Protein AF-B5CRH1-F1 (afdb_monomer)

Organism: NCBI:txid471875

Foldseek 3Di:
DDDDDDDDDDDDDDDDDDDDDDDDDDDDDDDDDDDDDDFDKAKEFEADPQKQKDKDWPQWADDDSGMIIHTAQTKIKIAIGGHPQKDFPFKDKQNHTADDDPRIGIDGHHPYHIYIYTDIDGPDPPPPCCAPPYDDDDDDPDDPQDPVVLLVVLVVVCVVLVNNVQADPNSAGDLVVLAFAFLLVCLVSLNLSRFDADDDDDDFDQWFADWGKFDDPSRIFTWTAGRNFIKAFQARRFRAQGHVQGWDDKDWDPQLQLLLLQCCAQVHVNVVVDDDPDSSLRRQLSRQSNNCRRPVDHSDPDLPDPSVVRSCNVVSSVVSVVCSVVRDPQKIKIWIDSDDRGTIIIGIDGFDKDKDKDADDDPCCVDAPPDPVHALFQFKKFKAQDPVSPHTDDMWTADRRRITDIDIDTDHDIDIDGD

Mean predicted aligned error: 19.17 Å

Secondary structure (DSSP, 8-state):
-------PPPP-PPP------------------PPPP---EEEEEEE-TTEEEEEE-TTEEE-SSSEEEEETT-EEEEEEEEPTTEEEEEEEETTEEPP-BTTEEEEEPPSS-EEEEEEEEE---------STTT----------TTHHHHHHHHHHHHHHT-GGGB-TTSSBPHHHHTT-BHHHHHHTS-GGG-----------SBEEEEEEEEETTEEEEEEEETTEEEEES-TTSBPPPTTPBP---EEE--HHHHHHHHSSTT-TTGGGS--S-HHHHHHHHHHHHHHHHHS--SSSSTTSHHHHHTTHHHHHHHHHHHGGGS-TTEEEEEE---SSB--EEEEEE--EEEE--B---S-HHHHTT-TT--SSS-EEEEESSTTS-SEEEEEEB-TTSBBPPEEEESS--EEEE-

InterPro domains:
  IPR046751 Thioester domain 2 [PF20610] (213-320)

Solvent-accessible surface area (backbone atoms only — not comparable to full-atom values): 24416 Å² total; per-residue (Å²): 134,91,88,85,83,89,82,85,90,76,93,74,88,82,83,85,82,85,82,82,84,81,81,90,79,89,81,93,79,84,83,92,76,80,86,76,77,85,78,55,67,32,45,40,36,56,46,46,77,73,40,47,73,51,78,46,45,70,66,59,43,78,76,51,101,47,32,30,41,30,36,50,65,31,54,37,40,38,39,51,47,58,39,93,69,44,35,82,70,47,41,26,52,71,86,42,80,54,74,70,56,95,53,26,38,77,47,59,39,55,101,50,69,39,43,38,40,54,40,70,38,72,55,76,82,73,84,77,85,64,79,58,99,76,47,84,78,81,91,72,88,79,77,87,56,72,60,58,72,57,44,52,46,30,51,52,49,29,57,76,70,73,41,68,94,37,48,43,99,85,54,28,58,32,74,75,64,51,57,76,39,17,42,40,58,40,34,76,68,64,55,44,83,32,55,63,74,64,98,81,77,89,65,75,50,75,18,27,55,36,76,32,43,31,60,38,90,74,42,43,37,42,45,31,22,47,70,73,35,68,21,22,41,25,30,37,78,33,18,49,67,55,69,68,36,55,51,50,79,74,41,80,51,82,54,47,56,30,42,22,25,49,35,42,16,58,90,19,95,44,20,91,80,47,91,63,95,41,71,42,37,26,47,35,40,22,19,43,44,20,2,31,59,67,64,70,29,53,96,47,99,35,69,80,32,71,68,18,50,75,52,40,36,29,58,52,50,55,50,34,71,73,45,31,88,71,58,55,87,46,50,46,30,29,37,26,42,48,57,93,73,29,27,36,38,34,32,71,51,74,60,58,66,48,81,48,67,54,73,50,80,72,96,53,50,91,75,43,61,96,31,91,92,49,73,49,33,74,50,40,29,40,30,12,68,37,88,86,63,75,52,73,73,48,69,36,42,18,35,77,84,6,41,28,48,72,43,76,39,62,81,78,75,74,34,77,43,80,108

Radius of gyration: 31.12 Å; Cα contacts (8 Å, |Δi|>4): 767; chains: 1; bounding box: 87×79×69 Å

Sequence (419 aa):
MKVGKRLTAFFLAAILILTSNVTGFAEETTADQQPEEAKSTYLLTVDAEDSTVTVKGDHVEQKTASTYQIEVRSEVVASVVPADGKEIKEVRVNEEQMDLADGTVTFSMPEKDSLLQVILKEKEQAAEETEEPKQEVTQTEEWELPDEKEYQQRLQLAKALGMEDWLDEEGWLDDGYFAGKSDLELTESGVVPLIRNSITNPKMSRAVTLYNKITYNNISSAEFAVDGKLAFCLEYAKTTPPAGTATGTPTEITNSGVKAAMYYGYTGPAAAQYNFSSTSQAVLVTATLSSYYYSGQSPFSSATSGNAQSTGFTAFYNFVEAHKASVPSSFKAYAVSTGSNTQHLGYWTYAPTGTMYLTKTSANTAMTDNNSCYSLGNAVYGVYSNSACTTKVGTLTTGTNGVSNPISVNEGTYYRSAI

Nearest PDB structures (foldseek):
  4c0z-assembly3_C  TM=6.028E-01  e=2.564E-04  Streptococcus pyogenes
  6fwy-assembly4_D  TM=4.168E-01  e=1.624E-04  Enterococcus faecium
  2y24-assembly1_A  TM=3.758E-01  e=1.502E+00  Dickeya chrysanthemi
  5iku-assembly1_A  TM=5.731E-01  e=6.623E+00  Hathewaya histolytica

Structure (mmCIF, N/CA/C/O backbone):
data_AF-B5CRH1-F1
#
_entry.id   AF-B5CRH1-F1
#
loop_
_atom_site.group_PDB
_atom_site.id
_atom_site.type_symbol
_atom_site.label_atom_id
_atom_site.label_alt_id
_atom_site.label_comp_id
_atom_site.label_asym_id
_atom_site.label_entity_id
_atom_site.label_seq_id
_atom_site.pdbx_PDB_ins_code
_atom_site.Cartn_x
_atom_site.Cartn_y
_atom_site.Cartn_z
_atom_site.occupancy
_atom_site.B_iso_or_equiv
_atom_site.auth_seq_id
_atom_site.auth_comp_id
_atom_site.auth_asym_id
_atom_site.auth_atom_id
_atom_site.pdbx_PDB_model_num
ATOM 1 N N . MET A 1 1 ? -55.158 28.550 12.873 1.00 31.53 1 MET A N 1
ATOM 2 C CA . MET A 1 1 ? -54.609 28.150 14.190 1.00 31.53 1 MET A CA 1
ATOM 3 C C . MET A 1 1 ? -53.584 27.045 13.960 1.00 31.53 1 MET A C 1
ATOM 5 O O . MET A 1 1 ? -53.900 26.134 13.215 1.00 31.53 1 MET A O 1
ATOM 9 N N . LYS A 1 2 ? -52.411 27.136 14.607 1.00 32.44 2 LYS A N 1
ATOM 10 C CA . LYS A 1 2 ? -51.286 26.169 14.630 1.00 32.44 2 LYS A CA 1
ATOM 11 C C . LYS A 1 2 ? -50.442 25.939 13.355 1.00 32.44 2 LYS A C 1
ATOM 13 O O . LYS A 1 2 ? -50.923 25.785 12.243 1.00 32.44 2 LYS A O 1
ATOM 18 N N . VAL A 1 3 ? -49.139 25.926 13.634 1.00 35.81 3 VAL A N 1
ATOM 19 C CA . VAL A 1 3 ? -47.938 25.770 12.798 1.00 35.81 3 VAL A CA 1
ATOM 20 C C . VAL A 1 3 ? -47.558 24.285 12.649 1.00 35.81 3 VAL A C 1
ATOM 22 O O . VAL A 1 3 ? -47.773 23.519 13.584 1.00 35.81 3 VAL A O 1
ATOM 25 N N . GLY A 1 4 ? -46.876 23.911 11.560 1.00 30.67 4 GLY A N 1
ATOM 26 C CA . GLY A 1 4 ? -46.083 22.671 11.442 1.00 30.67 4 GLY A CA 1
ATOM 27 C C . GLY A 1 4 ? -45.485 22.545 10.033 1.00 30.67 4 GLY A C 1
ATOM 28 O O . GLY A 1 4 ? -46.233 22.402 9.081 1.00 30.67 4 GLY A O 1
ATOM 29 N N . LYS A 1 5 ? -44.209 22.885 9.806 1.00 33.38 5 LYS A N 1
ATOM 30 C CA . LYS A 1 5 ? -42.948 22.138 10.056 1.00 33.38 5 LYS A CA 1
ATOM 31 C C . LYS A 1 5 ? -42.502 21.298 8.843 1.00 33.38 5 LYS A C 1
ATOM 33 O O . LYS A 1 5 ? -43.208 20.408 8.393 1.00 33.38 5 LYS A O 1
ATOM 38 N N . ARG A 1 6 ? -41.285 21.591 8.366 1.00 40.31 6 ARG A N 1
ATOM 39 C CA . ARG A 1 6 ? -40.505 20.794 7.400 1.00 40.31 6 ARG A CA 1
ATOM 40 C C . ARG A 1 6 ? -40.115 19.444 8.019 1.00 40.31 6 ARG A C 1
ATOM 42 O O . ARG A 1 6 ? -39.808 19.434 9.211 1.00 40.31 6 ARG A O 1
ATOM 49 N N . LEU A 1 7 ? -39.947 18.395 7.209 1.00 30.81 7 LEU A N 1
ATOM 50 C CA . LEU A 1 7 ? -38.875 17.418 7.439 1.00 30.81 7 LEU A CA 1
ATOM 51 C C . LEU A 1 7 ? -38.424 16.712 6.150 1.00 30.81 7 LEU A C 1
ATOM 53 O O . LEU A 1 7 ? -39.200 16.521 5.219 1.00 30.81 7 LEU A O 1
ATOM 57 N N . THR A 1 8 ? -37.137 16.378 6.130 1.00 31.67 8 THR A N 1
ATOM 58 C CA . THR A 1 8 ? -36.380 15.736 5.051 1.00 31.67 8 THR A CA 1
ATOM 59 C C . THR A 1 8 ? -36.684 14.237 4.969 1.00 31.67 8 THR A C 1
ATOM 61 O O . THR A 1 8 ? -36.822 13.589 6.005 1.00 31.67 8 THR A O 1
ATOM 64 N N . ALA A 1 9 ? -36.731 13.670 3.762 1.00 30.19 9 ALA A N 1
ATOM 65 C CA . ALA A 1 9 ? -36.846 12.225 3.572 1.00 30.19 9 ALA A CA 1
ATOM 66 C C . ALA A 1 9 ? -35.487 11.527 3.768 1.00 30.19 9 ALA A C 1
ATOM 68 O O . ALA A 1 9 ? -34.501 11.902 3.137 1.00 30.19 9 ALA A O 1
ATOM 69 N N . PHE A 1 10 ? -35.460 10.494 4.611 1.00 31.78 10 PHE A N 1
ATOM 70 C CA . PHE A 1 10 ? -34.377 9.513 4.693 1.00 31.78 10 PHE A CA 1
ATOM 71 C C . PHE A 1 10 ? -34.833 8.218 4.014 1.00 31.78 10 PHE A C 1
ATOM 73 O O . PHE A 1 10 ? -35.934 7.737 4.285 1.00 31.78 10 PHE A O 1
ATOM 80 N N . PHE A 1 11 ? -33.983 7.639 3.167 1.00 30.14 11 PHE A N 1
ATOM 81 C CA . PHE A 1 11 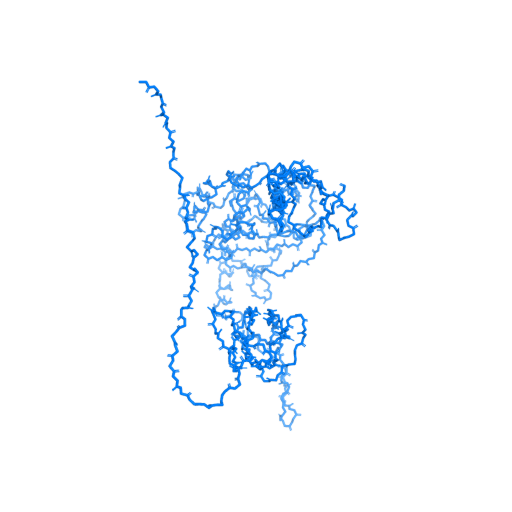? -34.142 6.255 2.724 1.00 30.14 11 PHE A CA 1
ATOM 82 C C . PHE A 1 11 ? -33.787 5.321 3.887 1.00 30.14 11 PHE A C 1
ATOM 84 O O . PHE A 1 11 ? -32.683 5.401 4.422 1.00 30.14 11 PHE A O 1
ATOM 91 N N . LEU A 1 12 ? -34.695 4.412 4.243 1.00 28.64 12 LEU A N 1
ATOM 92 C CA . LEU A 1 12 ? -34.381 3.246 5.065 1.00 28.64 12 LEU A CA 1
ATOM 93 C C . LEU A 1 12 ? -35.052 2.025 4.432 1.00 28.64 12 LEU A C 1
ATOM 95 O O . LEU A 1 12 ? -36.267 2.016 4.238 1.00 28.64 12 LEU A O 1
ATOM 99 N N . ALA A 1 13 ? -34.257 1.020 4.070 1.00 30.31 13 ALA A N 1
ATOM 100 C CA . ALA A 1 13 ? -34.768 -0.215 3.492 1.00 30.31 13 ALA A CA 1
ATOM 101 C C . ALA A 1 13 ? -35.465 -1.051 4.576 1.00 30.31 13 ALA A C 1
ATOM 103 O O . ALA A 1 13 ? -34.885 -1.325 5.626 1.00 30.31 13 ALA A O 1
ATOM 104 N N . ALA A 1 14 ? -36.706 -1.461 4.319 1.00 27.64 14 ALA A N 1
ATOM 105 C CA . ALA A 1 14 ? -37.432 -2.374 5.191 1.00 27.64 14 ALA A CA 1
ATOM 106 C C . ALA A 1 14 ? -37.053 -3.823 4.853 1.00 27.64 14 ALA A C 1
ATOM 108 O O . ALA A 1 14 ? -37.301 -4.284 3.740 1.00 27.64 14 ALA A O 1
ATOM 109 N N . ILE A 1 15 ? -36.483 -4.545 5.820 1.00 33.00 15 ILE A N 1
ATOM 110 C CA . ILE A 1 15 ? -36.318 -5.999 5.729 1.00 33.00 15 ILE A CA 1
ATOM 111 C C . ILE A 1 15 ? -37.668 -6.646 6.051 1.00 33.00 15 ILE A C 1
ATOM 113 O O . ILE A 1 15 ? -38.247 -6.417 7.114 1.00 33.00 15 ILE A O 1
ATOM 117 N N . LEU A 1 16 ? -38.177 -7.435 5.106 1.00 26.06 16 LEU A N 1
ATOM 118 C CA . LEU A 1 16 ? -39.450 -8.136 5.215 1.00 26.06 16 LEU A CA 1
ATOM 119 C C . LEU A 1 16 ? -39.269 -9.405 6.066 1.00 26.06 16 LEU A C 1
ATOM 121 O O . LEU A 1 16 ? -38.605 -10.344 5.635 1.00 26.06 16 LEU A O 1
ATOM 125 N N . ILE A 1 17 ? -39.871 -9.454 7.256 1.00 33.38 17 ILE A N 1
ATOM 126 C CA . ILE A 1 17 ? -39.944 -10.687 8.054 1.00 33.38 17 ILE A CA 1
ATOM 127 C C . ILE A 1 17 ? -41.229 -11.425 7.668 1.00 33.38 17 ILE A C 1
ATOM 129 O O . ILE A 1 17 ? -42.326 -11.008 8.036 1.00 33.38 17 ILE A O 1
ATOM 133 N N . LEU A 1 18 ? -41.089 -12.522 6.923 1.00 28.75 18 LEU A N 1
ATOM 134 C CA . LEU A 1 18 ? -42.172 -13.466 6.652 1.00 28.75 18 LEU A CA 1
ATOM 135 C C . LEU A 1 18 ? -42.235 -14.507 7.774 1.00 28.75 18 LEU A C 1
ATOM 137 O O . LEU A 1 18 ? -41.385 -15.389 7.860 1.00 28.75 18 LEU A O 1
ATOM 141 N N . THR A 1 19 ? -43.262 -14.421 8.618 1.00 35.78 19 THR A N 1
ATOM 142 C CA . THR A 1 19 ? -43.660 -15.508 9.519 1.00 35.78 19 THR A CA 1
ATOM 143 C C . THR A 1 19 ? -44.752 -16.344 8.855 1.00 35.78 19 THR A C 1
ATOM 145 O O . THR A 1 19 ? -45.849 -15.858 8.581 1.00 35.78 19 THR A O 1
ATOM 148 N N . SER A 1 20 ? -44.474 -17.620 8.594 1.00 31.84 20 SER A N 1
ATOM 149 C CA . SER A 1 20 ? -45.466 -18.567 8.080 1.00 31.84 20 SER A CA 1
ATOM 150 C C . SER A 1 20 ? -46.147 -19.318 9.225 1.00 31.84 20 SER A C 1
ATOM 152 O O . SER A 1 20 ? -45.557 -20.213 9.827 1.00 31.84 20 SER A O 1
ATOM 154 N N . ASN A 1 21 ? -47.415 -18.993 9.486 1.00 33.44 21 ASN A N 1
ATOM 155 C CA . ASN A 1 21 ? -48.325 -19.918 10.160 1.00 33.44 21 ASN A CA 1
ATOM 156 C C . ASN A 1 21 ? -48.707 -21.027 9.169 1.00 33.44 21 ASN A C 1
ATOM 158 O O . ASN A 1 21 ? -49.127 -20.712 8.055 1.00 33.44 21 ASN A O 1
ATOM 162 N N . VAL A 1 22 ? -48.630 -22.296 9.574 1.00 30.00 22 VAL A N 1
ATOM 163 C CA . VAL A 1 22 ? -49.201 -23.412 8.803 1.00 30.00 22 VAL A CA 1
ATOM 164 C C . VAL A 1 22 ? -50.462 -23.900 9.505 1.00 30.00 22 VAL A C 1
ATOM 166 O O . VAL A 1 22 ? -50.425 -24.364 10.642 1.00 30.00 22 VAL A O 1
ATOM 169 N N . THR A 1 23 ? -51.591 -23.768 8.816 1.00 32.97 23 THR A N 1
ATOM 170 C CA . THR A 1 23 ? -52.893 -24.270 9.258 1.00 32.97 23 THR A CA 1
ATOM 171 C C . THR A 1 23 ? -52.990 -25.755 8.918 1.00 32.97 23 THR A C 1
ATOM 173 O O . THR A 1 23 ? -52.855 -26.122 7.753 1.00 32.97 23 THR A O 1
ATOM 176 N N . GLY A 1 24 ? -53.235 -26.611 9.910 1.00 29.62 24 GLY A N 1
ATOM 177 C CA . GLY A 1 24 ?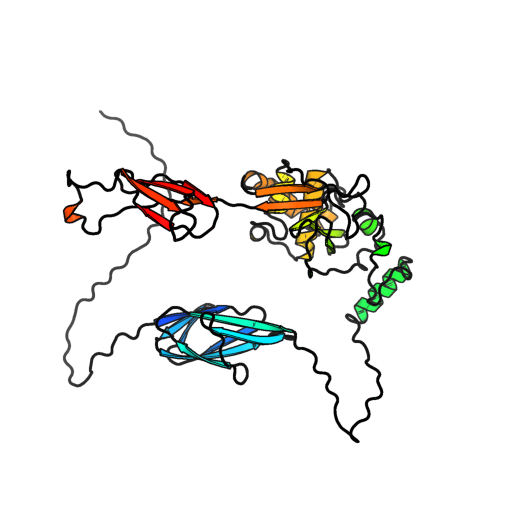 -53.409 -28.043 9.671 1.00 29.62 24 GLY A CA 1
ATOM 178 C C . GLY A 1 24 ? -54.731 -28.351 8.965 1.00 29.62 24 GLY A C 1
ATOM 179 O O . GLY A 1 24 ? -55.797 -28.033 9.491 1.00 29.62 24 GLY A O 1
ATOM 180 N N . PHE A 1 25 ? -54.656 -29.019 7.815 1.00 31.84 25 PHE A N 1
ATOM 181 C CA . PHE A 1 25 ? -55.749 -29.824 7.272 1.00 31.84 25 PHE A CA 1
ATOM 182 C C . PHE A 1 25 ? -55.388 -31.296 7.458 1.00 31.84 25 PHE A C 1
ATOM 184 O O . PHE A 1 25 ? -54.271 -31.703 7.145 1.00 31.84 25 PHE A O 1
ATOM 191 N N . ALA A 1 26 ? -56.323 -32.072 8.000 1.00 36.06 26 ALA A N 1
ATOM 192 C CA . ALA A 1 26 ? -56.171 -33.508 8.177 1.00 36.06 26 ALA A CA 1
ATOM 193 C C . ALA A 1 26 ? -56.823 -34.247 7.004 1.00 36.06 26 ALA A C 1
ATOM 195 O O . ALA A 1 26 ? -57.981 -33.982 6.683 1.00 36.06 26 ALA A O 1
ATOM 1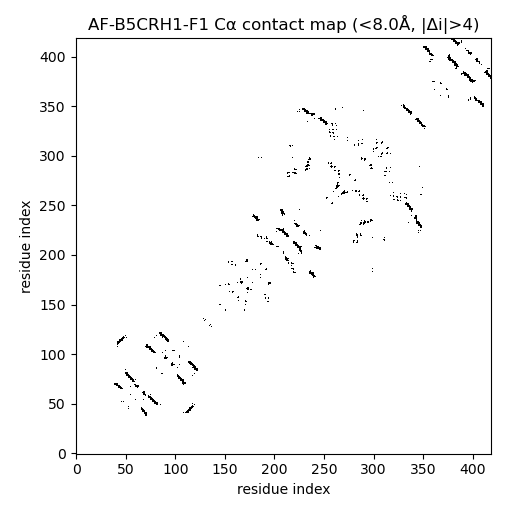96 N N . GLU A 1 27 ? -56.101 -35.203 6.429 1.00 28.56 27 GLU A N 1
ATOM 197 C CA . GLU A 1 27 ? -56.660 -36.264 5.594 1.00 28.56 27 GLU A CA 1
ATOM 198 C C . GLU A 1 27 ? -56.023 -37.593 6.029 1.00 28.56 27 GLU A C 1
ATOM 200 O O . GLU A 1 27 ? -54.873 -37.633 6.470 1.00 28.56 27 GLU A O 1
ATOM 205 N N . GLU A 1 28 ? -56.818 -38.660 6.037 1.00 40.28 28 GLU A N 1
ATOM 206 C CA . GLU A 1 28 ? -56.555 -39.879 6.804 1.00 40.28 28 GLU A CA 1
ATOM 207 C C . GLU A 1 28 ? -56.071 -41.019 5.895 1.00 40.28 28 GLU A C 1
ATOM 209 O O . GLU A 1 28 ? -56.869 -41.634 5.190 1.00 40.28 28 GLU A O 1
ATOM 214 N N . THR A 1 29 ? -54.776 -41.359 5.948 1.00 26.75 29 THR A N 1
ATOM 215 C CA . THR A 1 29 ? -54.249 -42.607 5.360 1.00 26.75 29 THR A CA 1
ATOM 216 C C . THR A 1 29 ? -53.201 -43.283 6.247 1.00 26.75 29 THR A C 1
ATOM 218 O O . THR A 1 29 ? -52.063 -42.840 6.355 1.00 26.75 29 THR A O 1
ATOM 221 N N . THR A 1 30 ? -53.644 -44.381 6.856 1.00 35.03 30 THR A N 1
ATOM 222 C CA . THR A 1 30 ? -52.933 -45.565 7.379 1.00 35.03 30 THR A CA 1
ATOM 223 C C . THR A 1 30 ? -51.392 -45.662 7.367 1.00 35.03 30 THR A C 1
ATOM 225 O O . THR A 1 30 ? -50.780 -45.725 6.305 1.00 35.03 30 THR A O 1
ATOM 228 N N . ALA A 1 31 ? -50.890 -46.016 8.560 1.00 43.41 31 ALA A N 1
ATOM 229 C CA . ALA A 1 31 ? -49.787 -46.946 8.870 1.00 43.41 31 ALA A CA 1
ATOM 230 C C . ALA A 1 31 ? -48.312 -46.490 8.743 1.00 43.41 31 ALA A C 1
ATOM 232 O O . ALA A 1 31 ? -47.813 -46.162 7.675 1.00 43.41 31 ALA A O 1
ATOM 233 N N . ASP A 1 32 ? -47.620 -46.615 9.884 1.00 44.00 32 ASP A N 1
ATOM 234 C CA . ASP A 1 32 ? -46.173 -46.780 10.084 1.00 44.00 32 ASP A CA 1
ATOM 235 C C . ASP A 1 32 ? -45.206 -45.808 9.388 1.00 44.00 32 ASP A C 1
ATOM 237 O O . ASP A 1 32 ? -44.417 -46.199 8.529 1.00 44.00 32 ASP A O 1
ATOM 241 N N . GLN A 1 33 ? -45.127 -44.577 9.909 1.00 34.50 33 GLN A N 1
ATOM 242 C CA . GLN A 1 33 ? -43.858 -43.841 9.952 1.00 34.50 33 GLN A CA 1
ATOM 243 C C . GLN A 1 33 ? -43.604 -43.239 11.342 1.00 34.50 33 GLN A C 1
ATOM 245 O O . GLN A 1 33 ? -44.379 -42.435 11.860 1.00 34.50 33 GLN A O 1
ATOM 250 N N . GLN A 1 34 ? -42.487 -43.653 11.943 1.00 35.72 34 GLN A N 1
ATOM 251 C CA . GLN A 1 34 ? -41.857 -42.983 13.079 1.00 35.72 34 GLN A CA 1
ATOM 252 C C . GLN A 1 34 ? -41.430 -41.571 12.633 1.00 35.72 34 GLN A C 1
ATOM 254 O O . GLN A 1 34 ? -40.945 -41.443 11.509 1.00 35.72 34 GLN A O 1
ATOM 259 N N . PRO A 1 35 ? -41.584 -40.514 13.453 1.00 38.78 35 PRO A N 1
ATOM 260 C CA . PRO A 1 35 ? -41.110 -39.193 13.059 1.00 38.78 35 PRO A CA 1
ATOM 261 C C . PRO A 1 35 ? -39.581 -39.218 12.951 1.00 38.78 35 PRO A C 1
ATOM 263 O O . PRO A 1 35 ? -38.903 -39.482 13.945 1.00 38.78 35 PRO A O 1
ATOM 266 N N . GLU A 1 36 ? -39.043 -38.967 11.754 1.00 42.25 36 GLU A N 1
ATOM 267 C CA . GLU A 1 36 ? -37.605 -38.746 11.594 1.00 42.25 36 GLU A CA 1
ATOM 268 C C . GLU A 1 36 ? -37.186 -37.490 12.365 1.00 42.25 36 GLU A C 1
ATOM 270 O O . GLU A 1 36 ? -37.860 -36.455 12.331 1.00 42.25 36 GLU A O 1
ATOM 275 N N . GLU A 1 37 ? -36.061 -37.586 13.070 1.00 48.25 37 GLU A N 1
ATOM 276 C CA . GLU A 1 37 ? -35.435 -36.432 13.704 1.00 48.25 37 GLU A CA 1
ATOM 277 C C . GLU A 1 37 ? -35.014 -35.426 12.626 1.00 48.25 37 GLU A C 1
ATOM 279 O O . GLU A 1 37 ? -34.496 -35.800 11.573 1.00 48.25 37 GLU A O 1
ATOM 284 N N . ALA A 1 38 ? -35.224 -34.133 12.883 1.00 49.06 38 ALA A N 1
ATOM 285 C CA . ALA A 1 38 ? -34.801 -33.084 11.964 1.00 49.06 38 ALA A CA 1
ATOM 286 C C . ALA A 1 38 ? -33.265 -33.051 11.883 1.00 49.06 38 ALA A C 1
ATOM 288 O O . ALA A 1 38 ? -32.597 -32.485 12.747 1.00 49.06 38 ALA A O 1
ATOM 289 N N . LYS A 1 39 ? -32.728 -33.679 10.835 1.00 56.97 39 LYS A N 1
ATOM 290 C CA . LYS A 1 39 ? -31.304 -33.772 10.501 1.00 56.97 39 LYS A CA 1
ATOM 291 C C . LYS A 1 39 ? -30.651 -32.379 10.462 1.00 56.97 39 LYS A C 1
ATOM 293 O O . LYS A 1 39 ? -30.928 -31.574 9.573 1.00 56.97 39 LYS A O 1
ATOM 298 N N . SER A 1 40 ? -29.794 -32.082 11.441 1.00 75.81 40 SER A N 1
ATOM 299 C CA . SER A 1 40 ? -29.066 -30.807 11.530 1.00 75.81 40 SER A CA 1
ATOM 300 C C . SER A 1 40 ? -28.025 -30.680 10.417 1.00 75.81 40 SER A C 1
ATOM 302 O O . SER A 1 40 ? -27.280 -31.621 10.161 1.00 75.81 40 SER A O 1
ATOM 304 N N . THR A 1 41 ? -27.914 -29.503 9.799 1.00 81.44 41 THR A N 1
ATOM 305 C CA . THR A 1 41 ? -26.914 -29.213 8.754 1.00 81.44 41 THR A CA 1
ATOM 306 C C . THR A 1 41 ? -25.976 -28.083 9.167 1.00 81.44 41 THR A C 1
ATOM 308 O O . THR A 1 41 ? -26.443 -27.104 9.750 1.00 81.44 41 THR A O 1
ATOM 311 N N . TYR A 1 42 ? -24.708 -28.164 8.769 1.00 80.44 42 TYR A N 1
ATOM 312 C CA . TYR A 1 42 ? -23.660 -27.175 9.047 1.00 80.44 42 TYR A CA 1
ATOM 313 C C . TYR A 1 42 ? -22.951 -26.733 7.759 1.00 80.44 42 TYR A C 1
ATOM 315 O O . TYR A 1 42 ? -23.083 -27.379 6.716 1.00 80.44 42 TYR A O 1
ATOM 323 N N . LEU A 1 43 ? -22.210 -25.625 7.815 1.00 80.44 43 LEU A N 1
ATOM 324 C CA . LEU A 1 43 ? -21.447 -25.105 6.679 1.00 80.44 43 LEU A CA 1
ATOM 325 C C . LEU A 1 43 ? -20.014 -25.639 6.665 1.00 80.44 43 LEU A C 1
ATOM 327 O O . LEU A 1 43 ? -19.291 -25.526 7.651 1.00 80.44 43 LEU A O 1
ATOM 331 N N . LEU A 1 44 ? -19.579 -26.142 5.513 1.00 82.38 44 LEU A N 1
ATOM 332 C CA . LEU A 1 44 ? -18.176 -26.364 5.181 1.00 82.38 44 LEU A CA 1
ATOM 333 C C . LEU A 1 44 ? -17.696 -25.226 4.273 1.00 82.38 44 LEU A C 1
ATOM 335 O O . LEU A 1 44 ? -18.265 -25.003 3.204 1.00 82.38 44 LEU A O 1
ATOM 339 N N . THR A 1 45 ? -16.641 -24.530 4.686 1.00 84.50 45 THR A N 1
ATOM 340 C CA . THR A 1 45 ? -15.918 -23.544 3.869 1.00 84.50 45 THR A CA 1
ATOM 341 C C . THR A 1 45 ? -14.612 -24.158 3.383 1.00 84.50 45 THR A C 1
ATOM 343 O O . THR A 1 45 ? -13.949 -24.863 4.140 1.00 84.50 45 THR A O 1
ATOM 346 N N . VAL A 1 46 ? -14.246 -23.893 2.133 1.00 84.06 46 VAL A N 1
ATOM 347 C CA . VAL A 1 46 ? -13.010 -24.366 1.507 1.00 84.06 46 VAL A CA 1
ATOM 348 C C . VAL A 1 46 ? -12.084 -23.183 1.241 1.00 84.06 46 VAL A C 1
ATOM 350 O O . VAL A 1 46 ? -12.469 -22.225 0.573 1.00 84.06 46 VAL A O 1
ATOM 353 N N . ASP A 1 47 ? -10.864 -23.287 1.752 1.00 85.50 47 ASP A N 1
ATOM 354 C CA . ASP A 1 47 ? -9.764 -22.339 1.607 1.00 85.50 47 ASP A CA 1
ATOM 355 C C . ASP A 1 47 ? -8.619 -23.058 0.876 1.00 85.50 47 ASP A C 1
ATOM 357 O O . ASP A 1 47 ? -8.010 -23.997 1.397 1.00 85.50 47 ASP A O 1
ATOM 361 N N . ALA A 1 48 ? -8.447 -22.716 -0.400 1.00 76.56 48 ALA A N 1
ATOM 362 C CA . ALA A 1 48 ? -7.690 -23.500 -1.372 1.00 76.56 48 ALA A CA 1
ATOM 363 C C . ALA A 1 48 ? -7.107 -22.597 -2.474 1.00 76.56 48 ALA A C 1
ATOM 365 O O . ALA A 1 48 ? -7.485 -22.687 -3.642 1.00 76.56 48 ALA A O 1
ATOM 366 N N . GLU A 1 49 ? -6.202 -21.689 -2.097 1.00 73.31 49 GLU A N 1
ATOM 367 C CA . GLU A 1 49 ? -5.372 -20.968 -3.072 1.00 73.31 49 GLU A CA 1
ATOM 368 C C . GLU A 1 49 ? -4.560 -21.958 -3.933 1.00 73.31 49 GLU A C 1
ATOM 370 O O . GLU A 1 49 ? -4.200 -23.052 -3.486 1.00 73.31 49 GLU A O 1
ATOM 375 N N . ASP A 1 50 ? -4.337 -21.597 -5.201 1.00 76.81 50 ASP A N 1
ATOM 376 C CA . ASP A 1 50 ? -3.612 -22.384 -6.213 1.00 76.81 50 ASP A CA 1
ATOM 377 C C . ASP A 1 50 ? -4.014 -23.873 -6.326 1.00 76.81 50 ASP A C 1
ATOM 379 O O . ASP A 1 50 ? -3.228 -24.728 -6.740 1.00 76.81 50 ASP A O 1
ATOM 383 N N . SER A 1 51 ? -5.258 -24.215 -5.985 1.00 78.06 51 SER A N 1
ATOM 384 C CA . SER A 1 51 ? -5.809 -25.564 -6.136 1.00 78.06 51 SER A CA 1
ATOM 385 C C . SER A 1 51 ? -7.309 -25.535 -6.427 1.00 78.06 51 SER A C 1
ATOM 387 O O . SER A 1 51 ? -8.001 -24.546 -6.201 1.00 78.06 51 SER A O 1
ATOM 389 N N . THR A 1 52 ? -7.832 -26.638 -6.959 1.00 79.25 52 THR A N 1
ATOM 390 C CA . THR A 1 52 ? -9.277 -26.848 -7.107 1.00 79.25 52 THR A CA 1
ATOM 391 C C . THR A 1 52 ? -9.722 -27.978 -6.190 1.00 79.25 52 THR A C 1
ATOM 393 O O . THR A 1 52 ? -9.069 -29.017 -6.106 1.00 79.25 52 THR A O 1
ATOM 396 N N . VAL A 1 53 ? -10.833 -27.773 -5.482 1.00 82.81 53 VAL A N 1
ATOM 397 C CA . VAL A 1 53 ? -11.368 -28.740 -4.517 1.00 82.81 53 VAL A CA 1
ATOM 398 C C . VAL A 1 53 ? -12.807 -29.066 -4.878 1.00 82.81 53 VAL A C 1
ATOM 400 O O . VAL A 1 53 ? -13.672 -28.191 -4.899 1.00 82.81 53 VAL A O 1
ATOM 403 N N . THR A 1 54 ? -13.070 -30.342 -5.142 1.00 83.56 54 THR A N 1
ATOM 404 C CA . THR A 1 54 ? -14.415 -30.857 -5.417 1.00 83.56 54 THR A CA 1
ATOM 405 C C . THR A 1 54 ? -14.915 -31.627 -4.204 1.00 83.56 54 THR A C 1
ATOM 407 O O . THR A 1 54 ? -14.384 -32.693 -3.895 1.00 83.56 54 THR A O 1
ATOM 410 N N . VAL A 1 55 ? -15.950 -31.114 -3.537 1.00 85.44 55 VAL A N 1
ATOM 411 C CA . VAL A 1 55 ? -16.589 -31.785 -2.394 1.00 85.44 55 VAL A CA 1
ATOM 412 C C . VAL A 1 55 ? -17.778 -32.619 -2.874 1.00 85.44 55 VAL A C 1
ATOM 414 O O . VAL A 1 55 ? -18.618 -32.142 -3.636 1.00 85.44 55 VAL A O 1
ATOM 417 N N . LYS A 1 56 ? -17.844 -33.874 -2.429 1.00 82.94 56 LYS A N 1
ATOM 418 C CA . LYS A 1 56 ? -18.928 -34.832 -2.681 1.00 82.94 56 LYS A CA 1
ATOM 419 C C . LYS A 1 56 ? -19.290 -35.555 -1.385 1.00 82.94 56 LYS A C 1
ATOM 421 O O . LYS A 1 56 ? -18.503 -35.588 -0.447 1.00 82.94 56 LYS A O 1
ATOM 426 N N . GLY A 1 57 ? -20.474 -36.146 -1.352 1.00 79.19 57 GLY A N 1
ATOM 427 C CA . GLY A 1 57 ? -20.989 -36.901 -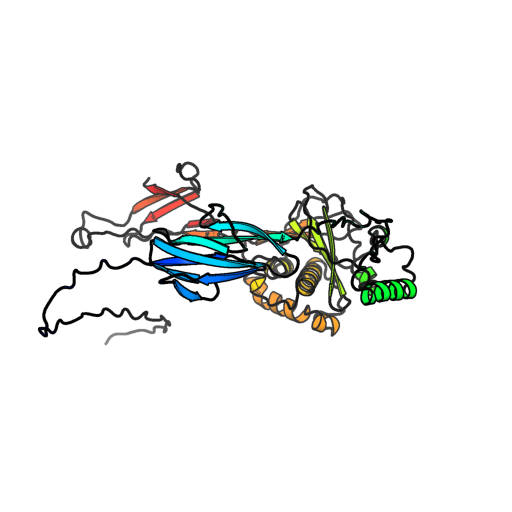0.214 1.00 79.19 57 GLY A CA 1
ATOM 428 C C . GLY A 1 57 ? -22.508 -36.954 -0.270 1.00 79.19 57 GLY A C 1
ATOM 429 O O . GLY A 1 57 ? -23.131 -36.181 -1.008 1.00 79.19 57 GLY A O 1
ATOM 430 N N . ASP A 1 58 ? -23.105 -37.847 0.510 1.00 68.88 58 ASP A N 1
ATOM 431 C CA . ASP A 1 58 ? -24.550 -37.823 0.708 1.00 68.88 58 ASP A CA 1
ATOM 432 C C . ASP A 1 58 ? -24.939 -36.540 1.459 1.00 68.88 58 ASP A C 1
ATOM 434 O O . ASP A 1 58 ? -24.225 -36.067 2.342 1.00 68.88 58 ASP A O 1
ATOM 438 N N . HIS A 1 59 ? -26.067 -35.940 1.072 1.00 80.81 59 HIS A N 1
ATOM 439 C CA . HIS A 1 59 ? -26.588 -34.698 1.662 1.00 80.81 59 HIS A CA 1
ATOM 440 C C . HIS A 1 59 ? -25.647 -33.467 1.592 1.00 80.81 59 HIS A C 1
ATOM 442 O O . HIS A 1 59 ? -25.807 -32.526 2.370 1.00 80.81 59 HIS A O 1
ATOM 448 N N . VAL A 1 60 ? -24.706 -33.430 0.637 1.00 83.94 60 VAL A N 1
ATOM 449 C CA . VAL A 1 60 ? -23.877 -32.246 0.330 1.00 83.94 60 VAL A CA 1
ATOM 450 C C . VAL A 1 60 ? -24.585 -31.331 -0.679 1.00 83.94 60 VAL A C 1
ATOM 452 O O . VAL A 1 60 ? -24.822 -31.722 -1.821 1.00 83.94 60 VAL A O 1
ATOM 455 N N . GLU A 1 61 ? -24.866 -30.082 -0.296 1.00 80.62 61 GLU A N 1
ATOM 456 C CA . GLU A 1 61 ? -25.435 -29.055 -1.180 1.00 80.62 61 GLU A CA 1
ATOM 457 C C . GLU A 1 61 ? -24.481 -27.856 -1.325 1.00 80.62 61 GLU A C 1
ATOM 459 O O . GLU A 1 61 ? -24.232 -27.115 -0.372 1.00 80.62 61 GLU A O 1
ATOM 464 N N . GLN A 1 62 ? -23.954 -27.623 -2.529 1.00 82.31 62 GLN A N 1
ATOM 465 C CA . GLN A 1 62 ? -23.085 -26.475 -2.806 1.00 82.31 62 GLN A CA 1
ATOM 466 C C . GLN A 1 62 ? -23.880 -25.156 -2.796 1.00 82.31 62 GLN A C 1
ATOM 468 O O . GLN A 1 62 ? -24.895 -25.030 -3.479 1.00 82.31 62 GLN A O 1
ATOM 473 N N . LYS A 1 63 ? -23.403 -24.153 -2.047 1.00 73.38 63 LYS A N 1
ATOM 474 C CA . LYS A 1 63 ? -24.047 -22.830 -1.908 1.00 73.38 63 LYS A CA 1
ATOM 475 C C . LYS A 1 63 ? -23.293 -21.718 -2.628 1.00 73.38 63 LYS A C 1
ATOM 477 O O . LYS A 1 63 ? -23.915 -20.798 -3.153 1.00 73.38 63 LYS A O 1
ATOM 482 N N . THR A 1 64 ? -21.966 -21.798 -2.666 1.00 75.38 64 THR A N 1
ATOM 483 C CA . THR A 1 64 ? -21.098 -20.904 -3.449 1.00 75.38 64 THR A CA 1
ATOM 484 C C . THR A 1 64 ? -19.933 -21.698 -4.048 1.00 75.38 64 THR A C 1
ATOM 486 O O . THR A 1 64 ? -19.833 -22.906 -3.842 1.00 75.38 64 THR A O 1
ATOM 489 N N . ALA A 1 65 ? -19.019 -21.037 -4.764 1.00 71.06 65 ALA A N 1
ATOM 490 C CA . ALA A 1 65 ? -17.807 -21.679 -5.276 1.00 71.06 65 ALA A CA 1
ATOM 491 C C . ALA A 1 65 ? -16.955 -22.350 -4.174 1.00 71.06 65 ALA A C 1
ATOM 493 O O . ALA A 1 65 ? -16.321 -23.364 -4.447 1.00 71.06 65 ALA A O 1
ATOM 494 N N . SER A 1 66 ? -16.981 -21.829 -2.940 1.00 71.94 66 SER A N 1
ATOM 495 C CA . SER A 1 66 ? -16.151 -22.293 -1.818 1.00 71.94 66 SER A CA 1
ATOM 496 C C . SER A 1 66 ? -16.936 -22.676 -0.555 1.00 71.94 66 SER A C 1
ATOM 498 O O . SER A 1 66 ? -16.325 -22.929 0.481 1.00 71.94 66 SER A O 1
ATOM 500 N N . THR A 1 67 ? -18.275 -22.744 -0.599 1.00 77.00 67 THR A N 1
ATOM 501 C CA . THR A 1 67 ? -19.092 -23.134 0.567 1.00 77.00 67 THR A CA 1
ATOM 502 C C . THR A 1 67 ? -20.162 -24.171 0.244 1.00 77.00 67 THR A C 1
ATOM 504 O O . THR A 1 67 ? -20.859 -24.087 -0.772 1.00 77.00 67 THR A O 1
ATOM 507 N N . TYR A 1 68 ? -20.319 -25.128 1.159 1.00 86.88 68 TYR A N 1
ATOM 508 C CA . TYR A 1 68 ? -21.227 -26.270 1.068 1.00 86.88 68 TYR A CA 1
ATOM 509 C C . TYR A 1 68 ? -22.044 -26.382 2.362 1.00 86.88 68 TYR A C 1
ATOM 511 O O . TYR A 1 68 ? -21.505 -26.192 3.449 1.00 86.88 68 TYR A O 1
ATOM 519 N N . GLN A 1 69 ? -23.335 -26.690 2.262 1.00 85.50 69 GLN A N 1
ATOM 520 C CA . GLN A 1 69 ? -24.186 -27.052 3.397 1.00 85.50 69 GLN A CA 1
ATOM 521 C C . GLN A 1 69 ? -24.292 -28.578 3.442 1.00 85.50 69 GLN A C 1
ATOM 523 O O . GLN A 1 69 ? -24.604 -29.195 2.425 1.00 85.50 69 GLN A O 1
ATOM 528 N N . ILE A 1 70 ? -23.989 -29.178 4.592 1.00 87.81 70 ILE A N 1
ATOM 529 C CA . ILE A 1 70 ? -23.831 -30.630 4.739 1.00 87.81 70 ILE A CA 1
ATOM 530 C C . ILE A 1 70 ? -24.556 -31.099 6.001 1.00 87.81 70 ILE A C 1
ATOM 532 O O . ILE A 1 70 ? -24.493 -30.439 7.040 1.00 87.81 70 ILE A O 1
ATOM 536 N N . GLU A 1 71 ? -25.250 -32.233 5.922 1.00 85.19 71 GLU A N 1
ATOM 537 C CA . GLU A 1 71 ? -25.862 -32.877 7.087 1.00 85.19 71 GLU A CA 1
ATOM 538 C C . GLU A 1 71 ? -24.805 -33.392 8.081 1.00 85.19 71 GLU A C 1
ATOM 540 O O . GLU A 1 71 ? -23.798 -34.000 7.716 1.00 85.19 71 GLU A O 1
ATOM 545 N N . VAL A 1 72 ? -25.054 -33.168 9.370 1.00 82.25 72 VAL A N 1
ATOM 546 C CA . VAL A 1 72 ? -24.185 -33.597 10.465 1.00 82.25 72 VAL A CA 1
ATOM 547 C C . VAL A 1 72 ? -23.947 -35.111 10.441 1.00 82.25 72 VAL A C 1
ATOM 549 O O . VAL A 1 72 ? -24.850 -35.897 10.173 1.00 82.25 72 VAL A O 1
ATOM 552 N N . ARG A 1 73 ? -22.715 -35.528 10.738 1.00 80.19 73 ARG A N 1
ATOM 553 C CA . ARG A 1 73 ? -22.218 -36.916 10.698 1.00 80.19 73 ARG A CA 1
ATOM 554 C C . ARG A 1 73 ? -22.249 -37.594 9.320 1.00 80.19 73 ARG A C 1
ATOM 556 O O . ARG A 1 73 ? -21.778 -38.725 9.228 1.00 80.19 73 ARG A O 1
ATOM 563 N N . SER A 1 74 ? -22.722 -36.928 8.262 1.00 83.75 74 SER A N 1
ATOM 564 C CA . SER A 1 74 ? -22.611 -37.447 6.892 1.00 83.75 74 SER A CA 1
ATOM 565 C C . SER A 1 74 ? -21.150 -37.486 6.446 1.00 83.75 74 SER A C 1
ATOM 567 O O . SER A 1 74 ? -20.339 -36.659 6.875 1.00 83.75 74 SER A O 1
ATOM 569 N N . GLU A 1 75 ? -20.813 -38.464 5.607 1.00 87.69 75 GLU A N 1
ATOM 570 C CA . GLU A 1 75 ? -19.473 -38.612 5.043 1.00 87.69 75 GLU A CA 1
ATOM 571 C C . GLU A 1 75 ? -19.234 -37.571 3.943 1.00 87.69 75 GLU A C 1
ATOM 573 O O . GLU A 1 75 ? -20.039 -37.403 3.026 1.00 87.69 75 GLU A O 1
ATOM 578 N N . VAL A 1 76 ? -18.108 -36.873 4.053 1.00 89.25 76 VAL A N 1
ATOM 579 C CA . VAL A 1 76 ? -17.653 -35.837 3.133 1.00 89.25 76 VAL A CA 1
ATOM 580 C C . VAL A 1 76 ? -16.355 -36.302 2.497 1.00 89.25 76 VAL A C 1
ATOM 582 O O . VAL A 1 76 ? -15.384 -36.585 3.194 1.00 89.25 76 VAL A O 1
ATOM 585 N N . VAL A 1 77 ? -16.341 -36.336 1.169 1.00 89.25 77 VAL A N 1
ATOM 586 C CA . VAL A 1 77 ? -15.206 -36.714 0.328 1.00 89.25 77 VAL A CA 1
ATOM 587 C C . VAL A 1 77 ? -14.784 -35.479 -0.463 1.00 89.25 77 VAL A C 1
ATOM 589 O O . VAL A 1 77 ? -15.489 -35.049 -1.379 1.00 89.25 77 VAL A O 1
ATOM 592 N N . ALA A 1 78 ? -13.647 -34.881 -0.112 1.00 86.69 78 ALA A N 1
ATOM 593 C CA . ALA A 1 78 ? -13.101 -33.719 -0.807 1.00 86.69 78 ALA A CA 1
ATOM 594 C C . ALA A 1 78 ? -11.860 -34.123 -1.612 1.00 86.69 78 ALA A C 1
ATOM 596 O O . ALA A 1 78 ? -10.843 -34.527 -1.052 1.00 86.69 78 ALA A O 1
ATOM 597 N N . SER A 1 79 ? -11.957 -34.017 -2.937 1.00 86.44 79 SER A N 1
ATOM 598 C CA . SER A 1 79 ? -10.859 -34.295 -3.866 1.00 86.44 79 SER A CA 1
ATOM 599 C C . SER A 1 79 ? -10.151 -32.993 -4.229 1.00 86.44 79 SER A C 1
ATOM 601 O O . SER A 1 79 ? -10.804 -32.035 -4.651 1.00 86.44 79 SER A O 1
ATOM 603 N N . VAL A 1 80 ? -8.834 -32.959 -4.036 1.00 85.06 80 VAL A N 1
ATOM 604 C CA . VAL A 1 80 ? -7.969 -31.786 -4.182 1.00 85.06 80 VAL A CA 1
ATOM 605 C C . VAL A 1 80 ? -7.049 -31.983 -5.385 1.00 85.06 80 VAL A C 1
ATOM 607 O O . VAL A 1 80 ? -6.288 -32.946 -5.448 1.00 85.06 80 VAL A O 1
ATOM 610 N N . VAL A 1 81 ? -7.081 -31.038 -6.322 1.00 86.62 81 VAL A N 1
ATOM 611 C CA . VAL A 1 81 ? -6.193 -30.994 -7.489 1.00 86.62 81 VAL A CA 1
ATOM 612 C C . VAL A 1 81 ? -5.372 -29.701 -7.420 1.00 86.62 81 VAL A C 1
ATOM 614 O O . VAL A 1 81 ? -5.931 -28.626 -7.661 1.00 86.62 81 VAL A O 1
ATOM 617 N N . PRO A 1 82 ? -4.076 -29.767 -7.062 1.00 83.19 82 PRO A N 1
ATOM 618 C CA . PRO A 1 82 ? -3.167 -28.622 -7.119 1.00 83.19 82 PRO A CA 1
ATOM 619 C C . PRO A 1 82 ? -3.024 -28.068 -8.539 1.00 83.19 82 PRO A C 1
ATOM 621 O O . PRO A 1 82 ? -3.138 -28.817 -9.509 1.00 83.19 82 PRO A O 1
ATOM 624 N N . ALA A 1 83 ? -2.730 -26.773 -8.657 1.00 75.44 83 ALA A N 1
ATOM 625 C CA . ALA A 1 83 ? -2.282 -26.180 -9.912 1.00 75.44 83 ALA A CA 1
ATOM 626 C C . ALA A 1 83 ? -0.923 -26.756 -10.361 1.00 75.44 83 ALA A C 1
ATOM 628 O O . ALA A 1 83 ? -0.170 -27.333 -9.567 1.00 75.44 83 ALA A O 1
ATOM 629 N N . ASP A 1 84 ? -0.597 -26.584 -11.643 1.00 73.75 84 ASP A N 1
ATOM 630 C CA . ASP A 1 84 ? 0.668 -27.051 -12.213 1.00 73.75 84 ASP A CA 1
ATOM 631 C C . ASP A 1 84 ? 1.878 -26.482 -11.450 1.00 73.75 84 ASP A C 1
ATOM 633 O O . ASP A 1 84 ? 1.887 -25.334 -11.009 1.00 73.75 84 ASP A O 1
ATOM 637 N N . GLY A 1 85 ? 2.896 -27.323 -11.247 1.00 66.69 85 GLY A N 1
ATOM 638 C CA . GLY A 1 85 ? 4.063 -27.020 -10.409 1.00 66.69 85 GLY A CA 1
ATOM 639 C C . GLY A 1 85 ? 3.870 -27.252 -8.902 1.00 66.69 85 GLY A C 1
ATOM 640 O O . GLY A 1 85 ? 4.859 -27.449 -8.203 1.00 66.69 85 GLY A O 1
ATOM 641 N N . LYS A 1 86 ? 2.633 -27.333 -8.392 1.00 75.25 86 LYS A N 1
ATOM 642 C CA . LYS A 1 86 ? 2.349 -27.542 -6.960 1.00 75.25 86 LYS A CA 1
ATOM 643 C C . LYS A 1 86 ? 2.099 -29.012 -6.609 1.00 75.25 86 LYS A C 1
ATOM 645 O O . LYS A 1 86 ? 1.609 -29.802 -7.421 1.00 75.25 86 LYS A O 1
ATOM 650 N N . GLU A 1 87 ? 2.366 -29.370 -5.359 1.00 84.62 87 GLU A N 1
ATOM 651 C CA . GLU A 1 87 ? 1.872 -30.587 -4.708 1.00 84.62 87 GLU A CA 1
ATOM 652 C C . GLU A 1 87 ? 1.288 -30.279 -3.328 1.00 84.62 87 GLU A C 1
ATOM 654 O O . GLU A 1 87 ? 1.567 -29.242 -2.722 1.00 84.62 87 GLU A O 1
ATOM 659 N N . ILE A 1 88 ? 0.449 -31.184 -2.825 1.00 83.75 88 ILE A N 1
ATOM 660 C CA . ILE A 1 88 ? -0.194 -31.008 -1.526 1.00 83.75 88 ILE A CA 1
ATOM 661 C C . ILE A 1 88 ? 0.838 -31.262 -0.429 1.00 83.75 88 ILE A C 1
ATOM 663 O O . ILE A 1 88 ? 1.369 -32.362 -0.305 1.00 83.75 88 ILE A O 1
ATOM 667 N N . LYS A 1 89 ? 1.100 -30.242 0.388 1.00 83.94 89 LYS A N 1
ATOM 668 C CA . LYS A 1 89 ? 1.925 -30.363 1.592 1.00 83.94 89 LYS A CA 1
ATOM 669 C C . LYS A 1 89 ? 1.101 -30.883 2.766 1.00 83.94 89 LYS A C 1
ATOM 671 O O . LYS A 1 89 ? 1.592 -31.687 3.551 1.00 83.94 89 LYS A O 1
ATOM 676 N N . GLU A 1 90 ? -0.123 -30.381 2.911 1.00 86.19 90 GLU A N 1
ATOM 677 C CA . GLU A 1 90 ? -1.010 -30.679 4.035 1.00 86.19 90 GLU A CA 1
ATOM 678 C C . GLU A 1 90 ? -2.461 -30.320 3.670 1.00 86.19 90 GLU A C 1
ATOM 680 O O . GLU A 1 90 ? -2.691 -29.326 2.982 1.00 86.19 90 GLU A O 1
ATOM 685 N N . VAL A 1 91 ? -3.445 -31.074 4.167 1.00 84.12 91 VAL A N 1
ATOM 686 C CA . VAL A 1 91 ? -4.844 -30.615 4.234 1.00 84.12 91 VAL A CA 1
ATOM 687 C C . VAL A 1 91 ? -5.284 -30.652 5.686 1.00 84.12 91 VAL A C 1
ATOM 689 O O . VAL A 1 91 ? -4.989 -31.607 6.407 1.00 84.12 91 VAL A O 1
ATOM 692 N N . ARG A 1 92 ? -5.988 -29.606 6.117 1.00 83.12 92 ARG A N 1
ATOM 693 C CA . ARG A 1 92 ? -6.554 -29.504 7.462 1.00 83.12 92 ARG A CA 1
ATOM 694 C C . ARG A 1 92 ? -8.060 -29.375 7.411 1.00 83.12 92 ARG A C 1
ATOM 696 O O . ARG A 1 92 ? -8.578 -28.670 6.550 1.00 83.12 92 ARG A O 1
ATOM 703 N N . VAL A 1 93 ? -8.746 -29.968 8.381 1.00 85.88 93 VAL A N 1
ATOM 704 C CA . VAL A 1 93 ? -10.145 -29.658 8.687 1.00 85.88 93 VAL A CA 1
ATOM 705 C C . VAL A 1 93 ? -10.198 -29.136 10.118 1.00 85.88 93 VAL A C 1
ATOM 707 O O . VAL A 1 93 ? -9.849 -29.842 11.053 1.00 85.88 93 VAL A O 1
ATOM 710 N N . ASN A 1 94 ? -10.630 -27.887 10.311 1.00 82.50 94 ASN A N 1
ATOM 711 C CA . ASN A 1 94 ? -10.697 -27.242 11.631 1.00 82.50 94 ASN A CA 1
ATOM 712 C C . ASN A 1 94 ? -9.375 -27.271 12.422 1.00 82.50 94 ASN A C 1
ATOM 714 O O . ASN A 1 94 ? -9.379 -27.606 13.605 1.00 82.50 94 ASN A O 1
ATOM 718 N N . GLU A 1 95 ? -8.268 -26.913 11.765 1.00 73.69 95 GLU A N 1
ATOM 719 C CA . GLU A 1 95 ? -6.890 -26.949 12.298 1.00 73.69 95 GLU A CA 1
ATOM 720 C C . GLU A 1 95 ? -6.300 -28.361 12.510 1.00 73.69 95 GLU A C 1
ATOM 722 O O . GLU A 1 95 ? -5.090 -28.481 12.692 1.00 73.69 95 GLU A O 1
ATOM 727 N N . GLU A 1 96 ? -7.099 -29.429 12.413 1.00 75.75 96 GLU A N 1
ATOM 728 C CA . GLU A 1 96 ? -6.638 -30.819 12.505 1.00 75.75 96 GLU A CA 1
ATOM 729 C C . GLU A 1 96 ? -6.095 -31.302 11.152 1.00 75.75 96 GLU A C 1
ATOM 731 O O . GLU A 1 96 ? -6.766 -31.175 10.126 1.00 75.75 96 GLU A O 1
ATOM 736 N N . GLN A 1 97 ? -4.862 -31.821 11.138 1.00 86.81 97 GLN A N 1
ATOM 737 C CA . GLN A 1 97 ? -4.240 -32.396 9.943 1.00 86.81 97 GLN A CA 1
ATOM 738 C C . GLN A 1 97 ? -4.936 -33.707 9.572 1.00 86.81 97 GLN A C 1
ATOM 740 O O . GLN A 1 97 ? -5.079 -34.594 10.411 1.00 86.81 97 GLN A O 1
ATOM 745 N N . MET A 1 98 ? -5.320 -33.835 8.305 1.00 84.88 98 MET A N 1
ATOM 746 C CA . MET A 1 98 ? -6.012 -35.009 7.784 1.00 84.88 98 MET A CA 1
ATOM 747 C C . MET A 1 98 ? -5.073 -35.903 6.970 1.00 84.88 98 MET A C 1
ATOM 749 O O . MET A 1 98 ? -4.170 -35.409 6.292 1.00 84.88 98 MET A O 1
ATOM 753 N N . ASP A 1 99 ? -5.336 -37.210 6.976 1.00 84.12 99 ASP A N 1
ATOM 754 C CA . ASP A 1 99 ? -4.702 -38.150 6.051 1.00 84.12 99 ASP A CA 1
ATOM 755 C C . ASP A 1 99 ? -5.259 -37.961 4.629 1.00 84.12 99 ASP A C 1
ATOM 757 O O . ASP A 1 99 ? -6.473 -37.856 4.430 1.00 84.12 99 ASP A O 1
ATOM 761 N N . LEU A 1 100 ? -4.370 -37.944 3.630 1.00 80.75 100 LEU A N 1
ATOM 762 C CA . LEU A 1 100 ? -4.740 -37.941 2.214 1.00 80.75 100 LEU A CA 1
ATOM 763 C C . LEU A 1 100 ? -4.462 -39.304 1.585 1.00 80.75 100 LEU A C 1
ATOM 765 O O . LEU A 1 100 ? -3.344 -39.810 1.658 1.00 80.75 100 LEU A O 1
ATOM 769 N N . ALA A 1 101 ? -5.453 -39.830 0.869 1.00 79.12 101 ALA A N 1
ATOM 770 C CA . ALA A 1 101 ? -5.298 -40.960 -0.039 1.00 79.12 101 ALA A CA 1
ATOM 771 C C . ALA A 1 101 ? -5.637 -40.492 -1.460 1.00 79.12 101 ALA A C 1
ATOM 773 O O . ALA A 1 101 ? -6.711 -39.938 -1.684 1.00 79.12 101 ALA A O 1
ATOM 774 N N . ASP A 1 102 ? -4.715 -40.665 -2.411 1.00 78.56 102 ASP A N 1
ATOM 775 C CA . ASP A 1 102 ? -4.903 -40.332 -3.834 1.00 78.56 102 ASP A CA 1
ATOM 776 C C . ASP A 1 102 ? -5.490 -38.922 -4.083 1.00 78.56 102 ASP A C 1
ATOM 778 O O . ASP A 1 102 ? -6.449 -38.731 -4.834 1.00 78.56 102 ASP A O 1
ATOM 782 N N . GLY A 1 103 ? -4.943 -37.911 -3.393 1.00 77.56 103 GLY A N 1
ATOM 783 C CA . GLY A 1 103 ? -5.395 -36.512 -3.488 1.00 77.56 103 GLY A CA 1
ATOM 784 C C . GLY A 1 103 ? -6.773 -36.239 -2.871 1.00 77.56 103 GLY A C 1
ATOM 785 O O . GLY A 1 103 ? -7.347 -35.174 -3.087 1.00 77.56 103 GLY A O 1
ATOM 786 N N . THR A 1 104 ? -7.324 -37.186 -2.112 1.00 82.62 104 THR A N 1
ATOM 787 C CA . THR A 1 104 ? -8.660 -37.109 -1.518 1.00 82.62 104 THR A CA 1
ATOM 788 C C . THR A 1 104 ? -8.582 -37.201 0.004 1.00 82.62 104 THR A C 1
ATOM 790 O O . THR A 1 104 ? -7.826 -38.004 0.551 1.00 82.62 104 THR A O 1
ATOM 793 N N . VAL A 1 105 ? -9.382 -36.381 0.686 1.00 86.75 105 VAL A N 1
ATOM 794 C CA . VAL A 1 105 ? -9.615 -36.454 2.133 1.00 86.75 105 VAL A CA 1
ATOM 795 C C . VAL A 1 105 ? -11.064 -36.853 2.404 1.00 86.75 105 VAL A C 1
ATOM 797 O O . VAL A 1 105 ? -11.984 -36.336 1.764 1.00 86.75 105 VAL A O 1
ATOM 800 N N . THR A 1 106 ? -11.263 -37.748 3.373 1.00 88.31 106 THR A N 1
ATOM 801 C CA . THR A 1 106 ? -12.588 -38.202 3.816 1.00 88.31 106 THR A CA 1
ATOM 802 C C . THR A 1 106 ? -12.770 -37.916 5.302 1.00 88.31 106 THR A C 1
ATOM 804 O O . THR A 1 106 ? -11.895 -38.234 6.106 1.00 88.31 106 THR A O 1
ATOM 807 N N . PHE A 1 107 ? -13.901 -37.321 5.685 1.00 89.00 107 PHE A N 1
ATOM 808 C CA . PHE A 1 107 ? -14.249 -37.056 7.086 1.00 89.00 107 PHE A CA 1
ATOM 809 C C . PHE A 1 107 ? -15.766 -37.036 7.300 1.00 89.00 107 PHE A C 1
ATOM 811 O O . PHE A 1 107 ? -16.531 -36.808 6.367 1.00 89.00 107 PHE A O 1
ATOM 818 N N . SER A 1 108 ? -16.223 -37.240 8.537 1.00 87.62 108 SER A N 1
ATOM 819 C CA . SER A 1 108 ? -17.633 -37.038 8.901 1.00 87.62 108 SER A CA 1
ATOM 820 C C . SER A 1 10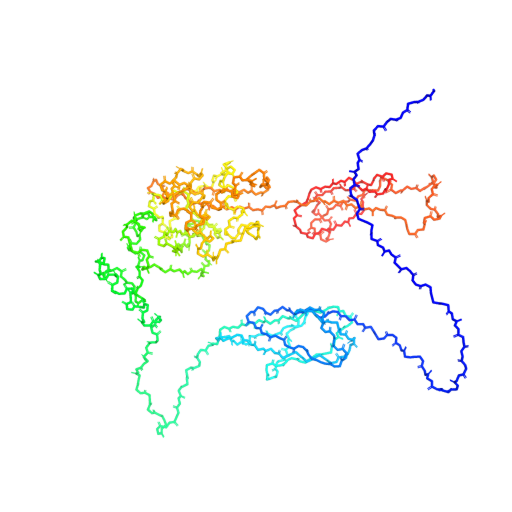8 ? -17.870 -35.590 9.326 1.00 87.62 108 SER A C 1
ATOM 822 O O . SER A 1 108 ? -17.132 -35.071 10.166 1.00 87.62 108 SER A O 1
ATOM 824 N N . MET A 1 109 ? -18.911 -34.939 8.800 1.00 87.00 109 MET A N 1
ATOM 825 C CA . MET A 1 109 ? -19.218 -33.544 9.139 1.00 87.00 109 MET A CA 1
ATOM 826 C C . MET A 1 109 ? -19.502 -33.391 10.652 1.00 87.00 109 MET A C 1
ATOM 828 O O . MET A 1 109 ? -20.427 -34.033 11.159 1.00 87.00 109 MET A O 1
ATOM 832 N N . PRO A 1 110 ? -18.749 -32.573 11.412 1.00 81.00 110 PRO A N 1
ATOM 833 C CA . PRO A 1 110 ? -18.951 -32.437 12.855 1.00 81.00 110 PRO A CA 1
ATOM 834 C C . PRO A 1 110 ? -20.184 -31.579 13.183 1.00 81.00 110 PRO A C 1
ATOM 836 O O . PRO A 1 110 ? -20.753 -30.916 12.320 1.00 81.00 110 PRO A O 1
ATOM 839 N N . GLU A 1 111 ? -20.573 -31.530 14.461 1.00 84.88 111 GLU A N 1
ATOM 840 C CA . GLU A 1 111 ? -21.724 -30.743 14.958 1.00 84.88 111 GLU A CA 1
ATOM 841 C C . GLU A 1 111 ? -21.423 -29.225 15.059 1.00 84.88 111 GLU A C 1
ATOM 843 O O . GLU A 1 111 ? -21.830 -28.544 16.002 1.00 84.88 111 GLU A O 1
ATOM 848 N N . LYS A 1 112 ? -20.643 -28.702 14.105 1.00 80.38 112 LYS A N 1
ATOM 849 C CA . LYS A 1 112 ? -20.216 -27.303 13.983 1.00 80.38 112 LYS A CA 1
ATOM 850 C C . LYS A 1 112 ? -19.852 -26.968 12.534 1.00 80.38 112 LYS A C 1
ATOM 852 O O . LYS A 1 112 ? -19.422 -27.840 11.775 1.00 80.38 112 LYS A O 1
ATOM 857 N N . ASP A 1 113 ? -19.931 -25.685 12.190 1.00 82.38 113 ASP A N 1
ATOM 858 C CA . ASP A 1 113 ? -19.352 -25.177 10.944 1.00 82.38 113 ASP A CA 1
ATOM 859 C C . ASP A 1 113 ? -17.852 -25.495 10.884 1.00 82.38 113 ASP A C 1
ATOM 861 O O . ASP A 1 113 ? -17.165 -25.532 11.912 1.00 82.38 113 ASP A O 1
ATOM 865 N N . SER A 1 114 ? -17.367 -25.777 9.677 1.00 77.88 114 SER A N 1
ATOM 866 C CA . SER A 1 114 ? -16.038 -26.328 9.443 1.00 77.88 114 SER A CA 1
ATOM 867 C C . SER A 1 114 ? -15.277 -25.618 8.328 1.00 77.88 114 SER A C 1
ATOM 869 O O . SER A 1 114 ? -15.864 -25.163 7.347 1.00 77.88 114 SER A O 1
ATOM 871 N N . LEU A 1 115 ? -13.954 -25.559 8.468 1.00 81.31 115 LEU A N 1
ATOM 872 C CA . LEU A 1 115 ? -13.030 -25.011 7.474 1.00 81.31 115 LEU A CA 1
ATOM 873 C C . LEU A 1 115 ? -12.088 -26.111 6.977 1.00 81.31 115 LEU A C 1
ATOM 875 O O . LEU A 1 115 ? -11.384 -26.707 7.791 1.00 81.31 115 LEU A O 1
ATOM 879 N N . LEU A 1 116 ? -12.062 -26.348 5.665 1.00 87.00 116 LEU A N 1
ATOM 880 C CA . LEU A 1 116 ? -11.073 -27.182 4.982 1.00 87.00 116 LEU A CA 1
ATOM 881 C C . LEU A 1 116 ? -10.008 -26.274 4.362 1.00 87.00 116 LEU A C 1
ATOM 883 O O . LEU A 1 116 ? -10.334 -25.458 3.505 1.00 87.00 116 LEU A O 1
ATOM 887 N N . GLN A 1 117 ? -8.756 -26.431 4.788 1.00 78.12 117 GLN A N 1
ATOM 888 C CA . GLN A 1 117 ? -7.597 -25.689 4.289 1.00 78.12 117 GLN A CA 1
ATOM 889 C C . GLN A 1 117 ? -6.663 -26.598 3.499 1.00 78.12 117 GLN A C 1
ATOM 891 O O . GLN A 1 117 ? -6.236 -27.630 4.018 1.00 78.12 117 GLN A O 1
ATOM 896 N N . VAL A 1 118 ? -6.304 -26.195 2.280 1.00 84.62 118 VAL A N 1
ATOM 897 C CA . VAL A 1 118 ? -5.278 -26.853 1.461 1.00 84.62 118 VAL A CA 1
ATOM 898 C C . VAL A 1 118 ? -3.986 -26.045 1.532 1.00 84.62 118 VAL A C 1
ATOM 900 O O . VAL A 1 118 ? -3.946 -24.885 1.135 1.00 84.62 118 VAL A O 1
ATOM 903 N N . ILE A 1 119 ? -2.910 -26.664 2.015 1.00 82.12 119 ILE A N 1
ATOM 904 C CA . ILE A 1 119 ? -1.570 -26.076 2.037 1.00 82.12 119 ILE A CA 1
ATOM 905 C C . ILE A 1 119 ? -0.735 -26.789 0.975 1.00 82.12 119 ILE A C 1
ATOM 907 O O . ILE A 1 119 ? -0.542 -28.006 1.026 1.00 82.12 119 ILE A O 1
ATOM 911 N N . LEU A 1 120 ? -0.214 -26.025 0.021 1.00 83.12 120 LEU A N 1
ATOM 912 C CA . LEU A 1 120 ? 0.621 -26.533 -1.064 1.00 83.12 120 LEU A CA 1
ATOM 913 C C . LEU A 1 120 ? 2.113 -26.287 -0.789 1.00 83.12 120 LEU A C 1
ATOM 915 O O . LEU A 1 120 ? 2.489 -25.396 -0.023 1.00 83.12 120 LEU A O 1
ATOM 919 N N . LYS A 1 121 ? 2.969 -27.076 -1.439 1.00 80.44 121 LYS A N 1
ATOM 920 C CA . LYS A 1 121 ? 4.380 -26.750 -1.687 1.00 80.44 121 LYS A CA 1
ATOM 921 C C . LYS A 1 121 ? 4.648 -26.791 -3.191 1.00 80.44 121 LYS A C 1
ATOM 923 O O . LYS A 1 121 ? 3.862 -27.374 -3.936 1.00 80.44 121 LYS A O 1
ATOM 928 N N . GLU A 1 122 ? 5.736 -26.171 -3.638 1.00 75.44 122 GLU A N 1
ATOM 929 C CA . GLU A 1 122 ? 6.260 -26.480 -4.973 1.00 75.44 122 GLU A CA 1
ATOM 930 C C . GLU A 1 122 ? 6.635 -27.965 -5.013 1.00 75.44 122 GLU A C 1
ATOM 932 O O . GLU A 1 122 ? 7.162 -28.489 -4.025 1.00 75.44 122 GLU A O 1
ATOM 937 N N . LYS A 1 123 ? 6.384 -28.632 -6.141 1.00 65.88 123 LYS A N 1
ATOM 938 C CA . LYS A 1 123 ? 6.932 -29.963 -6.400 1.00 65.88 123 LYS A CA 1
ATOM 939 C C . LYS A 1 123 ? 8.447 -29.861 -6.408 1.00 65.88 123 LYS A C 1
ATOM 941 O O . LYS A 1 123 ? 9.025 -29.224 -7.287 1.00 65.88 123 LYS A O 1
ATOM 946 N N . GLU A 1 124 ? 9.088 -30.516 -5.448 1.00 52.47 124 GLU A N 1
ATOM 947 C CA . GLU A 1 124 ? 10.519 -30.778 -5.546 1.00 52.47 124 GLU A CA 1
ATOM 948 C C . GLU A 1 124 ? 10.730 -31.666 -6.778 1.00 52.47 124 GLU A C 1
ATOM 950 O O . GLU A 1 124 ? 10.154 -32.751 -6.868 1.00 52.47 124 GLU A O 1
ATOM 955 N N . GLN A 1 125 ? 11.513 -31.192 -7.754 1.00 40.66 125 GLN A N 1
ATOM 956 C CA . GLN A 1 125 ? 11.914 -32.022 -8.885 1.00 40.66 125 GLN A CA 1
ATOM 957 C C . GLN A 1 125 ? 12.735 -33.189 -8.336 1.00 40.66 125 GLN A C 1
ATOM 959 O O . GLN A 1 125 ? 13.881 -33.025 -7.915 1.00 40.66 125 GLN A O 1
ATOM 964 N N . ALA A 1 126 ? 12.118 -34.368 -8.299 1.00 34.91 126 ALA A N 1
ATOM 965 C CA . ALA A 1 126 ? 12.805 -35.593 -7.948 1.00 34.91 126 ALA A CA 1
ATOM 966 C C . ALA A 1 126 ? 13.891 -35.848 -8.998 1.00 34.91 126 ALA A C 1
ATOM 968 O O . ALA A 1 126 ? 13.592 -35.996 -10.183 1.00 34.91 126 ALA A O 1
ATOM 969 N N . ALA A 1 127 ? 15.144 -35.903 -8.551 1.00 36.84 127 ALA A N 1
ATOM 970 C CA . ALA A 1 127 ? 16.249 -36.377 -9.365 1.00 36.84 127 ALA A CA 1
ATOM 971 C C . ALA A 1 127 ? 16.025 -37.867 -9.664 1.00 36.84 127 ALA A C 1
ATOM 973 O O . ALA A 1 127 ? 16.377 -38.733 -8.862 1.00 36.84 127 ALA A O 1
ATOM 974 N N . GLU A 1 128 ? 15.396 -38.165 -10.801 1.00 30.75 128 GLU A N 1
ATOM 975 C CA . GLU A 1 128 ? 15.199 -39.533 -11.274 1.00 30.75 128 GLU A CA 1
ATOM 976 C C . GLU A 1 128 ? 16.514 -40.070 -11.869 1.00 30.75 128 GLU A C 1
ATOM 978 O O . GLU A 1 128 ? 16.689 -40.192 -13.083 1.00 30.75 128 GLU A O 1
ATOM 983 N N . GLU A 1 129 ? 17.451 -40.437 -10.983 1.00 30.20 129 GLU A N 1
ATOM 984 C CA . GLU A 1 129 ? 18.443 -41.478 -11.277 1.00 30.20 129 GLU A CA 1
ATOM 985 C C . GLU A 1 129 ? 17.689 -42.744 -11.730 1.00 30.20 129 GLU A 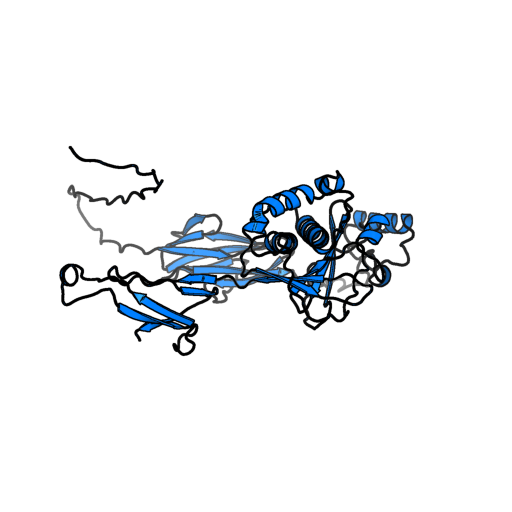C 1
ATOM 987 O O . GLU A 1 129 ? 17.190 -43.526 -10.921 1.00 30.20 129 GLU A O 1
ATOM 992 N N . THR A 1 130 ? 17.566 -42.930 -13.045 1.00 27.50 130 THR A N 1
ATOM 993 C CA . THR A 1 130 ? 16.966 -44.127 -13.661 1.00 27.50 130 THR A CA 1
ATOM 994 C C . THR A 1 130 ? 18.015 -45.244 -13.860 1.00 27.50 130 THR A C 1
ATOM 996 O O . THR A 1 130 ? 19.209 -44.959 -13.792 1.00 27.50 130 THR A O 1
ATOM 999 N N . GLU A 1 131 ? 17.592 -46.504 -14.132 1.00 33.88 131 GLU A N 1
ATOM 1000 C CA . GLU A 1 131 ? 18.440 -47.729 -14.191 1.00 33.88 131 GLU A CA 1
ATOM 1001 C C . GLU A 1 131 ? 18.401 -48.621 -15.502 1.00 33.88 131 GLU A C 1
ATOM 1003 O O . GLU A 1 131 ? 17.646 -49.593 -15.498 1.00 33.88 131 GLU A O 1
ATOM 1008 N N . GLU A 1 132 ? 19.267 -48.456 -16.537 1.00 28.77 132 GLU A N 1
ATOM 1009 C CA . GLU A 1 132 ? 20.010 -49.499 -17.347 1.00 28.77 132 GLU A CA 1
ATOM 1010 C C . GLU A 1 132 ? 21.349 -48.968 -17.974 1.00 28.77 132 GLU A C 1
ATOM 1012 O O . GLU A 1 132 ? 21.437 -47.778 -18.261 1.00 28.77 132 GLU A O 1
ATOM 1017 N N . PRO A 1 133 ? 22.449 -49.767 -18.127 1.00 37.12 133 PRO A N 1
ATOM 1018 C CA . PRO A 1 133 ? 22.528 -51.215 -17.941 1.00 37.12 133 PRO A CA 1
ATOM 1019 C C . PRO A 1 133 ? 22.577 -51.609 -16.464 1.00 37.12 133 PRO A C 1
ATOM 1021 O O . PRO A 1 133 ? 22.358 -52.782 -16.188 1.00 37.12 133 PRO A O 1
ATOM 1024 N N . LYS A 1 134 ? 22.941 -50.663 -15.567 1.00 42.84 134 LYS A N 1
ATOM 1025 C CA . LYS A 1 134 ? 22.125 -49.973 -14.526 1.00 42.84 134 LYS A CA 1
ATOM 1026 C C . LYS A 1 134 ? 23.020 -48.942 -13.785 1.00 42.84 134 LYS A C 1
ATOM 1028 O O . LYS A 1 134 ? 23.709 -49.324 -12.847 1.00 42.84 134 LYS A O 1
ATOM 1033 N N . GLN A 1 135 ? 23.149 -47.666 -14.183 1.00 36.44 135 GLN A N 1
ATOM 1034 C CA . GLN A 1 135 ? 22.815 -46.984 -15.452 1.00 36.44 135 GLN A CA 1
ATOM 1035 C C . GLN A 1 135 ? 23.963 -46.089 -15.943 1.00 36.44 135 GLN A C 1
ATOM 1037 O O . GLN A 1 135 ? 24.851 -45.704 -15.186 1.00 36.44 135 GLN A O 1
ATOM 1042 N N . GLU A 1 136 ? 23.917 -45.739 -17.225 1.00 31.69 136 GLU A N 1
ATOM 1043 C CA . GLU A 1 136 ? 24.595 -44.563 -17.764 1.00 31.69 136 GLU A CA 1
ATOM 1044 C C . GLU A 1 136 ? 23.907 -43.250 -17.340 1.00 31.69 136 GLU A C 1
ATOM 1046 O O . GLU A 1 136 ? 22.893 -42.852 -17.912 1.00 31.69 136 GLU A O 1
ATOM 1051 N N . VAL A 1 137 ? 24.500 -42.527 -16.387 1.00 28.70 137 VAL A N 1
ATOM 1052 C CA . VAL A 1 137 ? 24.333 -41.067 -16.289 1.00 28.70 137 VAL A CA 1
ATOM 1053 C C . VAL A 1 137 ? 25.714 -40.420 -16.299 1.00 28.70 137 VAL A C 1
ATOM 1055 O O . VAL A 1 137 ? 26.331 -40.158 -15.268 1.00 28.70 137 VAL A O 1
ATOM 1058 N N . THR A 1 138 ? 26.226 -40.155 -17.502 1.00 24.02 138 THR A N 1
ATOM 1059 C CA . THR A 1 138 ? 27.232 -39.106 -17.684 1.00 24.02 138 THR A CA 1
ATOM 1060 C C . THR A 1 138 ? 26.552 -37.755 -17.524 1.00 24.02 138 THR A C 1
ATOM 1062 O O . THR A 1 138 ? 25.693 -37.390 -18.324 1.00 24.02 138 THR A O 1
ATOM 1065 N N . GLN A 1 139 ? 26.963 -37.025 -16.491 1.00 34.62 139 GLN A N 1
ATOM 1066 C CA . GLN A 1 139 ? 26.493 -35.687 -16.159 1.00 34.62 139 GLN A CA 1
ATOM 1067 C C . GLN A 1 139 ? 26.575 -34.726 -17.358 1.00 34.62 139 GLN A C 1
ATOM 1069 O O . GLN A 1 139 ? 27.662 -34.324 -17.771 1.00 34.62 139 GLN A O 1
ATOM 1074 N N . THR A 1 140 ? 25.408 -34.323 -17.859 1.00 28.17 140 THR A N 1
ATOM 1075 C CA . THR A 1 140 ? 25.200 -33.083 -18.620 1.00 28.17 140 THR A CA 1
ATOM 1076 C C . THR A 1 140 ? 23.744 -32.674 -18.412 1.00 28.17 140 THR A C 1
ATOM 1078 O O . THR A 1 140 ? 22.871 -33.032 -19.195 1.00 28.17 140 THR A O 1
ATOM 1081 N N . GLU A 1 141 ? 23.472 -31.994 -17.297 1.00 29.95 141 GLU A N 1
ATOM 1082 C CA . GLU A 1 141 ? 22.195 -31.307 -17.097 1.00 29.95 141 GLU A CA 1
ATOM 1083 C C . GLU A 1 141 ? 22.136 -30.137 -18.083 1.00 29.95 141 GLU A C 1
ATOM 1085 O O . GLU A 1 141 ? 22.941 -29.205 -18.009 1.00 29.95 141 GLU A O 1
ATOM 1090 N N . GLU A 1 142 ? 21.216 -30.210 -19.041 1.00 29.06 142 GLU A N 1
ATOM 1091 C CA . GLU A 1 142 ? 20.903 -29.103 -19.939 1.00 29.06 142 GLU A CA 1
ATOM 1092 C C . GLU A 1 142 ? 19.937 -28.167 -19.201 1.00 29.06 142 GLU A C 1
ATOM 1094 O O . GLU A 1 142 ? 18.834 -28.560 -18.824 1.00 29.06 142 GLU A O 1
ATOM 1099 N N . TRP A 1 143 ? 20.397 -26.949 -18.908 1.00 26.05 143 TRP A N 1
ATOM 1100 C CA . TRP A 1 143 ? 19.632 -25.957 -18.155 1.00 26.05 143 TRP A CA 1
ATOM 1101 C C . TRP A 1 143 ? 18.449 -25.467 -19.000 1.00 26.05 143 TRP A C 1
ATOM 1103 O O . TRP A 1 143 ? 18.670 -24.904 -20.074 1.00 26.05 143 TRP A O 1
ATOM 1113 N N . GLU A 1 144 ? 17.208 -25.581 -18.513 1.00 30.03 144 GLU A N 1
ATOM 1114 C CA . GLU A 1 144 ? 16.094 -24.838 -19.121 1.00 30.03 144 GLU A CA 1
ATOM 1115 C C . GLU A 1 144 ? 16.209 -23.350 -18.761 1.00 30.03 144 GLU A C 1
ATOM 1117 O O . GLU A 1 144 ? 15.782 -22.881 -17.704 1.00 30.03 144 GLU A O 1
ATOM 1122 N N . LEU A 1 145 ? 16.840 -22.612 -19.675 1.00 31.45 145 LEU A N 1
ATOM 1123 C CA . LEU A 1 145 ? 16.969 -21.160 -19.649 1.00 31.45 145 LEU A CA 1
ATOM 1124 C C . LEU A 1 145 ? 15.586 -20.471 -19.633 1.00 31.45 145 LEU A C 1
ATOM 1126 O O . LEU A 1 145 ? 14.627 -20.975 -20.222 1.00 31.45 145 LEU A O 1
ATOM 1130 N N . PRO A 1 146 ? 15.467 -19.291 -18.992 1.00 41.09 146 PRO A N 1
ATOM 1131 C CA . PRO A 1 146 ? 14.195 -18.580 -18.840 1.00 41.09 146 PRO A CA 1
ATOM 1132 C C . PRO A 1 146 ? 13.640 -18.135 -20.200 1.00 41.09 146 PRO A C 1
ATOM 1134 O O . PRO A 1 146 ? 14.161 -17.151 -20.730 1.00 41.09 146 PRO A O 1
ATOM 1137 N N . ASP A 1 147 ? 12.615 -18.856 -20.705 1.00 51.28 147 ASP A N 1
ATOM 1138 C CA . ASP A 1 147 ? 12.124 -18.893 -22.106 1.00 51.28 147 ASP A CA 1
ATOM 1139 C C . ASP A 1 147 ? 13.223 -18.438 -23.060 1.00 51.28 147 ASP A C 1
ATOM 1141 O O . ASP A 1 147 ? 13.370 -17.240 -23.277 1.00 51.28 147 ASP A O 1
ATOM 1145 N N . GLU A 1 148 ? 14.008 -19.373 -23.605 1.00 57.34 148 GLU A N 1
ATOM 1146 C CA . GLU A 1 148 ? 15.209 -19.117 -24.422 1.00 57.34 148 GLU A CA 1
ATOM 1147 C C . GLU A 1 148 ? 15.080 -17.894 -25.352 1.00 57.34 148 GLU A C 1
ATOM 1149 O O . GLU A 1 148 ? 16.003 -17.100 -25.523 1.00 57.34 148 GLU A O 1
ATOM 1154 N N . LYS A 1 149 ? 13.888 -17.673 -25.906 1.00 62.53 149 LYS A N 1
ATOM 1155 C CA . LYS A 1 149 ? 13.540 -16.519 -26.732 1.00 62.53 149 LYS A CA 1
ATOM 1156 C C . LYS A 1 149 ? 13.608 -15.158 -26.018 1.00 62.53 149 LYS A C 1
ATOM 1158 O O . LYS A 1 149 ? 14.038 -14.185 -26.639 1.00 62.53 149 LYS A O 1
ATOM 1163 N N . GLU A 1 150 ? 13.155 -15.052 -24.772 1.00 61.03 150 GLU A N 1
ATOM 1164 C CA . GLU A 1 150 ? 13.325 -13.880 -23.909 1.00 61.03 150 GLU A CA 1
ATOM 1165 C C . GLU A 1 150 ? 14.766 -13.726 -23.414 1.00 61.03 150 GLU A C 1
ATOM 1167 O O . GLU A 1 150 ? 15.283 -12.609 -23.417 1.00 61.03 150 GLU A O 1
ATOM 1172 N N . TYR A 1 151 ? 15.436 -14.818 -23.025 1.00 67.62 151 TYR A N 1
ATOM 1173 C CA . TYR A 1 151 ? 16.847 -14.776 -22.622 1.00 67.62 151 TYR A CA 1
ATOM 1174 C C . TYR A 1 151 ? 17.726 -14.230 -23.756 1.00 67.62 151 TYR A C 1
ATOM 1176 O O . TYR A 1 151 ? 18.438 -13.241 -23.577 1.00 67.62 151 TYR A O 1
ATOM 1184 N N . GLN A 1 152 ? 17.570 -14.757 -24.973 1.00 76.62 152 GLN A N 1
ATOM 1185 C CA . GLN A 1 152 ? 18.266 -14.248 -26.157 1.00 76.62 152 GLN A CA 1
ATOM 1186 C C . GLN A 1 152 ? 17.858 -12.809 -26.521 1.00 76.62 152 GLN A C 1
ATOM 1188 O O . GLN A 1 152 ? 18.692 -12.051 -27.017 1.00 76.62 152 GLN A O 1
ATOM 1193 N N . GLN A 1 153 ? 16.617 -12.380 -26.252 1.00 77.94 153 GLN A N 1
ATOM 1194 C CA . GLN A 1 153 ? 16.226 -10.969 -26.399 1.00 77.94 153 GLN A CA 1
ATOM 1195 C C . GLN A 1 153 ? 16.929 -10.062 -25.381 1.00 77.94 153 GLN A C 1
ATOM 1197 O O . GLN A 1 153 ? 17.387 -8.983 -25.763 1.00 77.94 153 GLN A O 1
ATOM 1202 N N . ARG A 1 154 ? 17.072 -10.496 -24.119 1.00 80.44 154 ARG A N 1
ATOM 1203 C CA . ARG A 1 154 ? 17.849 -9.777 -23.096 1.00 80.44 154 ARG A CA 1
ATOM 1204 C C . ARG A 1 154 ? 19.319 -9.681 -23.496 1.00 80.44 154 ARG A C 1
ATOM 1206 O O . ARG A 1 154 ? 19.849 -8.576 -23.522 1.00 80.44 154 ARG A O 1
ATOM 1213 N N . LEU A 1 155 ? 19.949 -10.774 -23.933 1.00 83.44 155 LEU A N 1
ATOM 1214 C CA . LEU A 1 155 ? 21.337 -10.749 -24.415 1.00 83.44 155 LEU A CA 1
ATOM 1215 C C . LEU A 1 155 ? 21.524 -9.840 -25.645 1.00 83.44 155 LEU A C 1
ATOM 1217 O O . LEU A 1 155 ? 22.479 -9.064 -25.704 1.00 83.44 155 LEU A O 1
ATOM 1221 N N . GLN A 1 156 ? 20.602 -9.868 -26.614 1.00 86.12 156 GLN A N 1
ATOM 1222 C CA . GLN A 1 156 ? 20.648 -8.975 -27.781 1.00 86.12 156 GLN A CA 1
ATOM 1223 C C . GLN A 1 156 ? 20.488 -7.500 -27.398 1.00 86.12 156 GLN A C 1
ATOM 1225 O O . GLN A 1 156 ? 21.201 -6.649 -27.932 1.00 86.12 156 GLN A O 1
ATOM 1230 N N . LEU A 1 157 ? 19.584 -7.189 -26.465 1.00 84.31 157 LEU A N 1
ATOM 1231 C CA . LEU A 1 157 ? 19.398 -5.834 -25.954 1.00 84.31 157 LEU A CA 1
ATOM 1232 C C . LEU A 1 157 ? 20.612 -5.373 -25.135 1.00 84.31 157 LEU A C 1
ATOM 1234 O O . LEU A 1 157 ? 21.080 -4.254 -25.331 1.00 84.31 157 LEU A O 1
ATOM 1238 N N . ALA A 1 158 ? 21.172 -6.232 -24.283 1.00 87.25 158 ALA A N 1
ATOM 1239 C CA . ALA A 1 158 ? 22.382 -5.939 -23.525 1.00 87.25 158 ALA A CA 1
ATOM 1240 C C . ALA A 1 158 ? 23.560 -5.633 -24.458 1.00 87.25 158 ALA A C 1
ATOM 1242 O O . ALA A 1 158 ? 24.209 -4.599 -24.307 1.00 87.25 158 ALA A O 1
ATOM 1243 N N . LYS A 1 159 ? 23.764 -6.445 -25.501 1.00 90.25 159 LYS A N 1
ATOM 1244 C CA . LYS A 1 159 ? 24.753 -6.192 -26.557 1.00 90.25 159 LYS A CA 1
ATOM 1245 C C . LYS A 1 159 ? 24.512 -4.877 -27.301 1.00 90.25 159 LYS A C 1
ATOM 1247 O O . LYS A 1 159 ? 25.456 -4.136 -27.559 1.00 90.25 159 LYS A O 1
ATOM 1252 N N . ALA A 1 160 ? 23.259 -4.558 -27.628 1.00 89.69 160 ALA A N 1
ATOM 1253 C CA . ALA A 1 160 ? 22.905 -3.302 -28.291 1.00 89.69 160 ALA A CA 1
ATOM 1254 C C . ALA A 1 160 ? 23.148 -2.061 -27.408 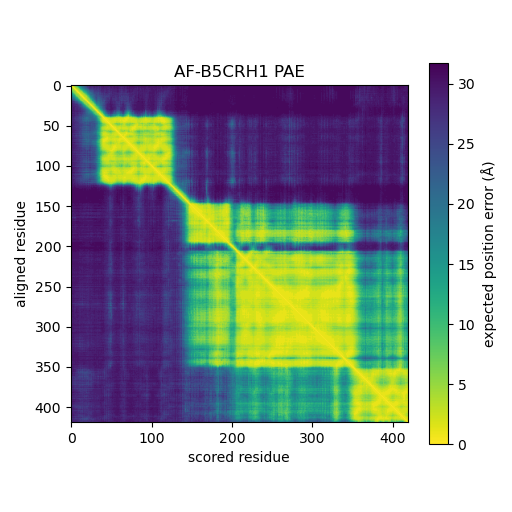1.00 89.69 160 ALA A C 1
ATOM 1256 O O . ALA A 1 160 ? 23.422 -0.983 -27.936 1.00 89.69 160 ALA A O 1
ATOM 1257 N N . LEU A 1 161 ? 23.064 -2.215 -26.082 1.00 87.69 161 LEU A N 1
ATOM 1258 C CA . LEU A 1 161 ? 23.273 -1.154 -25.092 1.00 87.69 161 LEU A CA 1
ATOM 1259 C C . LEU A 1 161 ? 24.700 -1.122 -24.504 1.00 87.69 161 LEU A C 1
ATOM 1261 O O . LEU A 1 161 ? 25.004 -0.225 -23.723 1.00 87.69 161 LEU A O 1
ATOM 1265 N N . GLY A 1 162 ? 25.584 -2.057 -24.877 1.00 88.50 162 GLY A N 1
ATOM 1266 C CA . GLY A 1 162 ? 26.944 -2.156 -24.327 1.00 88.50 162 GLY A CA 1
ATOM 1267 C C . GLY A 1 162 ? 26.988 -2.639 -22.872 1.00 88.50 162 GLY A C 1
ATOM 1268 O O . GLY A 1 162 ? 27.871 -2.245 -22.117 1.00 88.50 162 GLY A O 1
ATOM 1269 N N . MET A 1 163 ? 26.015 -3.464 -22.481 1.00 88.69 163 MET A N 1
ATOM 1270 C CA . MET A 1 163 ? 25.777 -3.927 -21.112 1.00 88.69 163 MET A CA 1
ATOM 1271 C C . MET A 1 163 ? 26.264 -5.356 -20.829 1.00 88.69 163 MET A C 1
ATOM 1273 O O . MET A 1 163 ? 25.967 -5.896 -19.771 1.00 88.69 163 MET A O 1
ATOM 1277 N N . GLU A 1 164 ? 27.001 -5.971 -21.759 1.00 88.81 164 GLU A N 1
ATOM 1278 C CA . GLU A 1 164 ? 27.443 -7.376 -21.676 1.00 88.81 164 GLU A CA 1
ATOM 1279 C C . GLU A 1 164 ? 28.322 -7.666 -20.438 1.00 88.81 164 GLU A C 1
ATOM 1281 O O . GLU A 1 164 ? 28.201 -8.739 -19.859 1.00 88.81 164 GLU A O 1
ATOM 1286 N N . ASP A 1 165 ? 29.136 -6.701 -19.989 1.00 87.81 165 ASP A N 1
ATOM 1287 C CA . ASP A 1 165 ? 30.021 -6.822 -18.809 1.00 87.81 165 ASP A CA 1
ATOM 1288 C C . ASP A 1 165 ? 29.292 -6.743 -17.448 1.00 87.81 165 ASP A C 1
ATOM 1290 O O . ASP A 1 165 ? 29.937 -6.828 -16.404 1.00 87.81 165 ASP A O 1
ATOM 1294 N N . TRP A 1 166 ? 27.975 -6.517 -17.456 1.00 84.75 166 TRP A N 1
ATOM 1295 C CA . TRP A 1 166 ? 27.161 -6.199 -16.274 1.00 84.75 166 TRP A CA 1
ATOM 1296 C C . TRP A 1 166 ? 25.985 -7.160 -16.078 1.00 84.75 166 TRP A C 1
ATOM 1298 O O . TRP A 1 166 ? 24.988 -6.802 -15.446 1.00 84.75 166 TRP A O 1
ATOM 1308 N N . LEU A 1 167 ? 26.039 -8.333 -16.711 1.00 81.62 167 LEU A N 1
ATOM 1309 C CA . LEU A 1 167 ? 25.006 -9.351 -16.583 1.00 81.62 167 LEU A CA 1
ATOM 1310 C C . LEU A 1 167 ? 25.396 -10.403 -15.541 1.00 81.62 167 LEU A C 1
ATOM 1312 O O . LEU A 1 167 ? 26.535 -10.870 -15.510 1.00 81.62 167 LEU A O 1
ATOM 1316 N N . ASP A 1 168 ? 24.422 -10.801 -14.730 1.00 74.25 168 ASP A N 1
ATOM 1317 C CA . ASP A 1 168 ? 24.491 -11.988 -13.887 1.00 74.25 168 ASP A CA 1
ATOM 1318 C C . ASP A 1 168 ? 24.364 -13.290 -14.703 1.00 74.25 168 ASP A C 1
ATOM 1320 O O . ASP A 1 168 ? 24.136 -13.283 -15.917 1.00 74.25 168 ASP A O 1
ATOM 1324 N N . GLU A 1 169 ? 24.519 -14.430 -14.023 1.00 72.62 169 GLU A N 1
ATOM 1325 C CA . GLU A 1 169 ? 24.466 -15.770 -14.628 1.00 72.62 169 GLU A CA 1
ATOM 1326 C C . GLU A 1 169 ? 23.103 -16.065 -15.297 1.00 72.62 169 GLU A C 1
ATOM 1328 O O . GLU A 1 169 ? 23.028 -16.865 -16.230 1.00 72.62 169 GLU A O 1
ATOM 1333 N N . GLU A 1 170 ? 22.041 -15.344 -14.914 1.00 67.56 170 GLU A N 1
ATOM 1334 C CA . GLU A 1 170 ? 20.692 -15.451 -15.478 1.00 67.56 170 GLU A CA 1
ATOM 1335 C C . GLU A 1 170 ? 20.388 -14.410 -16.583 1.00 67.56 170 GLU A C 1
ATOM 1337 O O . GLU A 1 170 ? 19.279 -14.381 -17.134 1.00 67.56 170 GLU A O 1
ATOM 1342 N N . GLY A 1 171 ? 21.365 -13.578 -16.964 1.00 72.75 171 GLY A N 1
ATOM 1343 C CA . GLY A 1 171 ? 21.250 -12.593 -18.046 1.00 72.75 171 GLY A CA 1
ATOM 1344 C C . GLY A 1 171 ? 20.493 -11.313 -17.676 1.00 72.75 171 GLY A C 1
ATOM 1345 O O . GLY A 1 171 ? 19.980 -10.629 -18.569 1.00 72.75 171 GLY A O 1
ATOM 1346 N N . TRP A 1 172 ? 20.403 -10.987 -16.385 1.00 80.62 172 TRP A N 1
ATOM 1347 C CA . TRP A 1 172 ? 19.877 -9.717 -15.875 1.00 80.62 172 TRP A CA 1
ATOM 1348 C C . TRP A 1 172 ? 21.014 -8.808 -15.415 1.00 80.62 172 TRP A C 1
ATOM 1350 O O . TRP A 1 172 ? 22.113 -9.271 -15.145 1.00 80.62 172 TRP A O 1
ATOM 1360 N N . LEU A 1 173 ? 20.766 -7.503 -15.323 1.00 77.31 173 LEU A N 1
ATOM 1361 C CA . LEU A 1 173 ? 21.755 -6.561 -14.808 1.00 77.31 173 LEU A CA 1
ATOM 1362 C C . LEU A 1 173 ? 22.083 -6.823 -13.333 1.00 77.31 173 LEU A C 1
ATOM 1364 O O . LEU A 1 173 ? 21.173 -6.911 -12.507 1.00 77.31 173 LEU A O 1
ATOM 1368 N N . ASP A 1 174 ? 23.377 -6.864 -13.019 1.00 74.06 174 ASP A N 1
ATOM 1369 C CA . ASP A 1 174 ? 23.884 -7.088 -11.667 1.00 74.06 174 ASP A CA 1
ATOM 1370 C C . ASP A 1 174 ? 23.758 -5.856 -10.737 1.00 74.06 174 ASP A C 1
ATOM 1372 O O . ASP A 1 174 ? 23.619 -4.703 -11.164 1.00 74.06 174 ASP A O 1
ATOM 1376 N N . ASP A 1 175 ? 23.853 -6.098 -9.424 1.00 66.25 175 ASP A N 1
ATOM 1377 C CA . ASP A 1 175 ? 23.783 -5.065 -8.377 1.00 66.25 175 ASP A CA 1
ATOM 1378 C C . ASP A 1 175 ? 24.869 -3.975 -8.499 1.00 66.25 175 ASP A C 1
ATOM 1380 O O . ASP A 1 175 ? 24.658 -2.816 -8.120 1.00 66.25 175 ASP A O 1
ATOM 1384 N N . GLY A 1 176 ? 26.037 -4.325 -9.039 1.00 70.19 176 GLY A N 1
ATOM 1385 C CA . GLY A 1 176 ? 27.135 -3.408 -9.322 1.00 70.19 176 GLY A CA 1
ATOM 1386 C C . GLY A 1 176 ? 26.793 -2.410 -10.426 1.00 70.19 176 GLY A C 1
ATOM 1387 O O . GLY A 1 176 ? 27.208 -1.250 -10.339 1.00 70.19 176 GLY A O 1
ATOM 1388 N N . TYR A 1 177 ? 25.978 -2.792 -11.411 1.00 78.31 177 TYR A N 1
ATOM 1389 C CA . TYR A 1 177 ? 25.487 -1.846 -12.406 1.00 78.31 177 TYR A CA 1
ATOM 1390 C C . TYR A 1 177 ? 24.513 -0.829 -11.811 1.00 78.31 177 TYR A C 1
ATOM 1392 O O . TYR A 1 177 ? 24.577 0.353 -12.158 1.00 78.31 177 TYR A O 1
ATOM 1400 N N . PHE A 1 178 ? 23.620 -1.233 -10.907 1.00 73.50 178 PHE A N 1
ATOM 1401 C CA . PHE A 1 178 ? 22.676 -0.295 -10.288 1.00 73.50 178 PHE A CA 1
ATOM 1402 C C . PHE A 1 178 ? 23.358 0.684 -9.321 1.00 73.50 178 PHE A C 1
ATOM 1404 O O . PHE A 1 178 ? 22.842 1.782 -9.087 1.00 73.50 178 PHE A O 1
ATOM 1411 N N . ALA A 1 179 ? 24.542 0.339 -8.803 1.00 72.81 179 ALA A N 1
ATOM 1412 C CA . ALA A 1 179 ? 25.303 1.188 -7.897 1.00 72.81 179 ALA A CA 1
ATOM 1413 C C . ALA A 1 179 ? 25.518 2.607 -8.466 1.00 72.81 179 ALA A C 1
ATOM 1415 O O . ALA A 1 179 ? 26.056 2.817 -9.556 1.00 72.81 179 ALA A O 1
ATOM 1416 N N . GLY A 1 180 ? 25.091 3.610 -7.694 1.00 74.81 180 GLY A N 1
ATOM 1417 C CA . GLY A 1 180 ? 25.236 5.026 -8.042 1.00 74.81 180 GLY A CA 1
ATOM 1418 C C . GLY A 1 180 ? 24.115 5.617 -8.906 1.00 74.81 180 GLY A C 1
ATOM 1419 O O . GLY A 1 180 ? 24.005 6.841 -8.949 1.00 74.81 180 GLY A O 1
ATOM 1420 N N . LYS A 1 181 ? 23.252 4.801 -9.526 1.00 80.62 181 LYS A N 1
ATOM 1421 C CA . LYS A 1 181 ? 22.230 5.265 -10.482 1.00 80.62 181 LYS A CA 1
ATOM 1422 C C . LYS A 1 181 ? 20.865 5.485 -9.826 1.00 80.62 181 LYS A C 1
ATOM 1424 O O . LYS A 1 181 ? 20.506 4.822 -8.855 1.00 80.62 181 LYS A O 1
ATOM 1429 N N . SER A 1 182 ? 20.104 6.436 -10.350 1.00 83.88 182 SER A N 1
ATOM 1430 C CA . SER A 1 182 ? 18.686 6.650 -10.048 1.00 83.88 182 SER A CA 1
ATOM 1431 C C . SER A 1 182 ? 17.780 5.787 -10.932 1.00 83.88 182 SER A C 1
ATOM 1433 O O . SER A 1 182 ? 18.167 5.351 -12.020 1.00 83.88 182 SER A O 1
ATOM 1435 N N . ASP A 1 183 ? 16.533 5.587 -10.504 1.00 84.38 183 ASP A N 1
ATOM 1436 C CA . ASP A 1 183 ? 15.511 4.937 -11.335 1.00 84.38 183 ASP A CA 1
ATOM 1437 C C . ASP A 1 183 ? 15.252 5.716 -12.643 1.00 84.38 183 ASP A C 1
ATOM 1439 O O . ASP A 1 183 ? 14.946 5.108 -13.675 1.00 84.38 183 ASP A O 1
ATOM 1443 N N . LEU A 1 184 ? 15.436 7.045 -12.629 1.00 84.62 184 LEU A N 1
ATOM 1444 C CA . LEU A 1 184 ? 15.377 7.895 -13.820 1.00 84.62 184 LEU A CA 1
ATOM 1445 C C . LEU A 1 184 ? 16.507 7.594 -14.811 1.00 84.62 184 LEU A C 1
ATOM 1447 O O . LEU A 1 184 ? 16.213 7.286 -15.960 1.00 84.62 184 LEU A O 1
ATOM 1451 N N . GLU A 1 185 ? 17.771 7.607 -14.384 1.00 85.94 185 GLU A N 1
ATOM 1452 C CA . GLU A 1 185 ? 18.921 7.317 -15.263 1.00 85.94 185 GLU A CA 1
ATOM 1453 C C . GLU A 1 185 ? 18.840 5.908 -15.867 1.00 85.94 185 GLU A C 1
ATOM 1455 O O . GLU A 1 185 ? 19.162 5.687 -17.036 1.00 85.94 185 GLU A O 1
ATOM 1460 N N . LEU A 1 186 ? 18.358 4.939 -15.086 1.00 84.06 186 LEU A N 1
ATOM 1461 C CA . LEU A 1 186 ? 18.110 3.581 -15.564 1.00 84.06 186 LEU A CA 1
ATOM 1462 C C . LEU A 1 186 ? 16.940 3.516 -16.564 1.00 84.06 186 LEU A C 1
ATOM 1464 O O . LEU A 1 186 ? 16.941 2.659 -17.441 1.00 84.06 186 LEU A O 1
ATOM 1468 N N . THR A 1 187 ? 15.962 4.423 -16.458 1.00 82.69 187 THR A N 1
ATOM 1469 C CA . THR A 1 187 ? 14.880 4.579 -17.447 1.00 82.69 187 THR A CA 1
ATOM 1470 C C . THR A 1 187 ? 15.401 5.206 -18.741 1.00 82.69 187 THR A C 1
ATOM 1472 O O . THR A 1 187 ? 15.141 4.699 -19.830 1.00 82.69 187 THR A O 1
ATOM 1475 N N . GLU A 1 188 ? 16.180 6.282 -18.632 1.00 84.44 188 GLU A N 1
ATOM 1476 C CA . GLU A 1 188 ? 16.715 7.042 -19.768 1.00 84.44 188 GLU A CA 1
ATOM 1477 C C . GLU A 1 188 ? 17.803 6.287 -20.548 1.00 84.44 188 GLU A C 1
ATOM 1479 O O . GLU A 1 188 ? 17.927 6.471 -21.758 1.00 84.44 188 GLU A O 1
ATOM 1484 N N . SER A 1 189 ? 18.550 5.391 -19.896 1.00 83.75 189 SER A N 1
ATOM 1485 C CA . SER A 1 189 ? 19.538 4.513 -20.549 1.00 83.75 189 SER A CA 1
ATOM 1486 C C . SER A 1 189 ? 18.927 3.339 -21.327 1.00 83.75 189 SER A C 1
ATOM 1488 O O . SER A 1 189 ? 19.652 2.626 -22.017 1.00 83.75 189 SER A O 1
ATOM 1490 N N . GLY A 1 190 ? 17.609 3.116 -21.244 1.00 82.06 190 GLY A N 1
ATOM 1491 C CA . GLY A 1 190 ? 16.909 2.070 -22.003 1.00 82.06 190 GLY A CA 1
ATOM 1492 C C . GLY A 1 190 ? 17.151 0.634 -21.521 1.00 82.06 190 GLY A C 1
ATOM 1493 O O . GLY A 1 190 ? 16.555 -0.295 -22.059 1.00 82.06 190 GLY A O 1
ATOM 1494 N N . VAL A 1 191 ? 17.962 0.441 -20.478 1.00 82.62 191 VAL A N 1
ATOM 1495 C CA . VAL A 1 191 ? 18.303 -0.872 -19.899 1.00 82.62 191 VAL A CA 1
ATOM 1496 C C . VAL A 1 191 ? 17.177 -1.505 -19.071 1.00 82.62 191 VAL A C 1
ATOM 1498 O O . VAL A 1 191 ? 17.313 -2.620 -18.584 1.00 82.62 191 VAL A O 1
ATOM 1501 N N . VAL A 1 192 ? 16.052 -0.806 -18.914 1.00 74.88 192 VAL A N 1
ATOM 1502 C CA . VAL A 1 192 ? 14.854 -1.212 -18.156 1.00 74.88 192 VAL A CA 1
ATOM 1503 C C . VAL A 1 192 ? 14.374 -2.661 -18.387 1.00 74.88 192 VAL A C 1
ATOM 1505 O O . VAL A 1 192 ? 13.969 -3.287 -17.405 1.00 74.88 192 VAL A O 1
ATOM 1508 N N . PRO A 1 193 ? 14.406 -3.235 -19.609 1.00 77.25 193 PRO A N 1
ATOM 1509 C CA . PRO A 1 193 ? 14.000 -4.627 -19.836 1.00 77.25 193 PRO A CA 1
ATOM 1510 C C . PRO A 1 193 ? 15.024 -5.678 -19.368 1.00 77.25 193 PRO A C 1
ATOM 1512 O O . PRO A 1 193 ? 14.712 -6.863 -19.372 1.00 77.25 193 PRO A O 1
ATOM 1515 N N . LEU A 1 194 ? 16.232 -5.266 -18.969 1.00 76.25 194 LEU A N 1
ATOM 1516 C CA . LEU A 1 194 ? 17.310 -6.131 -18.470 1.00 76.25 194 LEU A CA 1
ATOM 1517 C C . LEU A 1 194 ? 17.298 -6.244 -16.937 1.00 76.25 194 LEU A C 1
ATOM 1519 O O . LEU A 1 194 ? 18.334 -6.472 -16.323 1.00 76.25 194 LEU A O 1
ATOM 1523 N N . ILE A 1 195 ? 16.150 -6.027 -16.291 1.00 74.88 195 ILE A N 1
ATOM 1524 C CA . ILE A 1 195 ? 16.062 -5.847 -14.837 1.00 74.88 195 ILE A CA 1
ATOM 1525 C C . ILE A 1 195 ? 15.085 -6.846 -14.210 1.00 74.88 195 ILE A C 1
ATOM 1527 O O . ILE A 1 195 ? 13.940 -6.967 -14.646 1.00 74.88 195 ILE A O 1
ATOM 1531 N N . ARG A 1 196 ? 15.555 -7.536 -13.164 1.00 66.81 196 ARG A N 1
ATOM 1532 C CA . ARG A 1 196 ? 14.849 -8.602 -12.440 1.00 66.81 196 ARG A CA 1
ATOM 1533 C C . ARG A 1 196 ? 13.687 -8.051 -11.597 1.00 66.81 196 ARG A C 1
ATOM 1535 O O . ARG A 1 196 ? 13.914 -7.229 -10.716 1.00 66.81 196 ARG A O 1
ATOM 1542 N N . ASN A 1 197 ? 12.473 -8.569 -11.816 1.00 57.12 197 ASN A N 1
ATOM 1543 C CA . ASN A 1 197 ? 11.307 -8.374 -10.940 1.00 57.12 197 ASN A CA 1
ATOM 1544 C C . ASN A 1 197 ? 11.198 -9.577 -9.964 1.00 57.12 197 ASN A C 1
ATOM 1546 O O . ASN A 1 197 ? 10.798 -10.656 -10.399 1.00 57.12 197 ASN A O 1
ATOM 1550 N N . SER A 1 198 ? 11.494 -9.439 -8.665 1.00 50.00 198 SER A N 1
ATOM 1551 C CA . SER A 1 198 ? 11.395 -10.555 -7.692 1.00 50.00 198 SER A CA 1
ATOM 1552 C C . SER A 1 198 ? 10.976 -10.138 -6.269 1.00 50.00 198 SER A C 1
ATOM 1554 O O . SER A 1 198 ? 11.765 -9.566 -5.517 1.00 50.00 198 SER A O 1
ATOM 1556 N N . ILE A 1 199 ? 9.746 -10.493 -5.868 1.00 41.44 199 ILE A N 1
ATOM 1557 C CA . ILE A 1 199 ? 9.087 -10.088 -4.605 1.00 41.44 199 ILE A CA 1
ATOM 1558 C C . ILE A 1 199 ? 9.203 -11.196 -3.525 1.00 41.44 199 ILE A C 1
ATOM 1560 O O . ILE A 1 199 ? 8.194 -11.673 -3.015 1.00 41.44 199 ILE A O 1
ATOM 1564 N N . THR A 1 200 ? 10.409 -11.664 -3.164 1.00 31.58 200 THR A N 1
ATOM 1565 C CA . THR A 1 200 ? 10.561 -12.730 -2.133 1.00 31.58 200 THR A CA 1
ATOM 1566 C C . THR A 1 200 ? 11.891 -12.721 -1.350 1.00 31.58 200 THR A C 1
ATOM 1568 O O . THR A 1 200 ? 12.769 -13.533 -1.637 1.00 31.58 200 THR A O 1
ATOM 1571 N N . ASN A 1 201 ? 12.032 -11.886 -0.302 1.00 28.94 201 ASN A N 1
ATOM 1572 C CA . ASN A 1 201 ? 12.636 -12.285 0.998 1.00 28.94 201 ASN A CA 1
ATOM 1573 C C . ASN A 1 201 ? 12.724 -11.136 2.035 1.00 28.94 201 ASN A C 1
ATOM 1575 O O . ASN A 1 201 ? 13.256 -10.074 1.714 1.00 28.94 201 ASN A O 1
ATOM 1579 N N . PRO A 1 202 ? 12.347 -11.353 3.314 1.00 33.88 202 PRO A N 1
ATOM 1580 C CA . PRO A 1 202 ? 12.633 -10.421 4.405 1.00 33.88 202 PRO A CA 1
ATOM 1581 C C . PRO A 1 202 ? 13.633 -10.974 5.446 1.00 33.88 202 PRO A C 1
ATOM 1583 O O . PRO A 1 202 ? 13.378 -11.973 6.119 1.00 33.88 202 PRO A O 1
ATOM 1586 N N . LYS A 1 203 ? 14.722 -10.238 5.709 1.00 28.05 203 LYS A N 1
ATOM 1587 C CA . LYS A 1 203 ? 15.462 -10.296 6.990 1.00 28.05 203 LYS A CA 1
ATOM 1588 C C . LYS A 1 203 ? 15.629 -8.886 7.556 1.00 28.05 203 LYS A C 1
ATOM 1590 O O . LYS A 1 203 ? 15.994 -7.966 6.834 1.00 28.05 203 LYS A O 1
ATOM 1595 N N . MET A 1 204 ? 15.321 -8.707 8.842 1.00 32.91 204 MET A N 1
ATOM 1596 C CA . MET A 1 204 ? 15.245 -7.387 9.485 1.00 32.91 204 MET A CA 1
ATOM 1597 C C . MET A 1 204 ? 16.602 -6.874 9.987 1.00 32.91 204 MET A C 1
ATOM 1599 O O . MET A 1 204 ? 17.276 -7.549 10.762 1.00 32.91 204 MET A O 1
ATOM 1603 N N . SER A 1 205 ? 16.937 -5.626 9.650 1.00 33.22 205 SER A N 1
ATOM 1604 C CA . SER A 1 205 ? 17.859 -4.762 10.404 1.00 33.22 205 SER A CA 1
ATOM 1605 C C . SER A 1 205 ? 17.599 -3.283 10.052 1.00 33.22 205 SER A C 1
ATOM 1607 O O . SER A 1 205 ? 16.773 -3.009 9.182 1.00 33.22 205 SER A O 1
ATOM 1609 N N . ARG A 1 206 ? 18.290 -2.340 10.716 1.00 54.53 206 ARG A N 1
ATOM 1610 C CA . ARG A 1 206 ? 18.138 -0.872 10.547 1.00 54.53 206 ARG A CA 1
ATOM 1611 C C . ARG A 1 206 ? 18.825 -0.335 9.283 1.00 54.53 206 ARG A C 1
ATOM 1613 O O . ARG A 1 206 ? 19.646 0.585 9.335 1.00 54.53 206 ARG A O 1
ATOM 1620 N N . ALA A 1 207 ? 18.530 -0.981 8.167 1.00 63.44 207 ALA A N 1
ATOM 1621 C CA . ALA A 1 207 ? 19.098 -0.726 6.860 1.00 63.44 207 ALA A CA 1
ATOM 1622 C C . ALA A 1 207 ? 18.034 -0.930 5.775 1.00 63.44 207 ALA A C 1
ATOM 1624 O O . ALA A 1 207 ? 16.955 -1.467 6.034 1.00 63.44 207 ALA A O 1
ATOM 1625 N N . VAL A 1 208 ? 18.371 -0.543 4.550 1.00 72.19 208 VAL A N 1
ATOM 1626 C CA . VAL A 1 208 ? 17.694 -1.008 3.339 1.00 72.19 208 VAL A CA 1
ATOM 1627 C C . VAL A 1 208 ? 17.973 -2.506 3.199 1.00 72.19 208 VAL A C 1
ATOM 1629 O O . VAL A 1 208 ? 19.107 -2.886 2.921 1.00 72.19 208 VAL A O 1
ATOM 1632 N N . THR A 1 209 ? 16.992 -3.373 3.446 1.00 65.94 209 THR A N 1
ATOM 1633 C CA . THR A 1 209 ? 17.190 -4.840 3.437 1.00 65.94 209 THR A CA 1
ATOM 1634 C C . THR A 1 209 ? 16.684 -5.536 2.175 1.00 65.94 209 THR A C 1
ATOM 1636 O O . THR A 1 209 ? 16.863 -6.743 2.043 1.00 65.94 209 THR A O 1
ATOM 1639 N N . LEU A 1 210 ? 16.090 -4.783 1.249 1.00 63.59 210 LEU A N 1
ATOM 1640 C CA . LEU A 1 210 ? 15.675 -5.225 -0.082 1.00 63.59 210 LEU A CA 1
ATOM 1641 C C . LEU A 1 210 ? 15.757 -4.033 -1.042 1.00 63.59 210 LEU A C 1
ATOM 1643 O O . LEU A 1 210 ? 15.409 -2.916 -0.653 1.00 63.59 210 LEU A O 1
ATOM 1647 N N . TYR A 1 211 ? 16.162 -4.306 -2.279 1.00 72.19 211 TYR A N 1
ATOM 1648 C CA . TYR A 1 211 ? 15.870 -3.510 -3.466 1.00 72.19 211 TYR A CA 1
ATOM 1649 C C . TYR A 1 211 ? 15.290 -4.483 -4.489 1.00 72.19 211 TYR A C 1
ATOM 1651 O O . TYR A 1 211 ? 15.983 -5.405 -4.907 1.00 72.19 211 TYR A O 1
ATOM 1659 N N . ASN A 1 212 ? 14.016 -4.329 -4.838 1.00 73.50 212 ASN A N 1
ATOM 1660 C CA . ASN A 1 212 ? 13.399 -5.082 -5.920 1.00 73.50 212 ASN A CA 1
ATOM 1661 C C . ASN A 1 212 ? 12.879 -4.077 -6.941 1.00 73.50 212 ASN A C 1
ATOM 1663 O O . ASN A 1 212 ? 11.984 -3.272 -6.661 1.00 73.50 212 ASN A O 1
ATOM 1667 N N . LYS A 1 213 ? 13.496 -4.089 -8.118 1.00 77.00 213 LYS A N 1
ATOM 1668 C CA . LYS A 1 213 ? 13.200 -3.128 -9.162 1.00 77.00 213 LYS A CA 1
ATOM 1669 C C . LYS A 1 213 ? 12.080 -3.658 -10.053 1.00 77.00 213 LYS A C 1
ATOM 1671 O O . LYS A 1 213 ? 12.071 -4.810 -10.454 1.00 77.00 213 LYS A O 1
ATOM 1676 N N . ILE A 1 214 ? 11.128 -2.784 -10.353 1.00 76.75 214 ILE A N 1
ATOM 1677 C CA . ILE A 1 214 ? 9.906 -3.082 -11.081 1.00 76.75 214 ILE A CA 1
ATOM 1678 C C . ILE A 1 214 ? 9.834 -2.275 -12.371 1.00 76.75 214 ILE A C 1
ATOM 1680 O O . ILE A 1 214 ? 9.892 -1.043 -12.363 1.00 76.75 214 ILE A O 1
ATOM 1684 N N . THR A 1 215 ? 9.609 -2.986 -13.472 1.00 80.38 215 THR A N 1
ATOM 1685 C CA . THR A 1 215 ? 9.397 -2.427 -14.811 1.00 80.38 215 THR A CA 1
ATOM 1686 C C . THR A 1 215 ? 7.926 -2.510 -15.228 1.00 80.38 215 THR A C 1
ATOM 1688 O O . THR A 1 215 ? 7.316 -3.578 -15.175 1.00 80.38 215 THR A O 1
ATOM 1691 N N . TYR A 1 216 ? 7.355 -1.402 -15.717 1.00 82.81 216 TYR A N 1
ATOM 1692 C CA . TYR A 1 216 ? 6.049 -1.389 -16.387 1.00 82.81 216 TYR A CA 1
ATOM 1693 C C . TYR A 1 216 ? 5.994 -0.321 -17.493 1.00 82.81 216 TYR A C 1
ATOM 1695 O O . TYR A 1 216 ? 6.304 0.848 -17.266 1.00 82.81 216 TYR A O 1
ATOM 1703 N N . ASN A 1 217 ? 5.600 -0.720 -18.709 1.00 84.50 217 ASN A N 1
ATOM 1704 C CA . ASN A 1 217 ? 5.562 0.134 -19.910 1.00 84.50 217 ASN A CA 1
ATOM 1705 C C . ASN A 1 217 ? 6.857 0.945 -20.143 1.00 84.50 217 ASN A C 1
ATOM 1707 O O . ASN A 1 217 ? 6.813 2.140 -20.434 1.00 84.50 217 ASN A O 1
ATOM 1711 N N . ASN A 1 218 ? 8.008 0.272 -20.018 1.00 80.25 218 ASN A N 1
ATOM 1712 C CA . ASN A 1 218 ? 9.370 0.817 -20.153 1.00 80.25 218 ASN A CA 1
ATOM 1713 C C . ASN A 1 218 ? 9.752 1.922 -19.152 1.00 80.25 218 ASN A C 1
ATOM 1715 O O . ASN A 1 218 ? 10.815 2.520 -19.287 1.00 80.25 218 ASN A O 1
ATOM 1719 N N . ILE A 1 219 ? 8.929 2.171 -18.132 1.00 84.25 219 ILE A N 1
ATOM 1720 C CA . ILE A 1 219 ? 9.276 3.009 -16.984 1.00 84.25 219 ILE A CA 1
ATOM 1721 C C . ILE A 1 219 ? 9.570 2.087 -15.805 1.00 84.25 219 ILE A C 1
ATOM 1723 O O . ILE A 1 219 ? 8.891 1.074 -15.620 1.00 84.25 219 ILE A O 1
ATOM 1727 N N . SER A 1 220 ? 10.579 2.429 -15.010 1.00 82.75 220 SER A N 1
ATOM 1728 C CA . SER A 1 220 ? 11.032 1.572 -13.921 1.00 82.75 220 SER A CA 1
ATOM 1729 C C . SER A 1 220 ? 11.074 2.305 -12.592 1.00 82.75 220 SER A C 1
ATOM 1731 O O . SER A 1 220 ? 11.608 3.401 -12.537 1.00 82.75 220 SER A O 1
ATOM 1733 N N . SER A 1 221 ? 10.588 1.700 -11.515 1.00 87.12 221 SER A N 1
ATOM 1734 C CA . SER A 1 221 ? 10.884 2.164 -10.154 1.00 87.12 221 SER A CA 1
ATOM 1735 C C . SER A 1 221 ? 11.161 0.964 -9.261 1.00 87.12 221 SER A C 1
ATOM 1737 O O . SER A 1 221 ? 11.375 -0.119 -9.790 1.00 87.12 221 SER A O 1
ATOM 1739 N N . ALA A 1 222 ? 11.163 1.102 -7.940 1.00 79.50 222 ALA A N 1
ATOM 1740 C CA . ALA A 1 222 ? 11.453 -0.016 -7.057 1.00 79.50 222 ALA A CA 1
ATOM 1741 C C . ALA A 1 222 ? 10.626 -0.011 -5.775 1.00 79.50 222 ALA A C 1
ATOM 1743 O O . ALA A 1 222 ? 10.184 1.030 -5.275 1.00 79.50 222 ALA A O 1
ATOM 1744 N N . GLU A 1 223 ? 10.473 -1.212 -5.234 1.00 82.00 223 GLU A N 1
ATOM 1745 C CA . GLU A 1 223 ? 10.135 -1.433 -3.840 1.00 82.00 223 GLU A CA 1
ATOM 1746 C C . GLU A 1 223 ? 11.405 -1.753 -3.037 1.00 82.00 223 GLU A C 1
ATOM 1748 O O . GLU A 1 223 ? 12.395 -2.290 -3.540 1.00 82.00 223 GLU A O 1
ATOM 1753 N N . PHE A 1 224 ? 11.368 -1.404 -1.760 1.00 84.88 224 PHE A N 1
ATOM 1754 C CA . PHE A 1 224 ? 12.453 -1.586 -0.810 1.00 84.88 224 PHE A CA 1
ATOM 1755 C C . PHE A 1 224 ? 11.902 -2.191 0.474 1.00 84.88 224 PHE A C 1
ATOM 1757 O O . PHE A 1 224 ? 10.702 -2.129 0.743 1.00 84.88 224 PHE A O 1
ATOM 1764 N N . ALA A 1 225 ? 12.793 -2.686 1.328 1.00 80.44 225 ALA A N 1
ATOM 1765 C CA . ALA A 1 225 ? 12.465 -2.985 2.716 1.00 80.44 225 ALA A CA 1
ATOM 1766 C C . ALA A 1 225 ? 13.260 -2.068 3.653 1.00 80.44 225 ALA A C 1
ATOM 1768 O O . ALA A 1 225 ? 14.485 -2.003 3.572 1.00 80.44 225 ALA A O 1
ATOM 1769 N N . VAL A 1 226 ? 12.562 -1.374 4.555 1.00 78.25 226 VAL A N 1
ATOM 1770 C CA . VAL A 1 226 ? 13.133 -0.539 5.625 1.00 78.25 226 VAL A CA 1
ATOM 1771 C C . VAL A 1 226 ? 12.556 -1.014 6.953 1.00 78.25 226 VAL A C 1
ATOM 1773 O O . VAL A 1 226 ? 11.339 -1.002 7.134 1.00 78.25 226 VAL A O 1
ATOM 1776 N N . ASP A 1 227 ? 13.401 -1.454 7.891 1.00 69.25 227 ASP A N 1
ATOM 1777 C CA . ASP A 1 227 ? 12.964 -2.008 9.188 1.00 69.25 227 ASP A CA 1
ATOM 1778 C C . ASP A 1 227 ? 11.837 -3.065 9.039 1.00 69.25 227 ASP A C 1
ATOM 1780 O O . ASP A 1 227 ? 10.825 -3.039 9.755 1.00 69.25 227 ASP A O 1
ATOM 1784 N N . GLY A 1 228 ? 11.977 -3.949 8.041 1.00 70.38 228 GLY A N 1
ATOM 1785 C CA . GLY A 1 228 ? 11.009 -5.005 7.712 1.00 70.38 228 GLY A CA 1
ATOM 1786 C C . GLY A 1 228 ? 9.678 -4.533 7.110 1.00 70.38 228 GLY A C 1
ATOM 1787 O O . GLY A 1 228 ? 8.765 -5.342 6.986 1.00 70.38 228 GLY A O 1
ATOM 1788 N N . LYS A 1 229 ? 9.537 -3.249 6.755 1.00 81.12 229 LYS A N 1
ATOM 1789 C CA . LYS A 1 229 ? 8.345 -2.691 6.093 1.00 81.12 229 LYS A CA 1
ATOM 1790 C C . LYS A 1 229 ? 8.637 -2.419 4.631 1.00 81.12 229 LYS A C 1
ATOM 1792 O O . LYS A 1 229 ? 9.717 -1.922 4.314 1.00 81.12 229 LYS A O 1
ATOM 1797 N N . LEU A 1 230 ? 7.646 -2.675 3.781 1.00 86.62 230 LEU A N 1
ATOM 1798 C CA . LEU A 1 230 ? 7.675 -2.240 2.392 1.00 86.62 230 LEU A CA 1
ATOM 1799 C C . LEU A 1 230 ? 7.827 -0.714 2.332 1.00 86.62 230 LEU A C 1
ATOM 1801 O O . LEU A 1 230 ? 7.122 0.024 3.028 1.00 86.62 230 LEU A O 1
ATOM 1805 N N . ALA A 1 231 ? 8.761 -0.260 1.510 1.00 91.75 231 ALA A N 1
ATOM 1806 C CA . ALA A 1 231 ? 9.076 1.137 1.290 1.00 91.75 231 ALA A CA 1
ATOM 1807 C C . ALA A 1 231 ? 9.221 1.423 -0.211 1.00 91.75 231 ALA A C 1
ATOM 1809 O O . ALA A 1 231 ? 9.485 0.525 -1.006 1.00 91.75 231 ALA A O 1
ATOM 1810 N N . PHE A 1 232 ? 9.067 2.686 -0.592 1.00 94.12 232 PHE A N 1
ATOM 1811 C CA . PHE A 1 232 ? 9.078 3.140 -1.981 1.00 94.12 232 PHE A CA 1
ATOM 1812 C C . PHE A 1 232 ? 10.003 4.341 -2.175 1.00 94.12 232 PHE A C 1
ATOM 1814 O O . PHE A 1 232 ? 10.281 5.081 -1.225 1.00 94.12 232 PHE A O 1
ATOM 1821 N N . CYS A 1 233 ? 10.408 4.578 -3.422 1.00 92.81 233 CYS A N 1
ATOM 1822 C CA . CYS A 1 233 ? 11.102 5.793 -3.836 1.00 92.81 233 CYS A CA 1
ATOM 1823 C C . CYS A 1 233 ? 10.321 7.060 -3.452 1.00 92.81 233 CYS A C 1
ATOM 1825 O O . CYS A 1 233 ? 9.147 7.196 -3.803 1.00 92.81 233 CYS A O 1
ATOM 1827 N N . LEU A 1 234 ? 10.972 8.026 -2.795 1.00 95.94 234 LEU A N 1
ATOM 1828 C CA . LEU A 1 234 ? 10.422 9.377 -2.603 1.00 95.94 234 LEU A CA 1
ATOM 1829 C C . LEU A 1 234 ? 11.140 10.449 -3.439 1.00 95.94 234 LEU A C 1
ATOM 1831 O O . LEU A 1 234 ? 10.618 11.555 -3.613 1.00 95.94 234 LEU A O 1
ATOM 1835 N N . GLU A 1 235 ? 12.303 10.141 -4.006 1.00 94.00 235 GLU A N 1
ATOM 1836 C CA . GLU A 1 235 ? 13.111 11.073 -4.803 1.00 94.00 235 GLU A CA 1
ATOM 1837 C C . GLU A 1 235 ? 13.637 10.356 -6.053 1.00 94.00 235 GLU A C 1
ATOM 1839 O O . GLU A 1 235 ? 14.806 9.997 -6.141 1.00 94.00 235 GLU A O 1
ATOM 1844 N N . TYR A 1 236 ? 12.741 10.117 -7.014 1.00 90.50 236 TYR A N 1
ATOM 1845 C CA . TYR A 1 236 ? 12.949 9.274 -8.196 1.00 90.50 236 TYR A CA 1
ATOM 1846 C C . TYR A 1 236 ? 14.186 9.633 -9.048 1.00 90.50 236 TYR A C 1
ATOM 1848 O O . TYR A 1 236 ? 14.747 8.769 -9.719 1.00 90.50 236 TYR A O 1
ATOM 1856 N N . ALA A 1 237 ? 14.621 10.898 -9.025 1.00 90.38 237 ALA A N 1
ATOM 1857 C CA . ALA A 1 237 ? 15.795 11.376 -9.761 1.00 90.38 237 ALA A CA 1
ATOM 1858 C C . ALA A 1 237 ? 17.093 11.392 -8.923 1.00 90.38 237 ALA A C 1
ATOM 1860 O O . ALA A 1 237 ? 18.109 11.909 -9.382 1.00 90.38 237 ALA A O 1
ATOM 1861 N N . LYS A 1 238 ? 17.079 10.873 -7.689 1.00 90.69 238 LYS A N 1
ATOM 1862 C CA . LYS A 1 238 ? 18.286 10.655 -6.875 1.00 90.69 238 LYS A CA 1
ATOM 1863 C C . LYS A 1 238 ? 18.736 9.199 -6.941 1.00 90.69 238 LYS A C 1
ATOM 1865 O O . LYS A 1 238 ? 17.929 8.291 -7.118 1.00 90.69 238 LYS A O 1
ATOM 1870 N N . THR A 1 239 ? 20.033 8.987 -6.728 1.00 89.06 239 THR A N 1
ATOM 1871 C CA . THR A 1 239 ? 20.664 7.667 -6.652 1.00 89.06 239 THR A CA 1
ATOM 1872 C C . THR A 1 239 ? 19.921 6.720 -5.711 1.00 89.06 239 THR A C 1
ATOM 1874 O O . THR A 1 239 ? 19.650 7.051 -4.552 1.00 89.06 239 THR A O 1
ATOM 1877 N N . THR A 1 240 ? 19.658 5.511 -6.189 1.00 86.44 240 THR A N 1
ATOM 1878 C CA . THR A 1 240 ? 19.101 4.418 -5.398 1.00 86.44 240 THR A CA 1
ATOM 1879 C C . THR A 1 240 ? 20.082 3.985 -4.299 1.00 86.44 240 THR A C 1
ATOM 1881 O O . THR A 1 240 ? 21.262 3.765 -4.584 1.00 86.44 240 THR A O 1
ATOM 1884 N N . PRO A 1 241 ? 19.641 3.865 -3.032 1.00 83.00 241 PRO A N 1
ATOM 1885 C CA . PRO A 1 241 ? 20.479 3.343 -1.960 1.00 83.00 241 PRO A CA 1
ATOM 1886 C C . PRO A 1 241 ? 20.702 1.828 -2.131 1.00 83.00 241 PRO A C 1
ATOM 1888 O O . PRO A 1 241 ? 19.720 1.092 -2.238 1.00 83.00 241 PRO A O 1
ATOM 1891 N N . PRO A 1 242 ? 21.955 1.336 -2.103 1.00 74.31 242 PRO A N 1
ATOM 1892 C CA . PRO A 1 242 ? 22.240 -0.099 -2.111 1.00 74.31 242 PRO A CA 1
ATOM 1893 C C . PRO A 1 242 ? 21.615 -0.846 -0.926 1.00 74.31 242 PRO A C 1
ATOM 1895 O O . PRO A 1 242 ? 21.421 -0.271 0.155 1.00 74.31 242 PRO A O 1
ATOM 1898 N N . ALA A 1 243 ? 21.394 -2.152 -1.076 1.00 73.31 243 ALA A N 1
ATOM 1899 C CA . ALA A 1 243 ? 21.087 -3.018 0.058 1.00 73.31 243 ALA A CA 1
ATOM 1900 C C . ALA A 1 243 ? 22.199 -2.936 1.129 1.00 73.31 243 ALA A C 1
ATOM 1902 O O . ALA A 1 243 ? 23.376 -2.735 0.834 1.00 73.31 243 ALA A O 1
ATOM 1903 N N . GLY A 1 244 ? 21.816 -3.025 2.402 1.00 71.31 244 GLY A N 1
ATOM 1904 C CA . GLY A 1 244 ? 22.691 -2.775 3.550 1.00 71.31 244 GLY A CA 1
ATOM 1905 C C . GLY A 1 244 ? 22.891 -1.294 3.907 1.00 71.31 244 GLY A C 1
ATOM 1906 O O . GLY A 1 244 ? 23.469 -1.011 4.957 1.00 71.31 244 GLY A O 1
ATOM 1907 N N . THR A 1 245 ? 22.390 -0.336 3.112 1.00 79.69 245 THR A N 1
ATOM 1908 C CA . THR A 1 245 ? 22.512 1.100 3.432 1.00 79.69 245 THR A CA 1
ATOM 1909 C C . THR A 1 245 ? 21.786 1.440 4.732 1.00 79.69 245 THR A C 1
ATOM 1911 O O . THR A 1 245 ? 20.582 1.221 4.852 1.00 79.69 245 THR A O 1
ATOM 1914 N N . ALA A 1 246 ? 22.502 2.008 5.704 1.00 79.00 246 ALA A N 1
ATOM 1915 C CA . ALA A 1 246 ? 21.931 2.409 6.987 1.00 79.00 246 ALA A CA 1
ATOM 1916 C C . ALA A 1 246 ? 20.901 3.543 6.833 1.00 79.00 246 ALA A C 1
ATOM 1918 O O . ALA A 1 246 ? 21.125 4.514 6.108 1.00 79.00 246 ALA A O 1
ATOM 1919 N N . THR A 1 247 ? 19.792 3.448 7.568 1.00 84.31 247 THR A N 1
ATOM 1920 C CA . THR A 1 247 ? 18.707 4.441 7.541 1.00 84.31 247 THR A CA 1
ATOM 1921 C C . THR A 1 247 ? 18.746 5.365 8.758 1.00 84.31 247 THR A C 1
ATOM 1923 O O . THR A 1 247 ? 18.917 4.921 9.897 1.00 84.31 247 THR A O 1
ATOM 1926 N N . GLY A 1 248 ? 18.539 6.663 8.531 1.00 79.31 248 GLY A N 1
ATOM 1927 C CA . GLY A 1 248 ? 18.363 7.665 9.583 1.00 79.31 248 GLY A CA 1
ATOM 1928 C C . GLY A 1 248 ? 17.040 7.521 10.348 1.00 79.31 248 GLY A C 1
ATOM 1929 O O . GLY A 1 248 ? 16.211 6.662 10.055 1.00 79.31 248 GLY A O 1
ATOM 1930 N N . THR A 1 249 ? 16.823 8.389 11.341 1.00 86.56 249 THR A N 1
ATOM 1931 C CA . THR A 1 249 ? 15.574 8.410 12.121 1.00 86.56 249 THR A CA 1
ATOM 1932 C C . THR A 1 249 ? 14.361 8.706 11.222 1.00 86.56 249 THR A C 1
ATOM 1934 O O . THR A 1 249 ? 14.384 9.714 10.510 1.00 86.56 249 THR A O 1
ATOM 1937 N N . PRO A 1 250 ? 13.284 7.897 11.276 1.00 90.56 250 PRO A N 1
ATOM 1938 C CA . PRO A 1 250 ? 12.071 8.149 10.504 1.00 90.56 250 PRO A CA 1
ATOM 1939 C C . PRO A 1 250 ? 11.416 9.493 10.838 1.00 90.56 250 PRO A C 1
ATOM 1941 O O . PRO A 1 250 ? 11.261 9.850 12.006 1.00 90.56 250 PRO A O 1
ATOM 1944 N N . THR A 1 251 ? 10.983 10.216 9.807 1.00 94.56 251 THR A N 1
ATOM 1945 C CA . THR A 1 251 ? 10.280 11.504 9.917 1.00 94.56 251 THR A CA 1
ATOM 1946 C C . THR A 1 251 ? 8.866 11.373 9.356 1.00 94.56 251 THR A C 1
ATOM 1948 O O . THR A 1 251 ? 8.704 10.916 8.227 1.00 94.56 251 THR A O 1
ATOM 1951 N N . GLU A 1 252 ? 7.836 11.754 10.122 1.00 95.69 252 GLU A N 1
ATOM 1952 C CA . GLU A 1 252 ? 6.436 11.665 9.667 1.00 95.69 252 GLU A CA 1
ATOM 1953 C C . GLU A 1 252 ? 6.174 12.613 8.482 1.00 95.69 252 GLU A C 1
ATOM 1955 O O . GLU A 1 252 ? 6.475 13.806 8.539 1.00 95.69 252 GLU A O 1
ATOM 1960 N N . ILE A 1 253 ? 5.574 12.083 7.415 1.00 97.38 253 ILE A N 1
ATOM 1961 C CA . ILE A 1 253 ? 5.188 12.829 6.217 1.00 97.38 253 ILE A CA 1
ATOM 1962 C C . ILE A 1 253 ? 3.765 13.366 6.402 1.00 97.38 253 ILE A C 1
ATOM 1964 O O . ILE A 1 253 ? 2.793 12.612 6.475 1.00 97.38 253 ILE A O 1
ATOM 1968 N N . THR A 1 254 ? 3.632 14.691 6.427 1.00 95.00 254 THR A N 1
ATOM 1969 C CA . THR A 1 254 ? 2.342 15.385 6.588 1.00 95.00 254 THR A CA 1
ATOM 1970 C C . THR A 1 254 ? 1.607 15.642 5.268 1.00 95.00 254 THR A C 1
ATOM 1972 O O . THR A 1 254 ? 0.421 15.973 5.287 1.00 95.00 254 THR A O 1
ATOM 1975 N N . ASN A 1 255 ? 2.274 15.476 4.120 1.00 97.62 255 ASN A N 1
ATOM 1976 C CA . ASN A 1 255 ? 1.677 15.666 2.798 1.00 97.62 255 ASN A CA 1
ATOM 1977 C C . ASN A 1 255 ? 0.585 14.610 2.533 1.00 97.62 255 ASN A C 1
ATOM 1979 O O . ASN A 1 255 ? 0.864 13.411 2.458 1.00 97.62 255 ASN A O 1
ATOM 1983 N N . SER A 1 256 ? -0.662 15.061 2.365 1.00 97.25 256 SER A N 1
ATOM 1984 C CA . SER A 1 256 ? -1.821 14.184 2.159 1.00 97.25 256 SER A CA 1
ATOM 1985 C C . SER A 1 256 ? -1.780 13.405 0.844 1.00 97.25 256 SER A C 1
ATOM 1987 O O . SER A 1 256 ? -2.330 12.310 0.794 1.00 97.25 256 SER A O 1
ATOM 1989 N N . GLY A 1 257 ? -1.099 13.916 -0.186 1.00 98.00 257 GLY A N 1
ATOM 1990 C CA . GLY A 1 257 ? -0.881 13.211 -1.449 1.00 98.00 257 GLY A CA 1
ATOM 1991 C C . GLY A 1 257 ? 0.012 11.983 -1.280 1.00 98.00 257 GLY A C 1
ATOM 1992 O O . GLY A 1 257 ? -0.386 10.897 -1.686 1.00 98.00 257 GLY A O 1
ATOM 1993 N N . VAL A 1 258 ? 1.154 12.107 -0.585 1.00 98.31 258 VAL A N 1
ATOM 1994 C CA . VAL A 1 258 ? 2.029 10.952 -0.273 1.00 98.31 258 VAL A CA 1
ATOM 1995 C C . VAL A 1 258 ? 1.272 9.918 0.559 1.00 98.31 258 VAL A C 1
ATOM 1997 O O . VAL A 1 258 ? 1.278 8.730 0.244 1.00 98.31 258 VAL A O 1
ATOM 2000 N N . LYS A 1 259 ? 0.557 10.373 1.600 1.00 98.25 259 LYS A N 1
ATOM 2001 C CA . LYS A 1 259 ? -0.261 9.486 2.435 1.00 98.25 259 LYS A CA 1
ATOM 2002 C C . LYS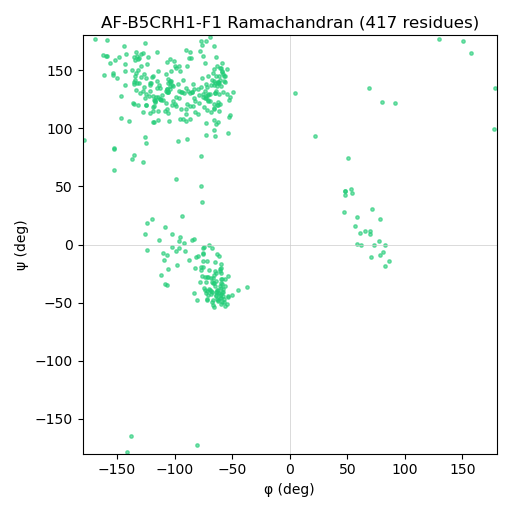 A 1 259 ? -1.306 8.728 1.615 1.00 98.25 259 LYS A C 1
ATOM 2004 O O . LYS A 1 259 ? -1.481 7.536 1.820 1.00 98.25 259 LYS A O 1
ATOM 2009 N N . ALA A 1 260 ? -2.001 9.402 0.707 1.00 98.38 260 ALA A N 1
ATOM 2010 C CA . ALA A 1 260 ? -3.035 8.793 -0.119 1.00 98.38 260 ALA A CA 1
ATOM 2011 C C . ALA A 1 260 ? -2.461 7.859 -1.193 1.00 98.38 260 ALA A C 1
ATOM 2013 O O . ALA A 1 260 ? -2.995 6.768 -1.377 1.00 98.38 260 ALA A O 1
ATOM 2014 N N . ALA A 1 261 ? -1.345 8.233 -1.826 1.00 98.31 261 ALA A N 1
ATOM 2015 C CA . ALA A 1 261 ? -0.622 7.379 -2.763 1.00 98.31 261 ALA A CA 1
ATOM 2016 C C . ALA A 1 261 ? -0.191 6.057 -2.110 1.00 98.31 261 ALA A C 1
ATOM 2018 O O . ALA A 1 261 ? -0.358 5.013 -2.719 1.00 98.31 261 ALA A O 1
ATOM 2019 N N . MET A 1 262 ? 0.273 6.077 -0.855 1.00 97.94 262 MET A N 1
ATOM 2020 C CA . MET A 1 262 ? 0.607 4.855 -0.108 1.00 97.94 262 MET A CA 1
ATOM 2021 C C . MET A 1 262 ? -0.615 4.115 0.459 1.00 97.94 262 MET A C 1
ATOM 2023 O O . MET A 1 262 ? -0.587 2.896 0.564 1.00 97.94 262 MET A O 1
ATOM 2027 N N . TYR A 1 263 ? -1.686 4.819 0.841 1.00 97.81 263 TYR A N 1
ATOM 2028 C CA . TYR A 1 263 ? -2.881 4.207 1.442 1.00 97.81 263 TYR A CA 1
ATOM 2029 C C . TYR A 1 263 ? -3.736 3.440 0.424 1.00 97.81 263 TYR A C 1
ATOM 2031 O O . TYR A 1 263 ? -4.254 2.369 0.735 1.00 97.81 263 TYR A O 1
ATOM 2039 N N . TYR A 1 264 ? -3.864 3.993 -0.784 1.00 98.38 264 TYR A N 1
ATOM 2040 C CA . TYR A 1 264 ? -4.578 3.398 -1.918 1.00 98.38 264 TYR A CA 1
ATOM 2041 C C . TYR A 1 264 ? -3.649 2.700 -2.921 1.00 98.38 264 TYR A C 1
ATOM 2043 O O . TYR A 1 264 ? -4.122 2.123 -3.897 1.00 98.38 264 TYR A O 1
ATOM 2051 N N . GLY A 1 265 ? -2.335 2.802 -2.717 1.00 96.12 265 GLY A N 1
ATOM 2052 C CA . GLY A 1 265 ? -1.318 2.192 -3.564 1.00 96.12 265 GLY A CA 1
ATOM 2053 C C . GLY A 1 265 ? -1.099 0.718 -3.263 1.00 96.12 265 GLY A C 1
ATOM 2054 O O . GLY A 1 265 ? -1.796 0.107 -2.456 1.00 96.12 265 GLY A O 1
ATOM 2055 N N . TYR A 1 266 ? -0.080 0.154 -3.897 1.00 94.31 266 TYR A N 1
ATOM 2056 C CA . TYR A 1 266 ? 0.336 -1.232 -3.742 1.00 94.31 266 TYR A CA 1
ATOM 2057 C C . TYR A 1 266 ? 0.543 -1.619 -2.269 1.00 94.31 266 TYR A C 1
ATOM 2059 O O . TYR A 1 266 ? 1.267 -0.946 -1.535 1.00 94.31 266 TYR A O 1
ATOM 2067 N N . THR A 1 267 ? -0.107 -2.708 -1.841 1.00 89.75 267 THR A N 1
ATOM 2068 C CA . THR A 1 267 ? -0.208 -3.197 -0.443 1.00 89.75 267 THR A CA 1
ATOM 2069 C C . THR A 1 267 ? -0.815 -2.228 0.582 1.00 89.75 267 THR A C 1
ATOM 2071 O O . THR A 1 267 ? -0.943 -2.585 1.752 1.00 89.75 267 THR A O 1
ATOM 2074 N N . GLY A 1 268 ? -1.218 -1.019 0.179 1.00 94.06 268 GLY A N 1
ATOM 2075 C CA . GLY A 1 268 ? -1.855 -0.051 1.063 1.00 94.06 268 GLY A CA 1
ATOM 2076 C C . GLY A 1 268 ? -3.163 -0.591 1.664 1.00 94.06 268 GLY A C 1
ATOM 2077 O O . GLY A 1 268 ? -3.850 -1.384 1.016 1.00 94.06 268 GLY A O 1
ATOM 2078 N N . PRO A 1 269 ? -3.581 -0.152 2.868 1.00 92.94 269 PRO A N 1
ATOM 2079 C CA . PRO A 1 269 ? -4.782 -0.683 3.526 1.00 92.94 269 PRO A CA 1
ATOM 2080 C C . PRO A 1 269 ? -6.092 -0.516 2.737 1.00 92.94 269 PRO A C 1
ATOM 2082 O O . PRO A 1 269 ? -7.085 -1.167 3.049 1.00 92.94 269 PRO A O 1
ATOM 2085 N N . ALA A 1 270 ? -6.113 0.361 1.731 1.00 94.25 270 ALA A N 1
ATOM 2086 C CA . ALA A 1 270 ? -7.228 0.560 0.814 1.00 94.25 270 ALA A CA 1
ATOM 2087 C C . ALA A 1 270 ? -6.854 0.290 -0.659 1.00 94.25 270 ALA A C 1
ATOM 2089 O O . ALA A 1 270 ? -7.559 0.763 -1.550 1.00 94.25 270 ALA A O 1
ATOM 2090 N N . ALA A 1 271 ? -5.790 -0.480 -0.930 1.00 94.31 271 ALA A N 1
ATOM 2091 C CA . ALA A 1 271 ? -5.338 -0.842 -2.280 1.00 94.31 271 ALA A CA 1
ATOM 2092 C C . ALA A 1 271 ? -6.473 -1.388 -3.161 1.00 94.31 271 ALA A C 1
ATOM 2094 O O . ALA A 1 271 ? -6.648 -0.954 -4.293 1.00 94.31 271 ALA A O 1
ATOM 2095 N N . ALA A 1 272 ? -7.313 -2.266 -2.601 1.00 92.25 272 ALA A N 1
ATOM 2096 C CA . ALA A 1 272 ? -8.456 -2.874 -3.288 1.00 92.25 272 ALA A CA 1
ATOM 2097 C C . ALA A 1 272 ? -9.550 -1.874 -3.735 1.00 92.25 272 ALA A C 1
ATOM 2099 O O . ALA A 1 272 ? -10.470 -2.259 -4.452 1.00 92.25 272 ALA A O 1
ATOM 2100 N N . GLN A 1 273 ? -9.480 -0.597 -3.332 1.00 93.44 273 GLN A N 1
ATOM 2101 C CA . GLN A 1 273 ? -10.380 0.456 -3.825 1.00 93.44 273 GLN A CA 1
ATOM 2102 C C . GLN A 1 273 ? -9.943 1.030 -5.184 1.00 93.44 273 GLN A C 1
ATOM 2104 O O . GLN A 1 273 ? -10.716 1.760 -5.805 1.00 93.44 273 GLN A O 1
ATOM 2109 N N . TYR A 1 274 ? -8.737 0.702 -5.659 1.00 96.12 274 TYR A N 1
ATOM 2110 C CA . TYR A 1 274 ? -8.247 1.066 -6.984 1.00 96.12 274 TYR A CA 1
ATOM 2111 C C . TYR A 1 274 ? -7.852 -0.185 -7.780 1.00 96.12 274 TYR A C 1
ATOM 2113 O O . TYR A 1 274 ? -7.078 -1.021 -7.323 1.00 96.12 274 TYR A O 1
ATOM 2121 N N . ASN A 1 275 ? -8.374 -0.311 -9.000 1.00 94.31 275 ASN A N 1
ATOM 2122 C CA . ASN A 1 275 ? -8.149 -1.489 -9.833 1.00 94.31 275 ASN A CA 1
ATOM 2123 C C . ASN A 1 275 ? -6.881 -1.326 -10.691 1.00 94.31 275 ASN A C 1
ATOM 2125 O O . ASN A 1 275 ? -6.942 -0.790 -11.800 1.00 94.31 275 ASN A O 1
ATOM 2129 N N . PHE A 1 276 ? -5.735 -1.772 -10.172 1.00 92.75 276 PHE A N 1
ATOM 2130 C CA . PHE A 1 276 ? -4.487 -1.871 -10.937 1.00 92.75 276 PHE A CA 1
ATOM 2131 C C . PHE A 1 276 ? -4.560 -3.010 -11.969 1.00 92.75 276 PHE A C 1
ATOM 2133 O O . PHE A 1 276 ? -5.147 -4.054 -11.700 1.00 92.75 276 PHE A O 1
ATOM 2140 N N . SER A 1 277 ? -3.943 -2.837 -13.142 1.00 88.19 277 SER A N 1
ATOM 2141 C CA . SER A 1 277 ? -3.885 -3.877 -14.184 1.00 88.19 277 SER A CA 1
ATOM 2142 C C . SER A 1 277 ? -2.869 -4.984 -13.892 1.00 88.19 277 SER A C 1
ATOM 2144 O O . SER A 1 277 ? -2.975 -6.071 -14.455 1.00 88.19 277 SER A O 1
ATOM 2146 N N . SER A 1 278 ? -1.873 -4.713 -13.045 1.00 85.19 278 SER A N 1
ATOM 2147 C CA . SER A 1 278 ? -0.870 -5.679 -12.594 1.00 85.19 278 SER A CA 1
ATOM 2148 C C . SER A 1 278 ? -0.162 -5.198 -11.326 1.00 85.19 278 SER A C 1
ATOM 2150 O O . SER A 1 278 ? -0.148 -4.001 -11.022 1.00 85.19 278 SER A O 1
ATOM 2152 N N . THR A 1 279 ? 0.503 -6.121 -10.626 1.00 84.62 279 THR A N 1
ATOM 2153 C CA . THR A 1 279 ? 1.428 -5.811 -9.524 1.00 84.62 279 THR A CA 1
ATOM 2154 C C . THR A 1 279 ? 2.507 -4.816 -9.954 1.00 84.62 279 THR A C 1
ATOM 2156 O O . THR A 1 279 ? 2.744 -3.829 -9.260 1.00 84.62 279 THR A O 1
ATOM 2159 N N . SER A 1 280 ? 3.102 -5.007 -11.138 1.00 82.75 280 SER A N 1
ATOM 2160 C CA . SER A 1 280 ? 4.148 -4.116 -11.649 1.00 82.75 280 SER A CA 1
ATOM 2161 C C . SER A 1 280 ? 3.641 -2.693 -11.889 1.00 82.75 280 SER A C 1
ATOM 2163 O O . SER A 1 280 ? 4.331 -1.727 -11.559 1.00 82.75 280 SER A O 1
ATOM 2165 N N . GLN A 1 281 ? 2.411 -2.543 -12.398 1.00 92.31 281 GLN A N 1
ATOM 2166 C CA . GLN A 1 281 ? 1.771 -1.232 -12.481 1.00 92.31 281 GLN A CA 1
ATOM 2167 C C . GLN A 1 281 ? 1.568 -0.640 -11.084 1.00 92.31 281 GLN A C 1
ATOM 2169 O O . GLN A 1 281 ? 1.912 0.521 -10.868 1.00 92.31 281 GLN A O 1
ATOM 2174 N N . ALA A 1 282 ? 1.018 -1.423 -10.149 1.00 93.56 282 ALA A N 1
ATOM 2175 C CA . ALA A 1 282 ? 0.696 -0.969 -8.802 1.00 93.56 282 ALA A CA 1
ATOM 2176 C C . ALA A 1 282 ? 1.932 -0.419 -8.075 1.00 93.56 282 ALA A C 1
ATOM 2178 O O . ALA A 1 282 ? 1.883 0.708 -7.576 1.00 93.56 282 ALA A O 1
ATOM 2179 N N . VAL A 1 283 ? 3.049 -1.158 -8.064 1.00 90.81 283 VAL A N 1
ATOM 2180 C CA . VAL A 1 283 ? 4.319 -0.697 -7.472 1.00 90.81 283 VAL A CA 1
ATOM 2181 C C . VAL A 1 283 ? 4.792 0.583 -8.162 1.00 90.81 283 VAL A C 1
ATOM 2183 O O . VAL A 1 283 ? 5.032 1.584 -7.483 1.00 90.81 283 VAL A O 1
ATOM 2186 N N . LEU A 1 284 ? 4.861 0.590 -9.503 1.00 92.31 284 LEU A N 1
ATOM 2187 C CA . LEU A 1 284 ? 5.361 1.733 -10.270 1.00 92.31 284 LEU A CA 1
ATOM 2188 C C . LEU A 1 284 ? 4.582 3.015 -9.957 1.00 92.31 284 LEU A C 1
ATOM 2190 O O . LEU A 1 284 ? 5.188 4.038 -9.629 1.00 92.31 284 LEU A O 1
ATOM 2194 N N . VAL A 1 285 ? 3.248 2.991 -10.062 1.00 96.31 285 VAL A N 1
ATOM 2195 C CA . VAL A 1 285 ? 2.439 4.204 -9.853 1.00 96.31 285 VAL A CA 1
ATOM 2196 C C . VAL A 1 285 ? 2.396 4.613 -8.383 1.00 96.31 285 VAL A C 1
ATOM 2198 O O . VAL A 1 285 ? 2.313 5.803 -8.101 1.00 96.31 285 VAL A O 1
ATOM 2201 N N . THR A 1 286 ? 2.537 3.673 -7.443 1.00 97.44 286 THR A N 1
ATOM 2202 C CA . THR A 1 286 ? 2.635 3.979 -6.005 1.00 97.44 286 THR A CA 1
ATOM 2203 C C . THR A 1 286 ? 3.936 4.703 -5.678 1.00 97.44 286 THR A C 1
ATOM 2205 O O . THR A 1 286 ? 3.902 5.759 -5.041 1.00 97.44 286 THR A O 1
ATOM 2208 N N . ALA A 1 287 ? 5.075 4.188 -6.150 1.00 95.38 287 ALA A N 1
ATOM 2209 C CA . ALA A 1 287 ? 6.387 4.787 -5.925 1.00 95.38 287 ALA A CA 1
ATOM 2210 C C . ALA A 1 287 ? 6.523 6.142 -6.634 1.00 95.38 287 ALA A C 1
ATOM 2212 O O . ALA A 1 287 ? 6.811 7.157 -6.000 1.00 95.38 287 ALA A O 1
ATOM 2213 N N . THR A 1 288 ? 6.226 6.199 -7.935 1.00 95.62 288 THR A N 1
ATOM 2214 C CA . THR A 1 288 ? 6.357 7.441 -8.716 1.00 95.62 288 THR A CA 1
ATOM 2215 C C . THR A 1 288 ? 5.399 8.539 -8.247 1.00 95.62 288 THR A C 1
ATOM 2217 O O . THR A 1 288 ? 5.791 9.705 -8.224 1.00 95.62 288 THR A O 1
ATOM 2220 N N . LEU A 1 289 ? 4.175 8.208 -7.810 1.00 97.81 289 LEU A N 1
ATOM 2221 C CA . LEU A 1 289 ? 3.242 9.201 -7.262 1.00 97.81 289 LEU A CA 1
ATOM 2222 C C . LEU A 1 289 ? 3.636 9.651 -5.848 1.00 97.81 289 LEU A C 1
ATOM 2224 O O . LEU A 1 289 ? 3.525 10.837 -5.530 1.00 97.81 289 LEU A O 1
ATOM 2228 N N . SER A 1 290 ? 4.149 8.739 -5.017 1.00 97.94 290 SER A N 1
ATOM 2229 C CA . SER A 1 290 ? 4.718 9.091 -3.709 1.00 97.94 290 SER A CA 1
ATOM 2230 C C . SER A 1 290 ? 5.903 10.045 -3.868 1.00 97.94 290 SER A C 1
ATOM 2232 O O . SER A 1 290 ? 5.964 11.059 -3.170 1.00 97.94 290 SER A O 1
ATOM 2234 N N . SER A 1 291 ? 6.789 9.787 -4.835 1.00 96.94 291 SER A N 1
ATOM 2235 C CA . SER A 1 291 ? 7.895 10.686 -5.164 1.00 96.94 291 SER A CA 1
ATOM 2236 C C . SER A 1 291 ? 7.415 12.041 -5.685 1.00 96.94 291 SER A C 1
ATOM 2238 O O . SER A 1 291 ? 7.864 13.076 -5.185 1.00 96.94 291 SER A O 1
ATOM 2240 N N . TYR A 1 292 ? 6.425 12.055 -6.582 1.00 97.12 292 TYR A N 1
ATOM 2241 C CA . TYR A 1 292 ? 5.852 13.289 -7.117 1.00 97.12 292 TYR A CA 1
ATOM 2242 C C . TYR A 1 292 ? 5.302 14.201 -6.012 1.00 97.12 292 TYR A C 1
ATOM 2244 O O . TYR A 1 292 ? 5.616 15.390 -5.980 1.00 97.12 292 TYR A O 1
ATOM 2252 N N . TYR A 1 293 ? 4.537 13.664 -5.057 1.00 98.06 293 TYR A N 1
ATOM 2253 C CA . TYR A 1 293 ? 4.037 14.471 -3.939 1.00 98.06 293 TYR A CA 1
ATOM 2254 C C . TYR A 1 293 ? 5.112 14.834 -2.905 1.00 98.06 293 TYR A C 1
ATOM 2256 O O . TYR A 1 293 ? 4.963 15.851 -2.226 1.00 98.06 293 TYR A O 1
ATOM 2264 N N . TYR A 1 294 ? 6.160 14.023 -2.742 1.00 98.00 294 TYR A N 1
ATOM 2265 C CA . TYR A 1 294 ? 7.198 14.264 -1.738 1.00 98.00 294 TYR A CA 1
ATOM 2266 C C . TYR A 1 294 ? 8.237 15.299 -2.187 1.00 98.00 294 TYR A C 1
ATOM 2268 O O . TYR A 1 294 ? 8.554 16.214 -1.429 1.00 98.00 294 TYR A O 1
ATOM 2276 N N . SER A 1 295 ? 8.752 15.164 -3.411 1.00 95.44 295 SER A N 1
ATOM 2277 C CA . SER A 1 295 ? 9.874 15.958 -3.940 1.00 95.44 295 SER A CA 1
ATOM 2278 C C . SER A 1 295 ? 9.565 16.700 -5.244 1.00 95.44 295 SER A C 1
ATOM 2280 O O . SER A 1 295 ? 10.407 17.456 -5.726 1.00 95.44 295 SER A O 1
ATOM 2282 N N . GLY A 1 296 ? 8.379 16.507 -5.830 1.00 94.25 296 GLY A N 1
ATOM 2283 C CA . GLY A 1 296 ? 8.032 17.038 -7.154 1.00 94.25 296 GLY A CA 1
ATOM 2284 C C . GLY A 1 296 ? 8.635 16.248 -8.321 1.00 94.25 296 GLY A C 1
ATOM 2285 O O . GLY A 1 296 ? 8.455 16.643 -9.471 1.00 94.25 296 GLY A O 1
ATOM 2286 N N . GLN A 1 297 ? 9.348 15.150 -8.048 1.00 92.38 297 GLN A N 1
ATOM 2287 C CA . GLN A 1 297 ? 10.049 14.348 -9.051 1.00 92.38 297 GLN A CA 1
ATOM 2288 C C . GLN A 1 297 ? 9.181 13.192 -9.563 1.00 92.38 297 GLN A C 1
ATOM 2290 O O . GLN A 1 297 ? 8.468 12.548 -8.801 1.00 92.38 297 GLN A O 1
ATOM 2295 N N . SER A 1 298 ? 9.255 12.905 -10.862 1.00 91.75 298 SER A N 1
ATOM 2296 C CA . SER A 1 298 ? 8.659 11.712 -11.476 1.00 91.75 298 SER A CA 1
ATOM 2297 C C . SER A 1 298 ? 9.336 11.435 -12.830 1.00 91.75 298 SER A C 1
ATOM 2299 O O . SER A 1 298 ? 9.910 12.369 -13.392 1.00 91.75 298 SER A O 1
ATOM 2301 N N . PRO A 1 299 ? 9.222 10.225 -13.408 1.00 90.19 299 PRO A N 1
ATOM 2302 C CA . PRO A 1 299 ? 9.670 9.946 -14.782 1.00 90.19 299 PRO A CA 1
ATOM 2303 C C . PRO A 1 299 ? 8.847 10.650 -15.873 1.00 90.19 299 PRO A C 1
ATOM 2305 O O . PRO A 1 299 ? 9.121 10.491 -17.061 1.00 90.19 299 PRO A O 1
ATOM 2308 N N . PHE A 1 300 ? 7.798 11.385 -15.503 1.00 93.38 300 PHE A N 1
ATOM 2309 C CA . PHE A 1 300 ? 6.846 11.967 -16.437 1.00 93.38 300 PHE A CA 1
ATOM 2310 C C . PHE A 1 300 ? 7.043 13.478 -16.562 1.00 93.38 300 PHE A C 1
ATOM 2312 O O . PHE A 1 300 ? 7.089 14.200 -15.567 1.00 93.38 300 PHE A O 1
ATOM 2319 N N . SER A 1 301 ? 7.063 13.979 -17.800 1.00 88.06 301 SER A N 1
ATOM 2320 C CA . SER A 1 301 ? 7.130 15.421 -18.089 1.00 88.06 301 SER A CA 1
ATOM 2321 C C . SER A 1 301 ? 5.902 16.194 -17.590 1.00 88.06 301 SER A C 1
ATOM 2323 O O . SER A 1 301 ? 5.981 17.391 -17.322 1.00 88.06 301 SER A O 1
ATOM 2325 N N . SER A 1 302 ? 4.766 15.510 -17.437 1.00 90.50 302 SER A N 1
ATOM 2326 C CA . SER A 1 302 ? 3.612 15.973 -16.667 1.00 90.50 302 SER A CA 1
ATOM 2327 C C . SER A 1 302 ? 2.726 14.794 -16.253 1.00 90.50 302 SER A C 1
ATOM 2329 O O . SER A 1 302 ? 2.737 13.736 -16.893 1.00 90.50 302 SER A O 1
ATOM 2331 N N . ALA A 1 303 ? 1.861 15.018 -15.259 1.00 88.12 303 ALA A N 1
ATOM 2332 C CA . ALA A 1 303 ? 0.811 14.077 -14.859 1.00 88.12 303 ALA A CA 1
ATOM 2333 C C . ALA A 1 303 ? -0.221 13.775 -15.968 1.00 88.12 303 ALA A C 1
ATOM 2335 O O . ALA A 1 303 ? -1.027 12.864 -15.811 1.00 88.12 303 ALA A O 1
ATOM 2336 N N . THR A 1 304 ? -0.208 14.514 -17.084 1.00 90.50 304 THR A N 1
ATOM 2337 C CA . THR A 1 304 ? -1.086 14.332 -18.256 1.00 90.50 304 THR A CA 1
ATOM 2338 C C . THR A 1 304 ? -0.340 13.889 -19.518 1.00 90.50 304 THR A C 1
ATOM 2340 O O . THR A 1 304 ? -0.951 13.786 -20.581 1.00 90.50 304 THR A O 1
ATOM 2343 N N . SER A 1 305 ? 0.970 13.640 -19.427 1.00 92.88 305 SER A N 1
ATOM 2344 C CA . SER A 1 305 ? 1.787 13.172 -20.549 1.00 92.88 305 SER A CA 1
ATOM 2345 C C . SER A 1 305 ? 1.337 11.791 -21.042 1.00 92.88 305 SER A C 1
ATOM 2347 O O . SER A 1 305 ? 0.819 10.988 -20.267 1.00 92.88 305 SER A O 1
ATOM 2349 N N . GLY A 1 306 ? 1.577 11.478 -22.320 1.00 92.12 306 GLY A N 1
ATOM 2350 C CA . GLY A 1 306 ? 1.200 10.177 -22.895 1.00 92.12 306 GLY A CA 1
ATOM 2351 C C . GLY A 1 306 ? 1.792 8.985 -22.130 1.00 92.12 306 GLY A C 1
ATOM 2352 O O . GLY A 1 306 ? 1.103 7.990 -21.926 1.00 92.12 306 GLY A O 1
ATOM 2353 N N . ASN A 1 307 ? 3.020 9.118 -21.614 1.00 88.75 307 ASN A N 1
ATOM 2354 C CA . ASN A 1 307 ? 3.666 8.093 -20.787 1.00 88.75 307 ASN A CA 1
ATOM 2355 C C . ASN A 1 307 ? 3.002 7.967 -19.400 1.00 88.75 307 ASN A C 1
ATOM 2357 O O . ASN A 1 307 ? 2.820 6.858 -18.899 1.00 88.75 307 ASN A O 1
ATOM 2361 N N . ALA A 1 308 ? 2.586 9.078 -18.780 1.00 93.56 308 ALA A N 1
ATOM 2362 C CA . ALA A 1 308 ? 1.824 9.042 -17.526 1.00 93.56 308 ALA A CA 1
ATOM 2363 C C . ALA A 1 308 ? 0.432 8.410 -17.714 1.00 93.56 308 ALA A C 1
ATOM 2365 O O . ALA A 1 308 ? -0.074 7.722 -16.827 1.00 93.56 308 ALA A O 1
ATOM 2366 N N . GLN A 1 309 ? -0.182 8.606 -18.881 1.00 94.62 309 GLN A N 1
ATOM 2367 C CA . GLN A 1 309 ? -1.456 7.981 -19.225 1.00 94.62 309 GLN A CA 1
ATOM 2368 C C . GLN A 1 309 ? -1.285 6.478 -19.482 1.00 94.62 309 GLN A C 1
ATOM 2370 O O . GLN A 1 309 ? -2.026 5.682 -18.909 1.00 94.62 309 GLN A O 1
ATOM 2375 N N . SER A 1 310 ? -0.286 6.075 -20.277 1.00 91.06 310 SER A N 1
ATOM 2376 C CA . SER A 1 310 ? -0.044 4.666 -20.623 1.00 91.06 310 SER A CA 1
ATOM 2377 C C . SER A 1 310 ? 0.393 3.816 -19.427 1.00 91.06 310 SER A C 1
ATOM 2379 O O . SER A 1 310 ? 0.031 2.647 -19.337 1.00 91.06 310 SER A O 1
ATOM 2381 N N . THR A 1 311 ? 1.134 4.385 -18.475 1.00 91.88 311 THR A N 1
ATOM 2382 C CA . THR A 1 311 ? 1.493 3.704 -17.217 1.00 91.88 311 THR A CA 1
ATOM 2383 C C . THR A 1 311 ? 0.334 3.630 -16.222 1.00 91.88 311 THR A C 1
ATOM 2385 O O . THR A 1 311 ? 0.398 2.853 -15.276 1.00 91.88 311 THR A O 1
ATOM 2388 N N . GLY A 1 312 ? -0.742 4.398 -16.416 1.00 95.81 312 GLY A N 1
ATOM 2389 C CA . GLY A 1 312 ? -1.835 4.538 -15.450 1.00 95.81 312 GLY A CA 1
ATOM 2390 C C . GLY A 1 312 ? -1.565 5.552 -14.332 1.00 95.81 312 GLY A C 1
ATOM 2391 O O . GLY A 1 312 ? -2.460 5.793 -13.521 1.00 95.81 312 GLY A O 1
ATOM 2392 N N . PHE A 1 313 ? -0.394 6.205 -14.310 1.00 97.06 313 PHE A N 1
ATOM 2393 C CA . PHE A 1 313 ? -0.069 7.268 -13.353 1.00 97.06 313 PHE A CA 1
ATOM 2394 C C . PHE A 1 313 ? -1.125 8.378 -13.358 1.00 97.06 313 PHE A C 1
ATOM 2396 O O . PHE A 1 313 ? -1.585 8.780 -12.295 1.00 97.06 313 PHE A O 1
ATOM 2403 N N . THR A 1 314 ? -1.575 8.842 -14.532 1.00 97.94 314 THR A N 1
ATOM 2404 C CA . THR A 1 314 ? -2.621 9.878 -14.638 1.00 97.94 314 THR A CA 1
ATOM 2405 C C . THR A 1 314 ? -3.930 9.450 -13.969 1.00 97.94 314 THR A C 1
ATOM 2407 O O . THR A 1 314 ? -4.584 10.255 -13.306 1.00 97.94 314 THR A O 1
ATOM 2410 N N . ALA A 1 315 ? -4.327 8.187 -14.138 1.00 98.19 315 ALA A N 1
ATOM 2411 C CA . ALA A 1 315 ? -5.565 7.660 -13.572 1.00 98.19 315 ALA A CA 1
ATOM 2412 C C . ALA A 1 315 ? -5.465 7.515 -12.045 1.00 98.19 315 ALA A C 1
ATOM 2414 O O . ALA A 1 315 ? -6.369 7.953 -11.331 1.00 98.19 315 ALA A O 1
ATOM 2415 N N . PHE A 1 316 ? -4.336 7.003 -11.544 1.00 98.31 316 PHE A N 1
ATOM 2416 C CA . PHE A 1 316 ? -4.092 6.869 -10.110 1.00 98.31 316 PHE A CA 1
ATOM 2417 C C . PHE A 1 316 ? -3.909 8.232 -9.420 1.00 98.31 316 PHE A C 1
ATOM 2419 O O . PHE A 1 316 ? -4.486 8.458 -8.360 1.00 98.31 316 PHE A O 1
ATOM 2426 N N . TYR A 1 317 ? -3.222 9.187 -10.059 1.00 98.19 317 TYR A N 1
ATOM 2427 C CA . TYR A 1 317 ? -3.135 10.587 -9.623 1.00 98.19 317 TYR A CA 1
ATOM 2428 C C . TYR A 1 317 ? -4.528 11.208 -9.443 1.00 98.19 317 TYR A C 1
ATOM 2430 O O . TYR A 1 317 ? -4.838 11.732 -8.375 1.00 98.19 317 TYR A O 1
ATOM 2438 N N . ASN A 1 318 ? -5.400 11.100 -10.452 1.00 98.19 318 ASN A N 1
ATOM 2439 C CA . ASN A 1 318 ? -6.761 11.644 -10.384 1.00 98.19 318 ASN A CA 1
ATOM 2440 C C . ASN A 1 318 ? -7.597 10.979 -9.278 1.00 98.19 318 ASN A C 1
ATOM 2442 O O . ASN A 1 318 ? -8.351 11.657 -8.577 1.00 98.19 318 ASN A O 1
ATOM 2446 N N . PHE A 1 319 ? -7.451 9.663 -9.096 1.00 98.38 319 PHE A N 1
ATOM 2447 C CA . PHE A 1 319 ? -8.095 8.937 -8.004 1.00 98.38 319 PHE A CA 1
ATOM 2448 C C . PHE A 1 319 ? -7.600 9.421 -6.633 1.00 98.38 319 PHE A C 1
ATOM 2450 O O . PHE A 1 319 ? -8.413 9.713 -5.754 1.00 98.38 319 PHE A O 1
ATOM 2457 N N . VAL A 1 320 ? -6.287 9.570 -6.454 1.00 98.19 320 VAL A N 1
ATOM 2458 C CA . VAL A 1 320 ? -5.681 10.065 -5.212 1.00 98.19 320 VAL A CA 1
ATOM 2459 C C . VAL A 1 320 ? -6.097 11.508 -4.919 1.00 98.19 320 VAL A C 1
ATOM 2461 O O . VAL A 1 320 ? -6.483 11.803 -3.788 1.00 98.19 320 VAL A O 1
ATOM 2464 N N . GLU A 1 321 ? -6.108 12.402 -5.910 1.00 97.75 321 GLU A N 1
ATOM 2465 C CA . GLU A 1 321 ? -6.589 13.779 -5.736 1.00 97.75 321 GLU A CA 1
ATOM 2466 C C . GLU A 1 321 ? -8.043 13.834 -5.241 1.00 97.75 321 GLU A C 1
ATOM 2468 O O . GLU A 1 321 ? -8.355 14.654 -4.374 1.00 97.75 321 GLU A O 1
ATOM 2473 N N . ALA A 1 322 ? -8.908 12.937 -5.728 1.00 97.88 322 ALA A N 1
ATOM 2474 C CA . ALA A 1 322 ? -10.304 12.842 -5.304 1.00 97.88 322 ALA A CA 1
ATOM 2475 C C . ALA A 1 322 ? -10.488 12.255 -3.888 1.00 97.88 322 ALA A C 1
ATOM 2477 O O . ALA A 1 322 ? -11.409 12.664 -3.180 1.00 97.88 322 ALA A O 1
ATOM 2478 N N . HIS A 1 323 ? -9.618 11.334 -3.451 1.00 96.69 323 HIS A N 1
ATOM 2479 C CA . HIS A 1 323 ? -9.802 10.565 -2.208 1.00 96.69 323 HIS A CA 1
ATOM 2480 C C . HIS A 1 323 ? -8.829 10.915 -1.068 1.00 96.69 323 HIS A C 1
ATOM 2482 O O . HIS A 1 323 ? -9.023 10.465 0.061 1.00 96.69 323 HIS A O 1
ATOM 2488 N N . LYS A 1 324 ? -7.807 11.756 -1.282 1.00 95.88 324 LYS A N 1
ATOM 2489 C CA . LYS A 1 324 ? -6.793 12.082 -0.251 1.00 95.88 324 LYS A CA 1
ATOM 2490 C C . LYS A 1 324 ? -7.336 12.719 1.035 1.00 95.88 324 LYS A C 1
ATOM 2492 O O . LYS A 1 324 ? -6.670 12.666 2.066 1.00 95.88 324 LYS A O 1
ATOM 2497 N N . ALA A 1 325 ? -8.538 13.297 0.997 1.00 93.25 325 ALA A N 1
ATOM 2498 C CA . ALA A 1 325 ? -9.233 13.808 2.182 1.00 93.25 325 ALA A CA 1
ATOM 2499 C C . ALA A 1 325 ? -9.844 12.696 3.063 1.00 93.25 325 ALA A C 1
ATOM 2501 O O . ALA A 1 325 ? -10.120 12.934 4.237 1.00 93.25 325 ALA A O 1
ATOM 2502 N N . SER A 1 326 ? -10.040 11.494 2.513 1.00 91.75 326 SER A N 1
ATOM 2503 C CA . SER A 1 326 ? -10.634 10.332 3.186 1.00 91.75 326 SER A CA 1
ATOM 2504 C C . SER A 1 326 ? -9.608 9.427 3.876 1.00 91.75 326 SER A C 1
ATOM 2506 O O . SER A 1 326 ? -10.001 8.488 4.566 1.00 91.75 326 SER A O 1
ATOM 2508 N N . VAL A 1 327 ? -8.305 9.696 3.722 1.00 92.06 327 VAL A N 1
ATOM 2509 C CA . VAL A 1 327 ? -7.238 8.919 4.371 1.00 92.06 327 VAL A CA 1
ATOM 2510 C C . VAL A 1 327 ? -7.316 9.096 5.895 1.00 92.06 327 VAL A C 1
ATOM 2512 O O . VAL A 1 327 ? -7.175 10.226 6.377 1.00 92.06 327 VAL A O 1
ATOM 2515 N N . PRO A 1 328 ? -7.487 8.017 6.682 1.00 89.12 328 PRO A N 1
ATOM 2516 C CA . PRO A 1 328 ? -7.617 8.117 8.131 1.00 89.12 328 PRO A CA 1
ATOM 2517 C C . PRO A 1 328 ? -6.409 8.776 8.815 1.00 89.12 328 PRO A C 1
ATOM 2519 O O . PRO A 1 328 ? -5.256 8.621 8.403 1.00 89.12 328 PRO A O 1
ATOM 2522 N N . SER A 1 329 ? -6.651 9.463 9.934 1.00 86.25 329 SER A N 1
ATOM 2523 C CA . SER A 1 329 ? -5.585 10.021 10.783 1.00 86.25 329 SER A CA 1
ATOM 2524 C C . SER A 1 329 ? -4.700 8.942 11.426 1.00 86.25 329 SER A C 1
ATOM 2526 O O . SER A 1 329 ? -3.542 9.218 11.743 1.00 86.25 329 SER A O 1
ATOM 2528 N N . SER A 1 330 ? -5.227 7.720 11.560 1.00 86.06 330 SER A N 1
ATOM 2529 C CA . SER A 1 330 ? -4.528 6.497 11.972 1.00 86.06 330 SER A CA 1
ATOM 2530 C C . SER A 1 330 ? -3.570 5.925 10.924 1.00 86.06 330 SER A C 1
ATOM 2532 O O . SER A 1 330 ? -2.756 5.066 11.261 1.00 86.06 330 SER A O 1
ATOM 2534 N N . PHE A 1 331 ? -3.651 6.374 9.667 1.00 93.81 331 PHE A N 1
ATOM 2535 C CA . PHE A 1 331 ? -2.639 6.079 8.659 1.00 93.81 331 PHE A CA 1
ATOM 2536 C C . PHE A 1 331 ? -1.520 7.111 8.737 1.00 93.81 331 PHE A C 1
ATOM 2538 O O . PHE A 1 331 ? -1.772 8.323 8.733 1.00 93.81 331 PHE A O 1
ATOM 2545 N N . LYS A 1 332 ? -0.280 6.636 8.789 1.00 94.62 332 LYS A N 1
ATOM 2546 C CA . LYS A 1 332 ? 0.928 7.445 8.939 1.00 94.62 332 LYS A CA 1
ATOM 2547 C C . LYS A 1 332 ? 1.936 7.032 7.877 1.00 94.62 332 LYS A C 1
ATOM 2549 O O . LYS A 1 332 ? 2.208 5.850 7.727 1.00 94.62 332 LYS A O 1
ATOM 2554 N N . ALA A 1 333 ? 2.489 8.002 7.160 1.00 96.75 333 ALA A N 1
ATOM 2555 C CA . ALA A 1 333 ? 3.598 7.786 6.236 1.00 96.75 333 ALA A CA 1
ATOM 2556 C C . ALA A 1 333 ? 4.873 8.377 6.848 1.00 96.75 333 ALA A C 1
ATOM 2558 O O . ALA A 1 333 ? 4.808 9.384 7.555 1.00 96.75 333 ALA A O 1
ATOM 2559 N N . TYR A 1 334 ? 6.020 7.762 6.581 1.00 96.00 334 TYR A N 1
ATOM 2560 C CA . TYR A 1 334 ? 7.322 8.143 7.117 1.00 96.00 334 TYR A CA 1
ATOM 2561 C C . TYR A 1 334 ? 8.368 8.137 6.011 1.00 96.00 334 TYR A C 1
ATOM 2563 O O . TYR A 1 334 ? 8.380 7.232 5.184 1.00 96.00 334 TYR A O 1
ATOM 2571 N N . ALA A 1 335 ? 9.264 9.121 6.032 1.00 95.69 335 ALA A N 1
ATOM 2572 C CA . ALA A 1 335 ? 10.475 9.137 5.221 1.00 95.69 335 ALA A CA 1
ATOM 2573 C C . ALA A 1 335 ? 11.684 8.774 6.090 1.00 95.69 335 ALA A C 1
ATOM 2575 O O . ALA A 1 335 ? 11.801 9.258 7.221 1.00 95.69 335 ALA A O 1
ATOM 2576 N N . VAL A 1 336 ? 12.612 7.991 5.545 1.00 92.56 336 VAL A N 1
ATOM 2577 C CA . VAL A 1 336 ? 13.970 7.825 6.080 1.00 92.56 336 VAL A CA 1
ATOM 2578 C C . VAL A 1 336 ? 14.992 8.360 5.086 1.00 92.56 336 VAL A C 1
ATOM 2580 O O . VAL A 1 336 ? 14.864 8.166 3.878 1.00 92.56 336 VAL A O 1
ATOM 2583 N N . SER A 1 337 ? 16.029 9.019 5.602 1.00 89.88 337 SER A N 1
ATOM 2584 C CA . SER A 1 337 ? 17.219 9.343 4.815 1.00 89.88 337 SER A CA 1
ATOM 2585 C C . SER A 1 337 ? 18.177 8.155 4.811 1.00 89.88 337 SER A C 1
ATOM 2587 O O . SER A 1 337 ? 18.405 7.538 5.853 1.00 89.88 337 SER A O 1
ATOM 2589 N N . THR A 1 338 ? 18.759 7.866 3.653 1.00 87.06 338 THR A N 1
ATOM 2590 C CA . THR A 1 338 ? 19.791 6.839 3.428 1.00 87.06 338 THR A CA 1
ATOM 2591 C C . THR A 1 338 ? 21.171 7.455 3.153 1.00 87.06 338 THR A C 1
ATOM 2593 O O . THR A 1 338 ? 22.070 6.788 2.644 1.00 87.06 338 THR A O 1
ATOM 2596 N N . GLY A 1 339 ? 21.340 8.750 3.448 1.00 81.62 339 GLY A N 1
ATOM 2597 C CA . GLY A 1 339 ? 22.531 9.542 3.128 1.00 81.62 339 GLY A CA 1
ATOM 2598 C C . GLY A 1 339 ? 22.189 10.861 2.427 1.00 81.62 339 GLY A C 1
ATOM 2599 O O . GLY A 1 339 ? 21.031 11.145 2.133 1.00 81.62 339 GLY A O 1
ATOM 2600 N N . SER A 1 340 ? 23.203 11.689 2.156 1.00 78.44 340 SER A N 1
ATOM 2601 C CA . SER A 1 340 ? 23.027 12.976 1.458 1.00 78.44 340 SER A CA 1
ATOM 2602 C C . SER A 1 340 ? 22.820 12.834 -0.052 1.00 78.44 340 SER A C 1
ATOM 2604 O O . SER A 1 340 ? 22.217 13.708 -0.672 1.00 78.44 340 SER A O 1
ATOM 2606 N N . ASN A 1 341 ? 23.346 11.754 -0.636 1.00 83.88 341 ASN A N 1
ATOM 2607 C CA . ASN A 1 341 ? 23.458 11.572 -2.086 1.00 83.88 341 ASN A CA 1
ATOM 2608 C C . ASN A 1 341 ? 22.454 10.546 -2.634 1.00 83.88 341 ASN A C 1
ATOM 2610 O O . ASN A 1 341 ? 22.326 10.413 -3.844 1.00 83.88 341 ASN A O 1
ATOM 2614 N N . THR A 1 342 ? 21.759 9.821 -1.756 1.00 87.06 342 THR A N 1
ATOM 2615 C CA . THR A 1 342 ? 20.780 8.785 -2.103 1.00 87.06 342 THR A CA 1
ATOM 2616 C C . THR A 1 342 ? 19.357 9.272 -1.839 1.00 87.06 342 THR A C 1
ATOM 2618 O O . THR A 1 342 ? 19.140 10.217 -1.073 1.00 87.06 342 THR A O 1
ATOM 2621 N N . GLN A 1 343 ? 18.382 8.663 -2.511 1.00 92.06 343 GLN A N 1
ATOM 2622 C CA . GLN A 1 343 ? 16.973 9.017 -2.356 1.00 92.06 343 GLN A CA 1
ATOM 2623 C C . GLN A 1 343 ? 16.410 8.662 -0.978 1.00 92.06 343 GLN A C 1
ATOM 2625 O O . GLN A 1 343 ? 16.689 7.597 -0.434 1.00 92.06 343 GLN A O 1
ATOM 2630 N N . HIS A 1 344 ? 15.549 9.520 -0.432 1.00 94.25 344 HIS A N 1
ATOM 2631 C CA . HIS A 1 344 ? 14.726 9.142 0.711 1.00 94.25 344 HIS A CA 1
ATOM 2632 C C . HIS A 1 344 ? 13.785 7.982 0.352 1.00 94.25 344 HIS A C 1
ATOM 2634 O O . HIS A 1 344 ? 13.181 7.965 -0.723 1.00 94.25 344 HIS A O 1
ATOM 2640 N N . LEU A 1 345 ? 13.620 7.048 1.290 1.00 94.50 345 LEU A N 1
ATOM 2641 C CA . LEU A 1 345 ? 12.677 5.936 1.168 1.00 94.50 345 LEU A CA 1
ATOM 2642 C C . LEU A 1 345 ? 11.461 6.173 2.057 1.00 94.50 345 LEU A C 1
ATOM 2644 O O . LEU A 1 345 ? 11.585 6.643 3.192 1.00 94.50 345 LEU A O 1
ATOM 2648 N N . GLY A 1 346 ? 10.285 5.852 1.529 1.00 95.06 346 GLY A N 1
ATOM 2649 C CA . GLY A 1 346 ? 9.001 6.124 2.155 1.00 95.06 346 GLY A CA 1
ATOM 2650 C C . GLY A 1 346 ? 8.228 4.860 2.483 1.00 95.06 346 GLY A C 1
ATOM 2651 O O . GLY A 1 346 ? 7.911 4.100 1.576 1.00 95.06 346 GLY A O 1
ATOM 2652 N N . TYR A 1 347 ? 7.873 4.664 3.750 1.00 93.81 347 TYR A N 1
ATOM 2653 C CA . TYR A 1 347 ? 7.020 3.561 4.205 1.00 93.81 347 TYR A CA 1
ATOM 2654 C C . TYR A 1 347 ? 5.829 4.089 5.007 1.00 93.81 347 TYR A C 1
ATOM 2656 O O . TYR A 1 347 ? 5.755 5.275 5.336 1.00 93.81 347 TYR A O 1
ATOM 2664 N N . TRP A 1 348 ? 4.900 3.208 5.370 1.00 94.25 348 TRP A N 1
ATOM 2665 C CA . TRP A 1 348 ? 3.730 3.568 6.166 1.00 94.25 348 TRP A CA 1
ATOM 2666 C C . TRP A 1 348 ? 3.520 2.670 7.391 1.00 94.25 348 TRP A C 1
ATOM 2668 O O . TRP A 1 348 ? 4.094 1.590 7.523 1.00 94.25 348 TRP A O 1
ATOM 2678 N N . THR A 1 349 ? 2.691 3.147 8.318 1.00 90.50 349 THR A N 1
ATOM 2679 C CA . THR A 1 349 ? 2.062 2.348 9.372 1.00 90.50 349 THR A CA 1
ATOM 2680 C C . THR A 1 349 ? 0.571 2.670 9.426 1.00 90.50 349 THR A C 1
ATOM 2682 O O . THR A 1 349 ? 0.134 3.778 9.096 1.00 90.50 349 THR A O 1
ATOM 2685 N N . TYR A 1 350 ? -0.229 1.687 9.828 1.00 88.69 350 TYR A N 1
ATOM 2686 C CA . TYR A 1 350 ? -1.673 1.826 9.951 1.00 88.69 350 TYR A CA 1
ATOM 2687 C C . TYR A 1 350 ? -2.131 1.187 11.258 1.00 88.69 350 TYR A C 1
ATOM 2689 O O . TYR A 1 350 ? -1.873 0.012 11.499 1.00 88.69 350 TYR A O 1
ATOM 2697 N N . ALA A 1 351 ? -2.781 1.978 12.109 1.00 82.62 351 ALA A N 1
ATOM 2698 C CA . ALA A 1 351 ? -3.354 1.523 13.374 1.00 82.62 351 ALA A CA 1
ATOM 2699 C C . ALA A 1 351 ? -4.830 1.957 13.443 1.00 82.62 351 ALA A C 1
ATOM 2701 O O . ALA A 1 351 ? -5.154 2.928 14.137 1.00 82.62 351 ALA A O 1
ATOM 2702 N N . PRO A 1 352 ? -5.719 1.345 12.636 1.00 79.06 352 PRO A N 1
ATOM 2703 C CA . PRO A 1 352 ? -7.119 1.738 12.568 1.00 79.06 352 PRO A CA 1
ATOM 2704 C C . PRO A 1 352 ? -7.800 1.566 13.921 1.00 79.06 352 PRO A C 1
ATOM 2706 O O . PRO A 1 352 ? -7.529 0.615 14.654 1.00 79.06 352 PRO A O 1
ATOM 2709 N N . THR A 1 353 ? -8.727 2.477 14.220 1.00 81.88 353 THR A N 1
ATOM 2710 C CA . THR A 1 353 ? -9.625 2.330 15.363 1.00 81.88 353 THR A CA 1
ATOM 2711 C C . THR A 1 353 ? -11.069 2.182 14.903 1.00 81.88 353 THR A C 1
ATOM 2713 O O . THR A 1 353 ? -11.547 2.926 14.047 1.00 81.88 353 THR A O 1
ATOM 2716 N N . GLY A 1 354 ? -11.771 1.217 15.492 1.00 84.31 354 GLY A N 1
ATOM 2717 C CA . GLY A 1 354 ? -13.217 1.074 15.408 1.00 84.31 354 GLY A CA 1
ATOM 2718 C C . GLY A 1 354 ? -13.922 1.822 16.540 1.00 84.31 354 GLY A C 1
ATOM 2719 O O . GLY A 1 354 ? -13.310 2.231 17.530 1.00 84.31 354 GLY A O 1
ATOM 2720 N N . THR A 1 355 ? -15.240 1.979 16.408 1.00 90.94 355 THR A N 1
ATOM 2721 C CA . THR A 1 355 ? -16.102 2.451 17.501 1.00 90.94 355 THR A CA 1
ATOM 2722 C C . THR A 1 355 ? -16.799 1.264 18.152 1.00 90.94 355 THR A C 1
ATOM 2724 O O . THR A 1 355 ? -17.568 0.570 17.492 1.00 90.94 355 THR A O 1
ATOM 2727 N N . MET A 1 356 ? -16.580 1.062 19.449 1.00 93.56 356 MET A N 1
ATOM 2728 C CA . MET A 1 356 ? -17.278 0.056 20.247 1.00 93.56 356 MET A CA 1
ATOM 2729 C C . MET A 1 356 ? -18.345 0.711 21.125 1.00 93.56 356 MET A C 1
ATOM 2731 O O . MET A 1 356 ? -18.098 1.722 21.780 1.00 93.56 356 MET A O 1
ATOM 2735 N N . TYR A 1 357 ? -19.517 0.090 21.178 1.00 95.62 357 TYR A N 1
ATOM 2736 C CA . TYR A 1 357 ? -20.577 0.348 22.149 1.00 95.62 357 TYR A CA 1
ATOM 2737 C C . TYR A 1 357 ? -21.224 -0.990 22.527 1.00 95.62 357 TYR A C 1
ATOM 2739 O O . TYR A 1 357 ? -21.047 -1.990 21.832 1.00 95.62 357 TYR A O 1
ATOM 2747 N N . LEU A 1 358 ? -21.971 -1.019 23.629 1.00 94.94 358 LEU A N 1
ATOM 2748 C CA . LEU A 1 358 ? -22.812 -2.156 23.996 1.00 94.94 358 LEU A CA 1
ATOM 2749 C C . LEU A 1 358 ? -24.259 -1.713 24.189 1.00 94.94 358 LEU A C 1
ATOM 2751 O O . LEU A 1 358 ? -24.531 -0.561 24.528 1.00 94.94 358 LEU A O 1
ATOM 2755 N N . THR A 1 359 ? -25.177 -2.659 24.016 1.00 96.19 359 THR A N 1
ATOM 2756 C CA . THR A 1 359 ? -26.595 -2.479 24.330 1.00 96.19 359 THR A CA 1
ATOM 2757 C C . THR A 1 359 ? -26.975 -3.472 25.415 1.00 96.19 359 THR A C 1
ATOM 2759 O O . THR A 1 359 ? -26.876 -4.684 25.228 1.00 96.19 359 THR A O 1
ATOM 2762 N N . LYS A 1 360 ? -27.411 -2.959 26.564 1.00 94.19 360 LYS A N 1
ATOM 2763 C CA . LYS A 1 360 ? -28.000 -3.744 27.643 1.00 94.19 360 LYS A CA 1
ATOM 2764 C C . LYS A 1 360 ? -29.507 -3.837 27.423 1.00 94.19 360 LYS A C 1
ATOM 2766 O O . LYS A 1 360 ? -30.193 -2.821 27.418 1.00 94.19 360 LYS A O 1
ATOM 2771 N N . THR A 1 361 ? -30.020 -5.055 27.302 1.00 94.38 361 THR A N 1
ATOM 2772 C CA . THR A 1 361 ? -31.455 -5.356 27.210 1.00 94.38 361 THR A CA 1
ATOM 2773 C C . THR A 1 361 ? -31.922 -6.167 28.422 1.00 94.38 361 THR A C 1
ATOM 2775 O O . THR A 1 361 ? -31.112 -6.688 29.196 1.00 94.38 361 THR A O 1
ATOM 2778 N N . SER A 1 362 ? -33.241 -6.251 28.606 1.00 93.81 362 SER A N 1
ATOM 2779 C CA . SER A 1 362 ? -33.884 -7.181 29.538 1.00 93.81 362 SER A CA 1
ATOM 2780 C C . SER A 1 362 ? -34.435 -8.376 28.763 1.00 93.81 362 SER A C 1
ATOM 2782 O O . SER A 1 362 ? -35.064 -8.194 27.725 1.00 93.81 362 SER A O 1
ATOM 2784 N N . ALA A 1 363 ? -34.236 -9.588 29.285 1.00 93.69 363 ALA A N 1
ATOM 2785 C CA . ALA A 1 363 ? -34.865 -10.800 28.756 1.00 93.69 363 ALA A CA 1
ATOM 2786 C C . ALA A 1 363 ? -36.326 -10.974 29.225 1.00 93.69 363 ALA A C 1
ATOM 2788 O O . ALA A 1 363 ? -37.029 -11.847 28.728 1.00 93.69 363 ALA A O 1
ATOM 2789 N N . ASN A 1 364 ? -36.788 -10.164 30.185 1.00 93.88 364 ASN A N 1
ATOM 2790 C CA . ASN A 1 364 ? -38.154 -10.196 30.708 1.00 93.88 364 ASN A CA 1
ATOM 2791 C C . ASN A 1 364 ? -38.694 -8.764 30.825 1.00 93.88 364 ASN A C 1
ATOM 2793 O O . ASN A 1 364 ? -38.743 -8.176 31.908 1.00 93.88 364 ASN A O 1
ATOM 2797 N N . THR A 1 365 ? -39.073 -8.201 29.679 1.00 93.88 365 THR A N 1
ATOM 2798 C CA . THR A 1 365 ? -39.611 -6.838 29.549 1.00 93.88 365 THR A CA 1
ATOM 2799 C C . THR A 1 365 ? -40.879 -6.622 30.372 1.00 93.88 365 THR A C 1
ATOM 2801 O O . THR A 1 365 ? -41.036 -5.567 30.976 1.00 93.88 365 THR A O 1
ATOM 2804 N N . ALA A 1 366 ? -41.729 -7.643 30.527 1.00 93.69 366 ALA A N 1
ATOM 2805 C CA . ALA A 1 366 ? -42.935 -7.571 31.359 1.00 93.69 366 ALA A CA 1
ATOM 2806 C C . ALA A 1 366 ? -42.653 -7.243 32.843 1.00 93.69 366 ALA A C 1
ATOM 2808 O O . ALA A 1 366 ? -43.524 -6.708 33.524 1.00 93.69 366 ALA A O 1
ATOM 2809 N N . MET A 1 367 ? -41.446 -7.542 33.339 1.00 90.94 367 MET A N 1
ATOM 2810 C CA . MET A 1 367 ? -41.009 -7.219 34.704 1.00 90.94 367 MET A CA 1
ATOM 2811 C C . MET A 1 367 ? -40.164 -5.940 34.795 1.00 90.94 367 MET A C 1
ATOM 2813 O O . MET A 1 367 ? -39.989 -5.409 35.894 1.00 90.94 367 MET A O 1
ATOM 2817 N N . THR A 1 368 ? -39.600 -5.455 33.686 1.00 92.44 368 THR A N 1
ATOM 2818 C CA . THR A 1 368 ? -38.620 -4.351 33.683 1.00 92.44 368 THR A CA 1
ATOM 2819 C C . THR A 1 368 ? -39.124 -3.062 33.050 1.00 92.44 368 THR A C 1
ATOM 2821 O O . THR A 1 368 ? -38.650 -1.985 33.407 1.00 92.44 368 THR A O 1
ATOM 2824 N N . ASP A 1 369 ? -40.077 -3.146 32.131 1.00 90.25 369 ASP A N 1
ATOM 2825 C CA . ASP A 1 369 ? -40.560 -1.998 31.375 1.00 90.25 369 ASP A CA 1
ATOM 2826 C C . ASP A 1 369 ? -41.552 -1.197 32.225 1.00 90.25 369 ASP A C 1
ATOM 2828 O O . ASP A 1 369 ? -42.434 -1.751 32.879 1.00 90.25 369 ASP A O 1
ATOM 2832 N N . ASN A 1 370 ? -41.397 0.130 32.240 1.00 87.94 370 ASN A N 1
ATOM 2833 C CA . ASN A 1 370 ? -42.132 1.047 33.126 1.00 87.94 370 ASN A CA 1
ATOM 2834 C C . ASN A 1 370 ? -41.994 0.742 34.639 1.00 87.94 370 ASN A C 1
ATOM 2836 O O . ASN A 1 370 ? -42.751 1.281 35.447 1.00 87.94 370 ASN A O 1
ATOM 2840 N N . ASN A 1 371 ? -41.015 -0.075 35.043 1.00 91.88 371 ASN A N 1
ATOM 2841 C CA . ASN A 1 371 ? -40.750 -0.405 36.441 1.00 91.88 371 ASN A CA 1
ATOM 2842 C C . ASN A 1 371 ? -39.752 0.592 37.057 1.00 91.88 371 ASN A C 1
ATOM 2844 O O . ASN A 1 371 ? -38.573 0.588 36.716 1.00 91.88 371 ASN A O 1
ATOM 2848 N N . SER A 1 372 ? -40.197 1.415 38.011 1.00 91.94 372 SER A N 1
ATOM 2849 C CA . SER A 1 372 ? -39.345 2.401 38.699 1.00 91.94 372 SER A CA 1
ATOM 2850 C C . SER A 1 372 ? -38.227 1.792 39.558 1.00 91.94 372 SER A C 1
ATOM 2852 O O . SER A 1 372 ? -37.295 2.503 39.932 1.00 91.94 372 SER A O 1
ATOM 2854 N N . CYS A 1 373 ? -38.292 0.493 39.860 1.00 92.50 373 CYS A N 1
ATOM 2855 C CA . CYS A 1 373 ? -37.259 -0.246 40.584 1.00 92.50 373 CYS A CA 1
ATOM 2856 C C . CYS A 1 373 ? -36.217 -0.907 39.662 1.00 92.50 373 CYS A C 1
ATOM 2858 O O . CYS A 1 373 ? -35.313 -1.576 40.163 1.00 92.50 373 CYS A O 1
ATOM 2860 N N . TYR A 1 374 ? -36.318 -0.742 38.337 1.00 91.06 374 TYR A N 1
ATOM 2861 C CA . TYR A 1 374 ? -35.377 -1.304 37.367 1.00 91.06 374 TYR A CA 1
ATOM 2862 C C . TYR A 1 374 ? -34.866 -0.235 36.390 1.00 91.06 374 TYR A C 1
ATOM 2864 O O . TYR A 1 374 ? -35.596 0.658 35.974 1.00 91.06 374 TYR A O 1
ATOM 2872 N N . SER A 1 375 ? -33.596 -0.333 35.993 1.00 92.31 375 SER A N 1
ATOM 2873 C CA . SER A 1 375 ? -32.983 0.557 35.004 1.00 92.31 375 SER A CA 1
ATOM 2874 C C . SER A 1 375 ? -32.012 -0.215 34.116 1.00 92.31 375 SER A C 1
ATOM 2876 O O . SER A 1 375 ? -31.202 -1.006 34.600 1.00 92.31 375 SER A O 1
ATOM 2878 N N . LEU A 1 376 ? -32.056 0.058 32.810 1.00 93.31 376 LEU A N 1
ATOM 2879 C CA . LEU A 1 376 ? -31.008 -0.352 31.869 1.00 93.31 376 LEU A CA 1
ATOM 2880 C C . LEU A 1 376 ? -29.813 0.615 31.877 1.00 93.31 376 LEU A C 1
ATOM 2882 O O . LEU A 1 376 ? -28.726 0.232 31.448 1.00 93.31 376 LEU A O 1
ATOM 2886 N N . GLY A 1 377 ? -30.003 1.845 32.364 1.00 94.50 377 GLY A N 1
ATOM 2887 C CA . GLY A 1 377 ? -28.980 2.887 32.441 1.00 94.50 377 GLY A CA 1
ATOM 2888 C C . GLY A 1 377 ? -28.138 2.856 33.713 1.00 94.50 377 GLY A C 1
ATOM 2889 O O . GLY A 1 377 ? -28.556 2.307 34.734 1.00 94.50 377 GLY A O 1
ATOM 2890 N N . ASN A 1 378 ? -26.978 3.509 33.635 1.00 95.25 378 ASN A N 1
ATOM 2891 C CA . ASN A 1 378 ? -25.923 3.611 34.646 1.00 95.25 378 ASN A CA 1
ATOM 2892 C C . ASN A 1 378 ? -25.214 2.289 34.995 1.00 95.25 378 ASN A C 1
ATOM 2894 O O . ASN A 1 378 ? -24.441 2.252 35.949 1.00 95.25 378 ASN A O 1
ATOM 2898 N N . ALA A 1 379 ? -25.416 1.218 34.220 1.00 95.56 379 ALA A N 1
ATOM 2899 C CA . ALA A 1 379 ? -24.574 0.030 34.313 1.00 95.56 379 ALA A CA 1
ATOM 2900 C C . ALA A 1 379 ? -23.210 0.342 33.681 1.00 95.56 379 ALA A C 1
ATOM 2902 O O . ALA A 1 379 ? -23.144 0.802 32.537 1.00 95.56 379 ALA A O 1
ATOM 2903 N N . VAL A 1 380 ? -22.136 0.104 34.434 1.00 97.06 380 VAL A N 1
ATOM 2904 C CA . VAL A 1 380 ? -20.761 0.420 34.037 1.00 97.06 380 VAL A CA 1
ATOM 2905 C C . VAL A 1 380 ? -20.014 -0.869 33.709 1.00 97.06 380 VAL A C 1
ATOM 2907 O O . VAL A 1 380 ? -20.042 -1.838 34.466 1.00 97.06 380 VAL A O 1
ATOM 2910 N N . TYR A 1 381 ? -19.330 -0.871 32.569 1.00 96.50 381 TYR A N 1
ATOM 2911 C CA . TYR A 1 381 ? -18.527 -1.989 32.098 1.00 96.50 381 TYR A CA 1
ATOM 2912 C C . TYR A 1 381 ? -17.101 -1.525 31.808 1.00 96.50 381 TYR A C 1
ATOM 2914 O O . TYR A 1 381 ? -16.883 -0.588 31.038 1.00 96.50 381 TYR A O 1
ATOM 2922 N N . GLY A 1 382 ? -16.114 -2.192 32.401 1.00 97.06 382 GLY A N 1
ATOM 2923 C CA . GLY A 1 382 ? -14.725 -2.076 31.974 1.00 97.06 382 GLY A CA 1
ATOM 2924 C C . GLY A 1 382 ? -14.503 -2.894 30.706 1.00 97.06 382 GLY A C 1
ATOM 2925 O O . GLY A 1 382 ? -14.964 -4.033 30.628 1.00 97.06 382 GLY A O 1
ATOM 2926 N N . VAL A 1 383 ? -13.799 -2.319 29.730 1.00 97.19 383 VAL A N 1
ATOM 2927 C CA . VAL A 1 383 ? -13.349 -3.014 28.514 1.00 97.19 383 VAL A CA 1
ATOM 2928 C C . VAL A 1 383 ? -11.845 -3.241 28.616 1.00 97.19 383 VAL A C 1
ATOM 2930 O O . VAL A 1 383 ? -11.112 -2.320 28.986 1.00 97.19 383 VAL A O 1
ATOM 2933 N N . TYR A 1 384 ? -11.389 -4.450 28.296 1.00 95.56 384 TYR A N 1
ATOM 2934 C CA . TYR A 1 384 ? -10.024 -4.923 28.525 1.00 95.56 384 TYR A CA 1
ATOM 2935 C C . TYR A 1 384 ? -9.459 -5.632 27.294 1.00 95.56 384 TYR A C 1
ATOM 2937 O O . TYR A 1 384 ? -10.190 -6.334 26.599 1.00 95.56 384 TYR A O 1
ATOM 2945 N N . SER A 1 385 ? -8.156 -5.495 27.043 1.00 92.44 385 SER A N 1
ATOM 2946 C CA . SER A 1 385 ? -7.469 -6.153 25.917 1.00 92.44 385 SER A CA 1
ATOM 2947 C C . SER A 1 385 ? -7.012 -7.588 26.216 1.00 92.44 385 SER A C 1
ATOM 2949 O O . SER A 1 385 ? -6.312 -8.189 25.408 1.00 92.44 385 SER A O 1
ATOM 2951 N N . ASN A 1 386 ? -7.337 -8.134 27.392 1.00 92.38 386 ASN A N 1
ATOM 2952 C CA . ASN A 1 386 ? -6.956 -9.483 27.803 1.00 92.38 386 ASN A CA 1
ATOM 2953 C C . ASN A 1 386 ? -8.063 -10.166 28.618 1.00 92.38 386 ASN A C 1
ATOM 2955 O O . ASN A 1 386 ? -8.798 -9.508 29.357 1.00 92.38 386 ASN A O 1
ATOM 2959 N N . SER A 1 387 ? -8.145 -11.495 28.519 1.00 94.88 387 SER A N 1
ATOM 2960 C CA . SER A 1 387 ? -9.212 -12.312 29.121 1.00 94.88 387 SER A CA 1
ATOM 2961 C C . SER A 1 387 ? -9.293 -12.202 30.643 1.00 94.88 387 SER A C 1
ATOM 2963 O O . SER A 1 387 ? -10.387 -12.151 31.198 1.00 94.88 387 SER A O 1
ATOM 2965 N N . ALA A 1 388 ? -8.148 -12.069 31.318 1.00 96.00 388 ALA A N 1
ATOM 2966 C CA . ALA A 1 388 ? -8.076 -11.864 32.766 1.00 96.00 388 ALA A CA 1
ATOM 2967 C C . ALA A 1 388 ? -8.564 -10.474 33.236 1.00 96.00 388 ALA A C 1
ATOM 2969 O O . ALA A 1 388 ? -8.549 -10.204 34.433 1.00 96.00 388 ALA A O 1
ATOM 2970 N N . CYS A 1 389 ? -8.992 -9.592 32.322 1.00 95.19 389 CYS A N 1
ATOM 2971 C CA . CYS A 1 389 ? -9.543 -8.268 32.622 1.00 95.19 389 CYS A CA 1
ATOM 2972 C C . CYS A 1 389 ? -8.621 -7.389 33.494 1.00 95.19 389 CYS A C 1
ATOM 2974 O O . CYS A 1 389 ? -9.066 -6.727 34.432 1.00 95.19 389 CYS A O 1
ATOM 2976 N N . THR A 1 390 ? -7.323 -7.359 33.169 1.00 95.25 390 THR A N 1
ATOM 2977 C CA . THR A 1 390 ? -6.314 -6.564 33.899 1.00 95.25 3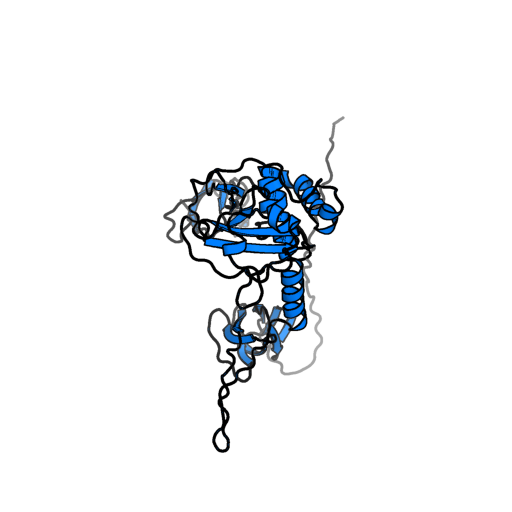90 THR A CA 1
ATOM 2978 C C . THR A 1 390 ? -5.856 -5.328 33.125 1.00 95.25 390 THR A C 1
ATOM 2980 O O . THR A 1 390 ? -5.616 -4.281 33.723 1.00 95.25 390 THR A O 1
ATOM 2983 N N . THR A 1 391 ? -5.774 -5.406 31.794 1.00 92.38 391 THR A N 1
ATOM 2984 C CA . THR A 1 391 ? -5.321 -4.307 30.927 1.00 92.38 391 THR A CA 1
ATOM 2985 C C . THR A 1 391 ? -6.527 -3.551 30.379 1.00 92.38 391 THR A C 1
ATOM 2987 O O . THR A 1 391 ? -7.085 -3.904 29.339 1.00 92.38 391 THR A O 1
ATOM 2990 N N . LYS A 1 392 ? -6.986 -2.537 31.122 1.00 94.94 392 LYS A N 1
ATOM 2991 C CA . LYS A 1 392 ? -8.190 -1.764 30.784 1.00 94.94 392 LYS A CA 1
ATOM 2992 C C . LYS A 1 392 ? -7.924 -0.796 29.626 1.00 94.94 392 LYS A C 1
ATOM 2994 O O . LYS A 1 392 ? -7.024 0.032 29.715 1.00 94.94 392 LYS A O 1
ATOM 2999 N N . VAL A 1 393 ? -8.750 -0.862 28.583 1.00 93.44 393 VAL A N 1
ATOM 3000 C CA . VAL A 1 393 ? -8.703 0.032 27.409 1.00 93.44 393 VAL A CA 1
ATOM 3001 C C . VAL A 1 393 ? -9.821 1.076 27.391 1.00 93.44 393 VAL A C 1
ATOM 3003 O O . VAL A 1 393 ? -9.685 2.105 26.739 1.00 93.44 393 VAL A O 1
ATOM 3006 N N . GLY A 1 394 ? -10.922 0.853 28.114 1.00 95.25 394 GLY A N 1
ATOM 3007 C CA . GLY A 1 394 ? -12.049 1.784 28.107 1.00 95.25 394 GLY A CA 1
ATOM 3008 C C . GLY A 1 394 ? -13.104 1.502 29.170 1.00 95.25 394 GLY A C 1
ATOM 3009 O O . GLY A 1 394 ? -13.013 0.537 29.933 1.00 95.25 394 GLY A O 1
ATOM 3010 N N . THR A 1 395 ? -14.113 2.373 29.223 1.00 97.50 395 THR A N 1
ATOM 3011 C CA . THR A 1 395 ? -15.307 2.204 30.062 1.00 97.50 395 THR A CA 1
ATOM 3012 C C . THR A 1 395 ? -16.555 2.496 29.233 1.00 97.50 395 THR A C 1
ATOM 3014 O O . THR A 1 395 ? -16.609 3.510 28.535 1.00 97.50 395 THR A O 1
ATOM 3017 N N . LEU A 1 396 ? -17.544 1.611 29.323 1.00 98.00 396 LEU A N 1
ATOM 3018 C CA . LEU A 1 396 ? -18.850 1.733 28.685 1.00 98.00 396 LEU A CA 1
ATOM 3019 C C . LEU A 1 396 ? -19.916 1.870 29.776 1.00 98.00 396 LEU A C 1
ATOM 3021 O O . LEU A 1 396 ? -20.135 0.941 30.548 1.00 98.00 396 LEU A O 1
ATOM 3025 N N . THR A 1 397 ? -20.575 3.022 29.830 1.00 97.75 397 THR A N 1
ATOM 3026 C CA . THR A 1 397 ? -21.672 3.331 30.754 1.00 97.75 397 THR A CA 1
ATOM 3027 C C . THR A 1 397 ? -22.966 3.414 29.957 1.00 97.75 397 THR A C 1
ATOM 3029 O O . THR A 1 397 ? -23.051 4.184 28.999 1.00 97.75 397 THR A O 1
ATOM 3032 N N . THR A 1 398 ? -23.976 2.631 30.336 1.00 97.50 398 THR A N 1
ATOM 3033 C CA . THR A 1 398 ? -25.280 2.608 29.655 1.00 97.50 398 THR A CA 1
ATOM 3034 C C . THR A 1 398 ? -26.119 3.859 29.927 1.00 97.50 398 THR A C 1
ATOM 3036 O O . THR A 1 398 ? -26.228 4.324 31.060 1.00 97.50 398 THR A O 1
ATOM 3039 N N . GLY A 1 399 ? -26.767 4.392 28.891 1.00 95.69 399 GLY A N 1
ATOM 3040 C CA . GLY A 1 399 ? -27.848 5.369 29.010 1.00 95.69 399 GLY A CA 1
ATOM 3041 C C . GLY A 1 399 ? -29.173 4.712 29.412 1.00 95.69 399 GLY A C 1
ATOM 3042 O O . GLY A 1 399 ? -29.287 3.489 29.480 1.00 95.69 399 GLY A O 1
ATOM 3043 N N . THR A 1 400 ? -30.214 5.511 29.655 1.00 93.38 400 THR A N 1
ATOM 3044 C CA . THR A 1 400 ? -31.548 5.015 30.063 1.00 93.38 400 THR A CA 1
ATOM 3045 C C . THR A 1 400 ? -32.210 4.087 29.037 1.00 93.38 400 THR A C 1
ATOM 3047 O O . THR A 1 400 ? -33.038 3.264 29.410 1.00 93.38 400 THR A O 1
ATOM 3050 N N . ASN A 1 401 ? -31.810 4.172 27.766 1.00 92.38 401 ASN A N 1
ATOM 3051 C CA . ASN A 1 401 ? -32.201 3.267 26.680 1.00 92.38 401 ASN A CA 1
ATOM 3052 C C . ASN A 1 401 ? -31.365 1.967 26.613 1.00 92.38 401 ASN A C 1
ATOM 3054 O O . ASN A 1 401 ? -31.504 1.206 25.660 1.00 92.38 401 ASN A O 1
ATOM 3058 N N . GLY A 1 402 ? -30.456 1.738 27.565 1.00 94.69 402 GLY A N 1
ATOM 3059 C CA . GLY A 1 402 ? -29.553 0.587 27.607 1.00 94.69 402 GLY A CA 1
ATOM 3060 C C . GLY A 1 402 ? -28.338 0.663 26.677 1.00 94.69 402 GLY A C 1
ATOM 3061 O O . GLY A 1 402 ? -27.436 -0.160 26.817 1.00 94.69 402 GLY A O 1
ATOM 3062 N N . VAL A 1 403 ? -28.259 1.638 25.768 1.00 97.31 403 VAL A N 1
ATOM 3063 C CA . VAL A 1 403 ? -27.109 1.823 24.863 1.00 97.31 403 VAL A CA 1
ATOM 3064 C C . VAL A 1 403 ? -26.009 2.594 25.589 1.00 97.31 403 VAL A C 1
ATOM 3066 O O . VAL A 1 403 ? -26.290 3.592 26.252 1.00 97.31 403 VAL A O 1
ATOM 3069 N N . SER A 1 404 ? -24.759 2.147 25.498 1.00 97.94 404 SER A N 1
ATOM 3070 C CA . SER A 1 404 ? -23.631 2.825 26.143 1.00 97.94 404 SER A CA 1
ATOM 3071 C C . SER A 1 404 ? -23.147 4.071 25.404 1.00 97.94 404 SER A C 1
ATOM 3073 O O . SER A 1 404 ? -23.425 4.266 24.220 1.00 97.94 404 SER A O 1
ATOM 3075 N N . ASN A 1 405 ? -22.320 4.883 26.073 1.00 97.19 405 ASN A N 1
ATOM 3076 C CA . ASN A 1 405 ? -21.397 5.753 25.342 1.00 97.19 405 ASN A CA 1
ATOM 3077 C C . ASN A 1 405 ? -20.533 4.919 24.371 1.00 97.19 405 ASN A C 1
ATOM 3079 O O . ASN A 1 405 ? -20.248 3.753 24.665 1.00 97.19 405 ASN A O 1
ATOM 3083 N N . PRO A 1 406 ? -20.083 5.496 23.247 1.00 96.19 406 PRO A N 1
ATOM 3084 C CA . PRO A 1 406 ? -19.052 4.886 22.421 1.00 96.19 406 PRO A CA 1
ATOM 3085 C C . PRO A 1 406 ? -17.671 4.993 23.087 1.00 96.19 406 PRO A C 1
ATOM 3087 O O . PRO A 1 406 ? -17.414 5.914 23.870 1.00 96.19 406 PRO A O 1
ATOM 3090 N N . ILE A 1 407 ? -16.765 4.088 22.718 1.00 94.12 407 ILE A N 1
ATOM 3091 C CA . ILE A 1 407 ? -15.310 4.225 22.876 1.00 94.12 407 ILE A CA 1
ATOM 3092 C C . ILE A 1 407 ? -14.621 3.936 21.539 1.00 94.12 407 ILE A C 1
ATOM 3094 O O . ILE A 1 407 ? -15.147 3.191 20.713 1.00 94.12 407 ILE A O 1
ATOM 3098 N N . SER A 1 408 ? -13.437 4.509 21.338 1.00 89.81 408 SER A N 1
ATOM 3099 C CA . SER A 1 408 ? -12.557 4.175 20.217 1.00 89.81 408 SER A CA 1
ATOM 3100 C C . SER A 1 408 ? -11.554 3.111 20.671 1.00 89.81 408 SER A C 1
ATOM 3102 O O . SER A 1 408 ? -10.965 3.243 21.745 1.00 89.81 408 SER A O 1
ATOM 3104 N N . VAL A 1 409 ? -11.405 2.042 19.891 1.00 88.06 409 VAL A N 1
ATOM 3105 C CA . VAL A 1 409 ? -10.517 0.898 20.167 1.00 88.06 409 VAL A CA 1
ATOM 3106 C C . VAL A 1 409 ? -9.799 0.492 18.889 1.00 88.06 409 VAL A C 1
ATOM 3108 O O . VAL A 1 409 ? -10.358 0.669 17.812 1.00 88.06 409 VAL A O 1
ATOM 3111 N N . ASN A 1 410 ? -8.589 -0.057 18.987 1.00 82.25 410 ASN A N 1
ATOM 3112 C CA . ASN A 1 410 ? -7.924 -0.661 17.829 1.00 82.25 410 ASN A CA 1
ATOM 3113 C C . ASN A 1 410 ? -8.699 -1.906 17.358 1.00 82.25 410 ASN A C 1
ATOM 3115 O O . ASN A 1 410 ? -9.609 -2.383 18.036 1.00 82.25 410 ASN A O 1
ATOM 3119 N N . GLU A 1 411 ? -8.327 -2.459 16.209 1.00 76.12 411 GLU A N 1
ATOM 3120 C CA . GLU A 1 411 ? -8.730 -3.820 15.856 1.00 76.12 411 GLU A CA 1
ATOM 3121 C C . GLU A 1 411 ? -8.175 -4.840 16.871 1.00 76.12 411 GLU A C 1
ATOM 3123 O O . GLU A 1 411 ? -7.038 -4.716 17.335 1.00 76.12 411 GLU A O 1
ATOM 3128 N N . GLY A 1 412 ? -8.988 -5.833 17.246 1.00 83.00 412 GLY A N 1
ATOM 3129 C CA . GLY A 1 412 ? -8.593 -6.896 18.170 1.00 83.00 412 GLY A CA 1
ATOM 3130 C C . GLY A 1 412 ? -9.741 -7.469 19.003 1.00 83.00 412 GLY A C 1
ATOM 3131 O O . GLY A 1 412 ? -10.875 -6.988 18.976 1.00 83.00 412 GLY A O 1
ATOM 3132 N N . THR A 1 413 ? -9.429 -8.512 19.776 1.00 90.12 413 THR A N 1
ATOM 3133 C CA . THR A 1 413 ? -10.374 -9.147 20.708 1.00 90.12 413 THR A CA 1
ATOM 3134 C C . THR A 1 413 ? -10.390 -8.409 22.045 1.00 90.12 413 THR A C 1
ATOM 3136 O O . THR A 1 413 ? -9.343 -8.172 22.648 1.00 90.12 413 THR A O 1
ATOM 3139 N N . TYR A 1 414 ? -11.589 -8.091 22.539 1.00 93.94 414 TYR A N 1
ATOM 3140 C CA . TYR A 1 414 ? -11.794 -7.375 23.797 1.00 93.94 414 TYR A CA 1
ATOM 3141 C C . TYR A 1 414 ? -12.739 -8.118 24.738 1.00 93.94 414 TYR A C 1
ATOM 3143 O O . TYR A 1 414 ? -13.711 -8.746 24.321 1.00 93.94 414 TYR A O 1
ATOM 3151 N N . TYR A 1 415 ? -12.477 -7.976 26.033 1.00 95.38 415 TYR A N 1
ATOM 3152 C CA . TYR A 1 415 ? -13.229 -8.598 27.116 1.00 95.38 415 TYR A CA 1
ATOM 3153 C C . TYR A 1 415 ? -13.934 -7.525 27.943 1.00 95.38 415 TYR A C 1
ATOM 3155 O O . TYR A 1 415 ? -13.445 -6.400 28.064 1.00 95.38 415 TYR A O 1
ATOM 3163 N N . ARG A 1 416 ? -15.094 -7.865 28.516 1.00 92.69 416 ARG A N 1
ATOM 3164 C CA . ARG A 1 416 ? -15.874 -6.957 29.366 1.00 92.69 416 ARG A CA 1
ATOM 3165 C C . ARG A 1 416 ? -16.074 -7.542 30.758 1.00 92.69 416 ARG A C 1
ATOM 3167 O O . ARG A 1 416 ? -16.424 -8.711 30.882 1.00 92.69 416 ARG A O 1
ATOM 3174 N N . SER A 1 417 ? -15.963 -6.696 31.775 1.00 93.00 417 SER A N 1
ATOM 3175 C CA . SER A 1 417 ? -16.450 -6.983 33.128 1.00 93.00 417 SER A CA 1
ATOM 3176 C C . SER A 1 417 ? -17.390 -5.872 33.570 1.00 93.00 417 SER A C 1
ATOM 3178 O O . SER A 1 417 ? -17.144 -4.705 33.264 1.00 93.00 417 SER A O 1
ATOM 3180 N N . ALA A 1 418 ? -18.446 -6.216 34.309 1.00 87.44 418 ALA A N 1
ATOM 3181 C CA . ALA A 1 418 ? -19.109 -5.230 35.159 1.00 87.44 418 ALA A CA 1
ATOM 3182 C C . ALA A 1 418 ? -18.114 -4.766 36.241 1.00 87.44 418 ALA A C 1
ATOM 3184 O O . ALA A 1 418 ? -17.268 -5.563 36.666 1.00 87.44 418 ALA A O 1
ATOM 3185 N N . ILE A 1 419 ? -18.186 -3.491 36.626 1.00 79.88 419 ILE A N 1
ATOM 3186 C CA . ILE A 1 419 ? -17.293 -2.839 37.602 1.00 79.88 419 ILE A CA 1
ATOM 3187 C C . ILE A 1 419 ? -18.064 -1.902 38.529 1.00 79.88 419 ILE A C 1
ATOM 3189 O O . ILE A 1 419 ? -19.126 -1.405 38.093 1.00 79.88 419 ILE A O 1
#

pLDDT: mean 77.73, std 21.32, range [24.02, 98.38]